Protein 3CG1 (pdb70)

Radius of gyration: 26.46 Å; Cα contacts (8 Å, |Δi|>4): 1297; chains: 2; bounding box: 52×84×52 Å

Solvent-accessible surface area: 22322 Å² total; per-residue (Å²): 177,24,67,0,23,0,0,1,0,1,1,0,39,51,0,1,104,35,0,13,142,46,0,26,77,81,0,97,192,93,61,64,67,112,5,43,45,70,60,40,38,7,1,0,0,64,0,0,62,24,6,38,90,126,65,85,167,2,0,1,0,0,0,0,3,21,16,0,0,46,44,33,0,51,102,126,83,0,70,17,4,4,13,6,0,13,15,36,0,0,0,0,1,25,123,141,5,109,84,10,129,61,0,107,80,62,51,83,76,0,11,81,1,0,30,72,161,60,0,59,0,0,0,1,29,0,1,35,0,0,0,0,0,4,0,0,3,0,0,26,0,0,26,78,92,48,66,90,122,5,1,100,87,1,0,55,118,17,20,55,2,100,22,83,58,64,84,0,54,3,34,145,130,35,86,44,64,98,42,17,1,20,31,91,69,44,0,30,47,0,13,45,43,0,80,69,16,48,0,0,0,0,1,0,0,62,0,1,0,71,32,64,140,13,42,56,13,74,10,34,34,45,0,11,0,25,41,34,58,53,53,182,54,0,17,81,1,20,0,26,2,31,20,35,56,87,71,2,97,1,46,11,0,12,0,0,0,0,0,11,114,131,10,75,48,22,68,25,0,15,55,0,7,70,20,0,23,28,96,51,0,42,106,0,0,84,130,16,92,4,88,26,22,124,24,60,0,28,0,0,1,0,1,1,0,40,47,0,1,132,28,0,13,128,27,0,26,114,75,0,113,211,79,52,70,56,124,5,36,47,74,60,43,40,12,2,0,0,38,0,0,54,26,8,39,90,103,67,86,159,3,0,0,0,0,0,0,3,17,17,0,0,46,41,37,0,52,108,129,78,1,72,18,4,2,11,6,0,11,14,30,0,0,0,0,2,27,119,151,6,120,83,11,118,69,0,82,82,68,51,80,77,0,12,82,6,0,32,80,160,51,0,76,0,0,0,1,29,0,6,46,0,0,1,0,1,4,0,0,3,0,0,23,0,0,25,77,98,48,66,95,124,6,1,97,90,0,0,56,112,18,18,59,2,108,22,93,62,66,47,0,61,4,38,144,138,34,87,45,65,99,42,16,2,15,32,93,73,47,0,30,44,0,13,42,44,0,82,83,30,54,3,7,0,0,1,0,0,47,1,1,0,92,32,61,143,13,61,63,12,73,10,33,45,48,0,9,0,24,45,28,44,67,35,115,46,0,16,80,0,21,0,26,0,16,40,32,56,94,64,2,102,1,40,10,0,12,0,0,0,0,0,10,104,131,11,72,46,28,102,15,0,22,47,0,8,69,19,0,27,30,119,42,0,40,109,0,0,87,128,19,89,4,92,22,25

Organism: Pyrococcus furiosus (strain ATCC 43587 / DSM 3638 / JCM 8422 / Vc1) (NCBI:txid186497)

B-factor: mean 19.96, std 7.3, range [3.89, 68.0]

Secondary structure (DSSP, 8-state):
-EEEEEEEEGGGHHHHHHHHHHHHHHHHHHHS--EEEEEEEE-HHHHHHHHHTS----SEEEESSTTHIIIIITTTT-S--EEEEE--EEEEE-TTSTTHHHHHH-GGGHHHHHTSTT--EEEE-TTT-HHHHHHHHHHHHHIIIIIS-HHIIIIITTBS-EEETTEEEE-SS--B-TTTEEEESSGGGGHHHHHHTSSSEEEEEHHHHHHTT-EEEE--TTTSS--GGGHHHHTT-EEEETTT--EEE----EEEEEE-TT-TTHHHHHHHHHHHHSHHHHHHHHHTT--B-/-EEEEEEEEGGGHHHHHHHHHHHHHHIIIIISS-EEEEEEEE-HHHHHHHHHTS----SEEEESSTTHIIIIITTTT-S--EEEEE--EEEEE-TTSTTHHHHHH-GGGHHHHHTSTT--EEEE-TTT-HHHHHHHHHHHHHHHHHTS-HHIIIIITTBS-EEETTEEEE-SS--B-TTTEEEESSGGGGHHHHHTTSSSEEEEEHHHHHHTT-EEE---TTTSS--GGGHHHHTT-EEEETTT--EEE----EEEEEE-TT-TTHHHHHHHHHHHHSHHHHHHHHHTT--B-

Sequence (586 aa):
EVTLIVFHAGSLSVPFQEVEKEFSEYAERNLGIKVSFQDEASGSVMAVRKVTDLGRKADVIGVADYTLIPQLLIPNYTDFYVLFATNEIVIAFTDKSRYVEEMKSNPDKWYEILAREDVRFGFSDPNQDPCGYRSLMVIKLADLYYGKEIFKELIEENTNIYSNGTQIYAPKEITVNPGKIVIRPKETDLLGLVESGSIDYIFIYKSVAKQHNLSYITLPSEINLGDFSKEKFYGQISITLGSTGKTIKAKPIVYGVTVLKDAPNREVAIEFLRYLLSENGKRIFEKNHQDFLEVTLIVFHAGSLSVPFQEVEKEFSEYAERNLGIKVSFQDEASGSVMAVRKVTDLGRKADVIGVADYTLIPQLLIPNYTDFYVLFATNEIVIAFTDKSRYVEEMKSNPDKWYEILAREDVRFGFSDPNQDPCGYRSLMVIKLADLYYGKEIFKELIEENTNIYSNGTQIYAPKEITVNPGKIVIRPKETDLLGLVESGSIDYIFIYKSVAKQHNLSYITLPSEINLGDFSKEKFYGQISITLGSTGKTIKAKPIVYGVTVLKDAPNREVAIEFLRYLLSENGKRIFEKNHQDFL

InterPro domains:
  IPR022498 Tungstate ABC transporter, substrate-binding protein WtpA [TIGR03730] (34-307)
  IPR050682 Molybdate-binding protein ModA/tungstate-binding [PTHR30632] (8-341)

Nearest PDB structures (foldseek):
  3cg1-assembly2_B  TM=1.002E+00  e=7.196E-70  Pyrococcus furiosus
  3cg3-assembly1_A  TM=9.955E-01  e=7.680E-59  Pyrococcus horikoshii
  3cfz-assembly1_A  TM=9.582E-01  e=1.473E-46  Methanocaldococcus jannaschii
  3cij-assembly2_B  TM=9.512E-01  e=6.338E-45  Archaeoglobus fulgidus
  3k6w-assembly1_A  TM=9.421E-01  e=3.635E-44  Methanosarcina acetivorans

CATH classification: 3.40.190.10 (+1 more: 3.40.190.10)

Foldseek 3Di:
DEEAEEEEEQLCVQLVVVLQVVVQVVCCVPVVDGYHYPYHYFALLVSLCCCVPVVDAGFKRKHFAQCCCCVRPPPPWHPDKDWKFFWWKWKWAAPLAPCPVVCVVCVVCVLVVLLDQQAAEEFEQVQIHPLRVLVLLLQLLVCVVVVHPSSCRQPVVFKVWDADQQETERAQDIDGHLSHYDYYRHQVVCVVCRVVSVHGIYIGTPLVCVLSVTDTDGDDPCRTLADQVNFVSQQSHKYAHNNVRDIDGGHRTIMMMDTTPVRVPHVSSVVSVVSCRDPNVQVSSVVSPIHID/DEEAEEEEEQLCVQLVVVLQVVVQVVCVVPVVDGYHYPYHYFALLVSLCCVVPVVDAGFKYKHFAAVCCCVRPPPPWHPDKDWKFFWWKWKWADPLFPCVVVCVVCVVCVLVVLLDQQAAEEFEQVQIHPLRVLVLLLQLLVCVVVVHDSSCRNPVVFKVWQADQQETEHAQDIDGNVSHYDYHRHQVVCVVCRVVPVHRIYIDIPLVCVLNVTDTDHDDPCRTLADQVNFVSQQSHWYQHNNVRDIDGRGRTIMMMDTTPVHPCNVSSVVSVVSCNDPNVQVSCVVSPIHID

Structure (mmCIF, N/CA/C/O backbone):
data_3CG1
#
_entry.id   3CG1
#
_cell.length_a   46.460
_cell.length_b   109.790
_cell.length_c   55.430
_cell.angle_alpha   90.00
_cell.angle_beta   96.22
_cell.angle_gamma   90.00
#
_symmetry.space_group_name_H-M   'P 1 21 1'
#
loop_
_entity.id
_entity.type
_entity.pdbx_description
1 polymer 'UPF0100 protein PF0080'
2 non-polymer TUNGSTATE(VI)ION
3 water water
#
loop_
_atom_site.group_PDB
_atom_site.id
_atom_site.type_symbol
_atom_site.label_atom_id
_atom_site.label_alt_id
_atom_site.label_comp_id
_atom_site.label_asym_id
_atom_site.label_entity_id
_atom_site.label_seq_id
_atom_site.pdbx_PDB_ins_code
_atom_site.Cartn_x
_atom_site.Cartn_y
_atom_site.Cartn_z
_atom_site.occupancy
_atom_site.B_iso_or_equiv
_atom_site.auth_seq_id
_atom_site.auth_comp_id
_atom_site.auth_asym_id
_atom_site.auth_atom_id
_atom_site.pdbx_PDB_model_num
ATOM 1 N N . GLU A 1 4 ? 24.273 6.110 38.429 1.00 38.55 32 GLU A N 1
ATOM 2 C CA . GLU A 1 4 ? 23.693 7.435 38.619 1.00 36.30 32 GLU A CA 1
ATOM 3 C C . GLU A 1 4 ? 24.039 8.306 37.415 1.00 33.90 32 GLU A C 1
ATOM 4 O O . GLU A 1 4 ? 25.201 8.424 37.039 1.00 34.81 32 GLU A O 1
ATOM 10 N N . VAL A 1 5 ? 23.024 8.911 36.809 1.00 30.37 33 VAL A N 1
ATOM 11 C CA . VAL A 1 5 ? 23.232 9.753 35.640 1.00 27.00 33 VAL A CA 1
ATOM 12 C C . VAL A 1 5 ? 22.521 11.090 35.778 1.00 25.08 33 VAL A C 1
ATOM 13 O O . VAL A 1 5 ? 21.407 11.162 36.292 1.00 24.79 33 VAL A O 1
ATOM 17 N N . THR A 1 6 ? 23.174 12.151 35.321 1.00 22.86 34 THR A N 1
ATOM 18 C CA . THR A 1 6 ? 22.564 13.471 35.355 1.00 22.54 34 THR A CA 1
ATOM 19 C C . THR A 1 6 ? 22.484 13.964 33.915 1.00 20.43 34 THR A C 1
ATOM 20 O O . THR A 1 6 ? 23.506 14.217 33.282 1.00 21.28 34 THR A O 1
ATOM 24 N N . LEU A 1 7 ? 21.265 14.069 33.397 1.00 18.86 35 LEU A N 1
ATOM 25 C CA . LEU A 1 7 ? 21.062 14.535 32.030 1.00 16.93 35 LEU A CA 1
ATOM 26 C C . LEU A 1 7 ? 21.093 16.054 32.003 1.00 15.99 35 LEU A C 1
ATOM 27 O O . LEU A 1 7 ? 20.479 16.704 32.855 1.00 15.57 35 LEU A O 1
ATOM 32 N N . ILE A 1 8 ? 21.808 16.608 31.025 1.00 14.60 36 ILE A N 1
ATOM 33 C CA . ILE A 1 8 ? 21.897 18.055 30.858 1.00 14.92 36 ILE A CA 1
ATOM 34 C C . ILE A 1 8 ? 20.852 18.447 29.818 1.00 15.92 36 ILE A C 1
ATOM 35 O O . ILE A 1 8 ? 20.938 18.032 28.663 1.00 15.57 36 ILE A O 1
ATOM 40 N N . VAL A 1 9 ? 19.881 19.263 30.227 1.00 14.28 37 VAL A N 1
ATOM 41 C CA . VAL A 1 9 ? 18.799 19.675 29.334 1.00 14.13 37 VAL A CA 1
ATOM 42 C C . VAL A 1 9 ? 18.681 21.201 29.234 1.00 15.01 37 VAL A C 1
ATOM 43 O O . VAL A 1 9 ? 18.487 21.878 30.245 1.00 15.98 37 VAL A O 1
ATOM 47 N N . PHE A 1 10 ? 18.827 21.743 28.027 1.00 15.12 38 PHE A N 1
ATOM 48 C CA . PHE A 1 10 ? 18.671 23.185 27.805 1.00 14.30 38 PHE A CA 1
ATOM 49 C C . PHE A 1 10 ? 17.339 23.295 27.074 1.00 14.61 38 PHE A C 1
ATOM 50 O O . PHE A 1 10 ? 17.132 22.617 26.075 1.00 15.43 38 PHE A O 1
ATOM 58 N N . HIS A 1 11 ? 16.438 24.140 27.553 1.00 13.66 39 HIS A N 1
ATOM 59 C CA . HIS A 1 11 ? 15.134 24.242 26.899 1.00 13.33 39 HIS A CA 1
ATOM 60 C C . HIS A 1 11 ? 14.490 25.612 26.975 1.00 14.02 39 HIS A C 1
ATOM 61 O O . HIS A 1 11 ? 14.818 26.433 27.834 1.00 14.84 39 HIS A O 1
ATOM 68 N N . ALA A 1 12 ? 13.547 25.814 26.061 1.00 13.65 40 ALA A N 1
ATOM 69 C CA . ALA A 1 12 ? 12.759 27.029 25.956 1.00 13.51 40 ALA A CA 1
ATOM 70 C C . ALA A 1 12 ? 12.070 27.333 27.285 1.00 13.34 40 ALA A C 1
ATOM 71 O O . ALA A 1 12 ? 11.632 26.429 28.005 1.00 13.52 40 ALA A O 1
ATOM 73 N N . GLY A 1 13 ? 11.960 28.616 27.602 1.00 13.99 41 GLY A N 1
ATOM 74 C CA . GLY A 1 13 ? 11.288 29.002 28.831 1.00 14.94 41 GLY A CA 1
ATOM 75 C C . GLY A 1 13 ? 9.857 28.497 28.897 1.00 13.89 41 GLY A C 1
ATOM 76 O O . GLY A 1 13 ? 9.377 28.099 29.963 1.00 15.99 41 GLY A O 1
ATOM 77 N N . SER A 1 14 ? 9.162 28.482 27.761 1.00 13.41 42 SER A N 1
ATOM 78 C CA . SER A 1 14 ? 7.780 28.027 27.762 1.00 14.04 42 SER A CA 1
ATOM 79 C C . SER A 1 14 ? 7.636 26.527 28.053 1.00 13.60 42 SER A C 1
ATOM 80 O O . SER A 1 14 ? 6.545 26.049 28.366 1.00 15.41 42 SER A O 1
ATOM 83 N N . LEU A 1 15 ? 8.739 25.789 27.954 1.00 14.53 43 LEU A N 1
ATOM 84 C CA . LEU A 1 15 ? 8.705 24.359 28.248 1.00 13.76 43 LEU A CA 1
ATOM 85 C C . LEU A 1 15 ? 8.962 24.058 29.730 1.00 14.86 43 LEU A C 1
ATOM 86 O O . LEU A 1 15 ? 8.875 22.911 30.157 1.00 15.85 43 LEU A O 1
ATOM 91 N N . SER A 1 16 ? 9.240 25.086 30.530 1.00 14.73 44 SER A N 1
ATOM 92 C CA . SER A 1 16 ? 9.540 24.850 31.940 1.00 16.02 44 SER A CA 1
ATOM 93 C C . SER A 1 16 ? 8.540 24.027 32.737 1.00 16.09 44 SER A C 1
ATOM 94 O O . SER A 1 16 ? 8.917 23.034 33.366 1.00 17.49 44 SER A O 1
ATOM 97 N N . VAL A 1 17 ? 7.269 24.419 32.727 1.00 15.90 45 VAL A N 1
ATOM 98 C CA . VAL A 1 17 ? 6.294 23.679 33.517 1.00 16.42 45 VAL A CA 1
ATOM 99 C C . VAL A 1 17 ? 6.126 22.223 33.086 1.00 17.47 45 VAL A C 1
ATOM 100 O O . VAL A 1 17 ? 6.254 21.312 33.910 1.00 17.64 45 VAL A O 1
ATOM 104 N N . PRO A 1 18 ? 5.849 21.974 31.797 1.00 17.73 46 PRO A N 1
ATOM 105 C CA . PRO A 1 18 ? 5.696 20.571 31.403 1.00 17.92 46 PRO A CA 1
ATOM 106 C C . PRO A 1 18 ? 6.997 19.762 31.507 1.00 18.08 46 PRO A C 1
ATOM 107 O O . PRO A 1 18 ? 6.966 18.609 31.930 1.00 17.87 46 PRO A O 1
ATOM 111 N N . PHE A 1 19 ? 8.138 20.352 31.151 1.00 16.63 47 PHE A N 1
ATOM 112 C CA . PHE A 1 19 ? 9.388 19.603 31.247 1.00 16.41 47 PHE A CA 1
ATOM 113 C C . PHE A 1 19 ? 9.722 19.218 32.682 1.00 17.57 47 PHE A C 1
ATOM 114 O O . PHE A 1 19 ? 10.287 18.153 32.920 1.00 17.13 47 PHE A O 1
ATOM 122 N N . GLN A 1 20 ? 9.376 20.074 33.642 1.00 17.27 48 GLN A N 1
ATOM 123 C CA . GLN A 1 20 ? 9.670 19.753 35.034 1.00 18.66 48 GLN A CA 1
ATOM 124 C C . GLN A 1 20 ? 8.927 18.487 35.417 1.00 18.43 48 GLN A C 1
ATOM 125 O O . GLN A 1 20 ? 9.482 17.612 36.083 1.00 17.74 48 GLN A O 1
ATOM 131 N N . GLU A 1 21 ? 7.669 18.388 34.988 1.00 18.06 49 GLU A N 1
ATOM 132 C CA . GLU A 1 21 ? 6.860 17.229 35.326 1.00 18.28 49 GLU A CA 1
ATOM 133 C C . GLU A 1 21 ? 7.319 15.996 34.557 1.00 17.63 49 GLU A C 1
ATOM 134 O O . GLU A 1 21 ? 7.324 14.888 35.102 1.00 16.29 49 GLU A O 1
ATOM 140 N N . VAL A 1 22 ? 7.699 16.177 33.292 1.00 15.63 50 VAL A N 1
ATOM 141 C CA . VAL A 1 22 ? 8.171 15.037 32.508 1.00 15.63 50 VAL A CA 1
ATOM 142 C C . VAL A 1 22 ? 9.456 14.490 33.135 1.00 16.54 50 VAL A C 1
ATOM 143 O O . VAL A 1 22 ? 9.633 13.275 33.248 1.00 17.35 50 VAL A O 1
ATOM 147 N N . GLU A 1 23 ? 10.349 15.382 33.550 1.00 17.26 51 GLU A N 1
ATOM 148 C CA . GLU A 1 23 ? 11.602 14.957 34.175 1.00 17.45 51 GLU A CA 1
ATOM 149 C C . GLU A 1 23 ? 11.342 14.208 35.480 1.00 17.95 51 GLU A C 1
ATOM 150 O O . GLU A 1 23 ? 11.930 13.159 35.732 1.00 17.54 51 GLU A O 1
ATOM 156 N N . LYS A 1 24 ? 10.440 14.739 36.296 1.00 18.16 52 LYS A N 1
ATOM 157 C CA . LYS A 1 24 ? 10.097 14.114 37.561 1.00 19.17 52 LYS A CA 1
ATOM 158 C C . LYS A 1 24 ? 9.575 12.696 37.327 1.00 18.49 52 LYS A C 1
ATOM 159 O O . LYS A 1 24 ? 10.003 11.757 37.997 1.00 19.44 52 LYS A O 1
ATOM 165 N N . GLU A 1 25 ? 8.659 12.536 36.370 1.00 17.62 53 GLU A N 1
ATOM 166 C CA . GLU A 1 25 ? 8.112 11.213 36.078 1.00 17.50 53 GLU A CA 1
ATOM 167 C C . GLU A 1 25 ? 9.150 10.285 35.468 1.00 17.52 53 GLU A C 1
ATOM 168 O O . GLU A 1 25 ? 9.153 9.081 35.735 1.00 19.02 53 GLU A O 1
ATOM 174 N N . PHE A 1 26 ? 10.037 10.831 34.646 1.00 15.59 54 PHE A N 1
ATOM 175 C CA . PHE A 1 26 ? 11.047 9.990 34.027 1.00 15.45 54 PHE A CA 1
ATOM 176 C C . PHE A 1 26 ? 12.007 9.397 35.056 1.00 16.50 54 PHE A C 1
ATOM 177 O O . PHE A 1 26 ? 12.425 8.243 34.923 1.00 18.00 54 PHE A O 1
ATOM 185 N N . SER A 1 27 ? 12.362 10.176 36.076 1.00 17.64 55 SER A N 1
ATOM 186 C CA . SER A 1 27 ? 13.269 9.690 37.114 1.00 19.20 55 SER A CA 1
ATOM 187 C C . SER A 1 27 ? 12.668 8.455 37.779 1.00 20.68 55 SER A C 1
ATOM 188 O O . SER A 1 27 ? 13.374 7.493 38.069 1.00 20.31 55 SER A O 1
ATOM 191 N N . GLU A 1 28 ? 11.362 8.484 38.023 1.00 19.83 56 GLU A N 1
ATOM 192 C CA . GLU A 1 28 ? 10.688 7.341 38.628 1.00 20.42 56 GLU A CA 1
ATOM 193 C C . GLU A 1 28 ? 10.697 6.174 37.637 1.00 21.29 56 GLU A C 1
ATOM 194 O O . GLU A 1 28 ? 10.978 5.034 38.004 1.00 22.40 56 GLU A O 1
ATOM 200 N N . TYR A 1 29 ? 10.375 6.471 36.382 1.00 21.72 57 TYR A N 1
ATOM 201 C CA . TYR A 1 29 ? 10.347 5.460 35.328 1.00 23.42 57 TYR A CA 1
ATOM 202 C C . TYR A 1 29 ? 11.700 4.775 35.179 1.00 23.34 57 TYR A C 1
ATOM 203 O O . TYR A 1 29 ? 11.783 3.544 35.086 1.00 23.26 57 TYR A O 1
ATOM 212 N N . ALA A 1 30 ? 12.758 5.579 35.156 1.00 22.93 58 ALA A N 1
ATOM 213 C CA . ALA A 1 30 ? 14.110 5.065 34.993 1.00 24.34 58 ALA A CA 1
ATOM 214 C C . ALA A 1 30 ? 14.530 4.152 36.133 1.00 25.34 58 ALA A C 1
ATOM 215 O O . ALA A 1 30 ? 15.235 3.169 35.917 1.00 25.69 58 ALA A O 1
ATOM 217 N N . GLU A 1 31 ? 14.106 4.470 37.349 1.00 26.70 59 GLU A N 1
ATOM 218 C CA . GLU A 1 31 ? 14.470 3.635 38.486 1.00 28.52 59 GLU A CA 1
ATOM 219 C C . GLU A 1 31 ? 13.765 2.289 38.423 1.00 29.72 59 GLU A C 1
ATOM 220 O O . GLU A 1 31 ? 14.379 1.247 38.648 1.00 30.87 59 GLU A O 1
ATOM 226 N N . ARG A 1 32 ? 12.476 2.314 38.100 1.00 30.55 60 ARG A N 1
ATOM 227 C CA . ARG A 1 32 ? 11.681 1.097 38.029 1.00 31.98 60 ARG A CA 1
ATOM 228 C C . ARG A 1 32 ? 11.941 0.212 36.814 1.00 32.93 60 ARG A C 1
ATOM 229 O O . ARG A 1 32 ? 11.905 -1.014 36.921 1.00 33.44 60 ARG A O 1
ATOM 237 N N . ASN A 1 33 ? 12.209 0.823 35.665 1.00 31.99 61 ASN A N 1
ATOM 238 C CA . ASN A 1 33 ? 12.411 0.052 34.440 1.00 32.83 61 ASN A CA 1
ATOM 239 C C . ASN A 1 33 ? 13.823 0.002 33.872 1.00 32.47 61 ASN A C 1
ATOM 240 O O . ASN A 1 33 ? 14.111 -0.840 33.018 1.00 33.81 61 ASN A O 1
ATOM 245 N N . LEU A 1 34 ? 14.700 0.886 34.336 1.00 31.68 62 LEU A N 1
ATOM 246 C CA . LEU A 1 34 ? 16.072 0.925 33.837 1.00 30.94 62 LEU A CA 1
ATOM 247 C C . LEU A 1 34 ? 17.119 0.615 34.903 1.00 31.07 62 LEU A C 1
ATOM 248 O O . LEU A 1 34 ? 18.295 0.439 34.585 1.00 30.81 62 LEU A O 1
ATOM 253 N N . GLY A 1 35 ? 16.696 0.563 36.162 1.00 30.36 63 GLY A N 1
ATOM 254 C CA . GLY A 1 35 ? 17.628 0.273 37.243 1.00 30.10 63 GLY A CA 1
ATOM 255 C C . GLY A 1 35 ? 18.705 1.333 37.407 1.00 30.09 63 GLY A C 1
ATOM 256 O O . GLY A 1 35 ? 19.805 1.049 37.895 1.00 29.63 63 GLY A O 1
ATOM 257 N N . ILE A 1 36 ? 18.383 2.561 37.009 1.00 28.42 64 ILE A N 1
ATOM 258 C CA . ILE A 1 36 ? 19.321 3.673 37.088 1.00 28.20 64 ILE A CA 1
ATOM 259 C C . ILE A 1 36 ? 18.691 4.899 37.743 1.00 26.13 64 ILE A C 1
ATOM 260 O O . ILE A 1 36 ? 17.497 5.148 37.590 1.00 26.16 64 ILE A O 1
ATOM 265 N N . LYS A 1 37 ? 19.500 5.656 38.477 1.00 25.45 65 LYS A N 1
ATOM 266 C CA . LYS A 1 37 ? 19.020 6.870 39.122 1.00 24.46 65 LYS A CA 1
ATOM 267 C C . LYS A 1 37 ? 19.344 8.046 38.210 1.00 23.69 65 LYS A C 1
ATOM 268 O O . LYS A 1 37 ? 20.512 8.353 37.979 1.00 26.61 65 LYS A O 1
ATOM 274 N N . VAL A 1 38 ? 18.307 8.695 37.689 1.00 21.45 66 VAL A N 1
ATOM 275 C CA . VAL A 1 38 ? 18.491 9.826 36.787 1.00 19.83 66 VAL A CA 1
ATOM 276 C C . VAL A 1 38 ? 18.142 11.163 37.420 1.00 20.13 66 VAL A C 1
ATOM 277 O O . VAL A 1 38 ? 17.034 11.355 37.920 1.00 22.51 66 VAL A O 1
ATOM 281 N N . SER A 1 39 ? 19.099 12.080 37.381 1.00 19.59 67 SER A N 1
ATOM 282 C CA . SER A 1 39 ? 18.921 13.427 37.901 1.00 20.51 67 SER A CA 1
ATOM 283 C C . SER A 1 39 ? 19.039 14.360 36.701 1.00 20.19 67 SER A C 1
ATOM 284 O O . SER A 1 39 ? 19.449 13.936 35.615 1.00 19.79 67 SER A O 1
ATOM 287 N N . PHE A 1 40 ? 18.694 15.623 36.896 1.00 18.70 68 PHE A N 1
ATOM 288 C CA . PHE A 1 40 ? 18.744 16.577 35.805 1.00 19.56 68 PHE A CA 1
ATOM 289 C C . PHE A 1 40 ? 19.424 17.886 36.118 1.00 19.70 68 PHE A C 1
ATOM 290 O O . PHE A 1 40 ? 19.309 18.420 37.220 1.00 21.62 68 PHE A O 1
ATOM 298 N N . GLN A 1 41 ? 20.149 18.392 35.131 1.00 17.62 69 GLN A N 1
ATOM 299 C CA . GLN A 1 41 ? 20.761 19.704 35.211 1.00 17.59 69 GLN A CA 1
ATOM 300 C C . GLN A 1 41 ? 19.929 20.398 34.135 1.00 18.02 69 GLN A C 1
ATOM 301 O O . GLN A 1 41 ? 20.298 20.421 32.955 1.00 18.92 69 GLN A O 1
ATOM 307 N N . ASP A 1 42 ? 18.785 20.917 34.561 1.00 16.35 70 ASP A N 1
ATOM 308 C CA . ASP A 1 42 ? 17.828 21.574 33.687 1.00 16.84 70 ASP A CA 1
ATOM 309 C C . ASP A 1 42 ? 18.014 23.089 33.670 1.00 16.78 70 ASP A C 1
ATOM 310 O O . ASP A 1 42 ? 18.014 23.733 34.724 1.00 17.81 70 ASP A O 1
ATOM 315 N N . GLU A 1 43 ? 18.167 23.657 32.476 1.00 15.09 71 GLU A N 1
ATOM 316 C CA . GLU A 1 43 ? 18.380 25.098 32.338 1.00 15.57 71 GLU A CA 1
ATOM 317 C C . GLU A 1 43 ? 17.394 25.714 31.351 1.00 17.41 71 GLU A C 1
ATOM 318 O O . GLU A 1 43 ? 17.354 25.334 30.178 1.00 16.15 71 GLU A O 1
ATOM 324 N N . ALA A 1 44 ? 16.595 26.662 31.833 1.00 16.63 72 ALA A N 1
ATOM 325 C CA . ALA A 1 44 ? 15.613 27.340 30.991 1.00 16.70 72 ALA A CA 1
ATOM 326 C C . ALA A 1 44 ? 16.162 28.664 30.466 1.00 16.55 72 ALA A C 1
ATOM 327 O O . ALA A 1 44 ? 16.825 29.405 31.193 1.00 18.15 72 ALA A O 1
ATOM 329 N N . SER A 1 45 ? 15.887 28.952 29.199 1.00 13.85 73 SER A N 1
ATOM 330 C CA . SER A 1 45 ? 16.317 30.200 28.577 1.00 13.01 73 SER A CA 1
ATOM 331 C C . SER A 1 45 ? 15.539 30.344 27.280 1.00 13.74 73 SER A C 1
ATOM 332 O O . SER A 1 45 ? 14.832 29.426 26.880 1.00 15.00 73 SER A O 1
ATOM 335 N N . GLY A 1 46 ? 15.651 31.505 26.641 1.00 14.75 74 GLY A N 1
ATOM 336 C CA . GLY A 1 46 ? 14.988 31.684 25.361 1.00 13.98 74 GLY A CA 1
ATOM 337 C C . GLY A 1 46 ? 15.604 30.612 24.473 1.00 15.35 74 GLY A C 1
ATOM 338 O O . GLY A 1 46 ? 16.781 30.299 24.625 1.00 15.13 74 GLY A O 1
ATOM 339 N N . SER A 1 47 ? 14.836 30.052 23.544 1.00 13.45 75 SER A N 1
ATOM 340 C CA . SER A 1 47 ? 15.364 28.973 22.694 1.00 13.24 75 SER A CA 1
ATOM 341 C C . SER A 1 47 ? 16.605 29.319 21.884 1.00 12.65 75 SER A C 1
ATOM 342 O O . SER A 1 47 ? 17.436 28.447 21.640 1.00 14.80 75 SER A O 1
ATOM 345 N N . VAL A 1 48 ? 16.741 30.564 21.438 1.00 12.82 76 VAL A N 1
ATOM 346 C CA . VAL A 1 48 ? 17.916 30.904 20.651 1.00 14.08 76 VAL A CA 1
ATOM 347 C C . VAL A 1 48 ? 19.130 30.839 21.566 1.00 13.87 76 VAL A C 1
ATOM 348 O O . VAL A 1 48 ? 20.182 30.333 21.185 1.00 14.72 76 VAL A O 1
ATOM 352 N N . MET A 1 49 ? 18.966 31.344 22.786 1.00 15.62 77 MET A N 1
ATOM 353 C CA . MET A 1 49 ? 20.045 31.323 23.764 1.00 16.96 77 MET A CA 1
ATOM 354 C C . MET A 1 49 ? 20.415 29.893 24.142 1.00 17.65 77 MET A C 1
ATOM 355 O O . MET A 1 49 ? 21.592 29.582 24.353 1.00 18.08 77 MET A O 1
ATOM 360 N N . ALA A 1 50 ? 19.410 29.028 24.233 1.00 16.56 78 ALA A N 1
ATOM 361 C CA . ALA A 1 50 ? 19.637 27.634 24.587 1.00 16.99 78 ALA A CA 1
ATOM 362 C C . ALA A 1 50 ? 20.547 26.985 23.548 1.00 17.34 78 ALA A C 1
ATOM 363 O O . ALA A 1 50 ? 21.477 26.251 23.890 1.00 18.18 78 ALA A O 1
ATOM 365 N N . VAL A 1 51 ? 20.272 27.256 22.278 1.00 16.53 79 VAL A N 1
ATOM 366 C CA . VAL A 1 51 ? 21.084 26.706 21.202 1.00 16.88 79 VAL A CA 1
ATOM 367 C C . VAL A 1 51 ? 22.494 27.292 21.206 1.00 17.59 79 VAL A C 1
ATOM 368 O O . VAL A 1 51 ? 23.474 26.565 21.037 1.00 17.07 79 VAL A O 1
ATOM 372 N N . ARG A 1 52 ? 22.602 28.600 21.411 1.00 17.85 80 ARG A N 1
ATOM 373 C CA . ARG A 1 52 ? 23.914 29.240 21.409 1.00 19.00 80 ARG A CA 1
ATOM 374 C C . ARG A 1 52 ? 24.796 28.827 22.582 1.00 18.53 80 ARG A C 1
ATOM 375 O O . ARG A 1 52 ? 26.003 29.049 22.559 1.00 19.28 80 ARG A O 1
ATOM 383 N N . LYS A 1 53 ? 24.211 28.223 23.610 1.00 18.22 81 LYS A N 1
ATOM 384 C CA . LYS A 1 53 ? 25.026 27.767 24.726 1.00 17.58 81 LYS A CA 1
ATOM 385 C C . LYS A 1 53 ? 25.971 26.705 24.178 1.00 18.22 81 LYS A C 1
ATOM 386 O O . LYS A 1 53 ? 27.124 26.586 24.603 1.00 18.23 81 LYS A O 1
ATOM 392 N N . VAL A 1 54 ? 25.470 25.950 23.208 1.00 18.42 82 VAL A N 1
ATOM 393 C CA . VAL A 1 54 ? 26.238 24.880 22.592 1.00 19.83 82 VAL A CA 1
ATOM 394 C C . VAL A 1 54 ? 27.101 25.373 21.435 1.00 20.16 82 VAL A C 1
ATOM 395 O O . VAL A 1 54 ? 28.295 25.064 21.359 1.00 20.47 82 VAL A O 1
ATOM 399 N N . THR A 1 55 ? 26.501 26.152 20.544 1.00 20.33 83 THR A N 1
ATOM 400 C CA . THR A 1 55 ? 27.214 26.639 19.368 1.00 21.80 83 THR A CA 1
ATOM 401 C C . THR A 1 55 ? 28.197 27.784 19.594 1.00 24.39 83 THR A C 1
ATOM 402 O O . THR A 1 55 ? 29.177 27.908 18.856 1.00 25.22 83 THR A O 1
ATOM 406 N N . ASP A 1 56 ? 27.948 28.618 20.596 1.00 24.82 84 ASP A N 1
ATOM 407 C CA . ASP A 1 56 ? 28.835 29.747 20.854 1.00 27.02 84 ASP A CA 1
ATOM 408 C C . ASP A 1 56 ? 29.608 29.674 22.169 1.00 27.60 84 ASP A C 1
ATOM 409 O O . ASP A 1 56 ? 30.756 30.116 22.235 1.00 28.53 84 ASP A O 1
ATOM 414 N N . LEU A 1 57 ? 28.999 29.116 23.212 1.00 27.41 85 LEU A N 1
ATOM 415 C CA . LEU A 1 57 ? 29.670 29.038 24.504 1.00 27.90 85 LEU A CA 1
ATOM 416 C C . LEU A 1 57 ? 30.417 27.728 24.723 1.00 28.13 85 LEU A C 1
ATOM 417 O O . LEU A 1 57 ? 31.049 27.531 25.758 1.00 30.19 85 LEU A O 1
ATOM 422 N N . GLY A 1 58 ? 30.340 26.837 23.740 1.00 28.09 86 GLY A N 1
ATOM 423 C CA . GLY A 1 58 ? 31.032 25.563 23.826 1.00 27.70 86 GLY A CA 1
ATOM 424 C C . GLY A 1 58 ? 30.625 24.652 24.968 1.00 26.85 86 GLY A C 1
ATOM 425 O O . GLY A 1 58 ? 31.416 23.813 25.404 1.00 27.99 86 GLY A O 1
ATOM 426 N N . ARG A 1 59 ? 29.398 24.793 25.454 1.00 24.57 87 ARG A N 1
ATOM 427 C CA . ARG A 1 59 ? 28.951 23.953 26.552 1.00 23.07 87 ARG A CA 1
ATOM 428 C C . ARG A 1 59 ? 28.442 22.595 26.102 1.00 21.97 87 ARG A C 1
ATOM 429 O O . ARG A 1 59 ? 27.994 22.426 24.969 1.00 23.15 87 ARG A O 1
ATOM 437 N N . LYS A 1 60 ? 28.530 21.624 27.002 1.00 21.36 88 LYS A N 1
ATOM 438 C CA . LYS A 1 60 ? 28.073 20.273 26.714 1.00 20.59 88 LYS A CA 1
ATOM 439 C C . LYS A 1 60 ? 26.626 20.131 27.152 1.00 20.18 88 LYS A C 1
ATOM 440 O O . LYS A 1 60 ? 26.199 20.741 28.134 1.00 21.42 88 LYS A O 1
ATOM 446 N N . ALA A 1 61 ? 25.873 19.323 26.420 1.00 18.86 89 ALA A N 1
ATOM 447 C CA . ALA A 1 61 ? 24.469 19.101 26.745 1.00 17.91 89 ALA A CA 1
ATOM 448 C C . ALA A 1 61 ? 24.005 17.776 26.168 1.00 17.29 89 ALA A C 1
ATOM 449 O O . ALA A 1 61 ? 24.630 17.226 25.254 1.00 16.86 89 ALA A O 1
ATOM 451 N N . ASP A 1 62 ? 22.911 17.257 26.708 1.00 15.28 90 ASP A N 1
ATOM 452 C CA . ASP A 1 62 ? 22.357 16.009 26.209 1.00 16.06 90 ASP A CA 1
ATOM 453 C C . ASP A 1 62 ? 21.151 16.286 25.328 1.00 15.76 90 ASP A C 1
ATOM 454 O O . ASP A 1 62 ? 21.079 15.845 24.186 1.00 15.96 90 ASP A O 1
ATOM 459 N N . VAL A 1 63 ? 20.214 17.048 25.875 1.00 14.53 91 VAL A N 1
ATOM 460 C CA . VAL A 1 63 ? 18.960 17.353 25.204 1.00 13.40 91 VAL A CA 1
ATOM 461 C C . VAL A 1 63 ? 18.724 18.843 24.995 1.00 13.48 91 VAL A C 1
ATOM 462 O O . VAL A 1 63 ? 18.968 19.636 25.895 1.00 13.36 91 VAL A O 1
ATOM 466 N N . ILE A 1 64 ? 18.251 19.216 23.805 1.00 12.49 92 ILE A N 1
ATOM 467 C CA . ILE A 1 64 ? 17.925 20.612 23.501 1.00 12.97 92 ILE A CA 1
ATOM 468 C C . ILE A 1 64 ? 16.457 20.636 23.052 1.00 12.66 92 ILE A C 1
ATOM 469 O O . ILE A 1 64 ? 16.083 19.929 22.112 1.00 12.58 92 ILE A O 1
ATOM 474 N N . GLY A 1 65 ? 15.635 21.434 23.739 1.00 12.96 93 GLY A N 1
ATOM 475 C CA . GLY A 1 65 ? 14.219 21.553 23.406 1.00 12.85 93 GLY A CA 1
ATOM 476 C C . GLY A 1 65 ? 13.941 23.005 23.055 1.00 12.42 93 GLY A C 1
ATOM 477 O O . GLY A 1 65 ? 14.194 23.895 23.874 1.00 14.28 93 GLY A O 1
ATOM 478 N N . VAL A 1 66 ? 13.409 23.255 21.861 1.00 11.55 94 VAL A N 1
ATOM 479 C CA . VAL A 1 66 ? 13.151 24.631 21.425 1.00 12.35 94 VAL A CA 1
ATOM 480 C C . VAL A 1 66 ? 11.693 24.897 21.059 1.00 12.86 94 VAL A C 1
ATOM 481 O O . VAL A 1 66 ? 10.965 23.986 20.661 1.00 14.01 94 VAL A O 1
ATOM 485 N N . ALA A 1 67 ? 11.272 26.158 21.195 1.00 12.19 95 ALA A N 1
ATOM 486 C CA . ALA A 1 67 ? 9.892 26.554 20.885 1.00 12.60 95 ALA A CA 1
ATOM 487 C C . ALA A 1 67 ? 9.657 26.744 19.391 1.00 13.44 95 ALA A C 1
ATOM 488 O O . ALA A 1 67 ? 8.510 26.799 18.945 1.00 14.71 95 ALA A O 1
ATOM 490 N N . ASP A 1 68 ? 10.741 26.857 18.627 1.00 14.08 96 ASP A N 1
ATOM 491 C CA . ASP A 1 68 ? 10.657 26.981 17.169 1.00 15.09 96 ASP A CA 1
ATOM 492 C C . ASP A 1 68 ? 11.678 25.986 16.618 1.00 15.05 96 ASP A C 1
ATOM 493 O O . ASP A 1 68 ? 12.885 26.237 16.673 1.00 14.69 96 ASP A O 1
ATOM 498 N N . TYR A 1 69 ? 11.189 24.854 16.109 1.00 15.47 97 TYR A N 1
ATOM 499 C CA . TYR A 1 69 ? 12.058 23.797 15.591 1.00 16.16 97 TYR A CA 1
ATOM 500 C C . TYR A 1 69 ? 13.088 24.300 14.591 1.00 16.30 97 TYR A C 1
ATOM 501 O O . TYR A 1 69 ? 14.178 23.728 14.469 1.00 14.89 97 TYR A O 1
ATOM 510 N N . THR A 1 70 ? 12.717 25.355 13.868 1.00 16.60 98 THR A N 1
ATOM 511 C CA . THR A 1 70 ? 13.564 25.979 12.863 1.00 18.27 98 THR A CA 1
ATOM 512 C C . THR A 1 70 ? 15.015 26.089 13.324 1.00 18.02 98 THR A C 1
ATOM 513 O O . THR A 1 70 ? 15.942 25.809 12.572 1.00 18.05 98 THR A O 1
ATOM 517 N N . LEU A 1 71 ? 15.202 26.496 14.573 1.00 16.36 99 LEU A N 1
ATOM 518 C CA . LEU A 1 71 ? 16.531 26.673 15.142 1.00 16.95 99 LEU A CA 1
ATOM 519 C C . LEU A 1 71 ? 17.456 25.456 15.095 1.00 17.57 99 LEU A C 1
ATOM 520 O O . LEU A 1 71 ? 18.674 25.613 15.035 1.00 16.56 99 LEU A O 1
ATOM 525 N N . ILE A 1 72 ? 16.898 24.248 15.143 1.00 16.98 100 ILE A N 1
ATOM 526 C CA . ILE A 1 72 ? 17.746 23.057 15.123 1.00 16.89 100 ILE A CA 1
ATOM 527 C C . ILE A 1 72 ? 18.413 22.817 13.766 1.00 17.34 100 ILE A C 1
ATOM 528 O O . ILE A 1 72 ? 19.633 22.697 13.690 1.00 16.41 100 ILE A O 1
ATOM 533 N N . PRO A 1 73 ? 17.632 22.733 12.678 1.00 16.17 101 PRO A N 1
ATOM 534 C CA . PRO A 1 73 ? 18.340 22.518 11.415 1.00 17.56 101 PRO A CA 1
ATOM 535 C C . PRO A 1 73 ? 19.144 23.759 11.022 1.00 18.49 101 PRO A C 1
ATOM 536 O O . PRO A 1 73 ? 20.195 23.648 10.395 1.00 21.21 101 PRO A O 1
ATOM 540 N N . GLN A 1 74 ? 18.657 24.935 11.411 1.00 18.37 102 GLN A N 1
ATOM 541 C CA . GLN A 1 74 ? 19.337 26.190 11.078 1.00 20.68 102 GLN A CA 1
ATOM 542 C C . GLN A 1 74 ? 20.683 26.371 11.767 1.00 21.16 102 GLN A C 1
ATOM 543 O O . GLN A 1 74 ? 21.650 26.804 11.139 1.00 22.32 102 GLN A O 1
ATOM 549 N N . LEU A 1 75 ? 20.752 26.026 13.052 1.00 20.30 103 LEU A N 1
ATOM 550 C CA . LEU A 1 75 ? 21.974 26.234 13.821 1.00 19.83 103 LEU A CA 1
ATOM 551 C C . LEU A 1 75 ? 22.751 25.024 14.344 1.00 19.84 103 LEU A C 1
ATOM 552 O O . LEU A 1 75 ? 23.949 25.143 14.615 1.00 20.89 103 LEU A O 1
ATOM 557 N N . LEU A 1 76 ? 22.095 23.871 14.488 1.00 18.26 104 LEU A N 1
ATOM 558 C CA . LEU A 1 76 ? 22.752 22.679 15.034 1.00 17.13 104 LEU A CA 1
ATOM 559 C C . LEU A 1 76 ? 23.057 21.521 14.087 1.00 17.01 104 LEU A C 1
ATOM 560 O O . LEU A 1 76 ? 23.850 20.644 14.430 1.00 18.17 104 LEU A O 1
ATOM 565 N N . ILE A 1 77 ? 22.407 21.487 12.928 1.00 17.49 105 ILE A N 1
ATOM 566 C CA . ILE A 1 77 ? 22.615 20.395 11.973 1.00 18.00 105 ILE A CA 1
ATOM 567 C C . ILE A 1 77 ? 23.501 20.892 10.831 1.00 19.10 105 ILE A C 1
ATOM 568 O O . ILE A 1 77 ? 23.305 21.999 10.323 1.00 19.80 105 ILE A O 1
ATOM 573 N N . PRO A 1 78 ? 24.482 20.076 10.399 1.00 19.71 106 PRO A N 1
ATOM 574 C CA . PRO A 1 78 ? 24.837 18.734 10.872 1.00 18.56 106 PRO A CA 1
ATOM 575 C C . PRO A 1 78 ? 25.967 18.680 11.904 1.00 18.12 106 PRO A C 1
ATOM 576 O O . PRO A 1 78 ? 26.286 17.607 12.408 1.00 19.95 106 PRO A O 1
ATOM 580 N N . ASN A 1 79 ? 26.550 19.827 12.229 1.00 19.86 107 ASN A N 1
ATOM 581 C CA . ASN A 1 79 ? 27.683 19.872 13.151 1.00 20.89 107 ASN A CA 1
ATOM 582 C C . ASN A 1 79 ? 27.485 19.353 14.572 1.00 20.44 107 ASN A C 1
ATOM 583 O O . ASN A 1 79 ? 28.403 18.764 15.140 1.00 21.89 107 ASN A O 1
ATOM 588 N N . TYR A 1 80 ? 26.312 19.572 15.161 1.00 19.29 108 TYR A N 1
ATOM 589 C CA . TYR A 1 80 ? 26.088 19.106 16.527 1.00 18.72 108 TYR A CA 1
ATOM 590 C C . TYR A 1 80 ? 25.081 17.973 16.680 1.00 17.73 108 TYR A C 1
ATOM 591 O O . TYR A 1 80 ? 25.089 17.277 17.694 1.00 17.96 108 TYR A O 1
ATOM 600 N N . THR A 1 81 ? 24.210 17.794 15.692 1.00 17.91 109 THR A N 1
ATOM 601 C CA . THR A 1 81 ? 23.237 16.706 15.727 1.00 17.79 109 THR A CA 1
ATOM 602 C C . THR A 1 81 ? 22.777 16.459 14.302 1.00 17.03 109 THR A C 1
ATOM 603 O O . THR A 1 81 ? 23.079 17.257 13.410 1.00 17.66 109 THR A O 1
ATOM 607 N N . ASP A 1 82 ? 22.061 15.361 14.091 1.00 16.77 110 ASP A N 1
ATOM 608 C CA . ASP A 1 82 ? 21.590 15.009 12.762 1.00 16.79 110 ASP A CA 1
ATOM 609 C C . ASP A 1 82 ? 20.105 14.684 12.668 1.00 16.59 110 ASP A C 1
ATOM 610 O O . ASP A 1 82 ? 19.660 14.038 11.712 1.00 16.65 110 ASP A O 1
ATOM 615 N N . PHE A 1 83 ? 19.331 15.139 13.650 1.00 15.32 111 PHE A N 1
ATOM 616 C CA . PHE A 1 83 ? 17.893 14.905 13.626 1.00 13.17 111 PHE A CA 1
ATOM 617 C C . PHE A 1 83 ? 17.186 15.827 14.597 1.00 12.48 111 PHE A C 1
ATOM 618 O O . PHE A 1 83 ? 17.815 16.465 15.434 1.00 12.53 111 PHE A O 1
ATOM 626 N N . TYR A 1 84 ? 15.869 15.892 14.452 1.00 13.14 112 TYR A N 1
ATOM 627 C CA . TYR A 1 84 ? 15.019 16.623 15.372 1.00 13.33 112 TYR A CA 1
ATOM 628 C C . TYR A 1 84 ? 13.658 15.954 15.320 1.00 13.28 112 TYR A C 1
ATOM 629 O O . TYR A 1 84 ? 13.321 15.257 14.345 1.00 13.20 112 TYR A O 1
ATOM 638 N N . VAL A 1 85 ? 12.893 16.127 16.390 1.00 13.11 113 VAL A N 1
ATOM 639 C CA . VAL A 1 85 ? 11.549 15.581 16.457 1.00 12.92 113 VAL A CA 1
ATOM 640 C C . VAL A 1 85 ? 10.583 16.734 16.692 1.00 12.93 113 VAL A C 1
ATOM 641 O O . VAL A 1 85 ? 10.759 17.497 17.643 1.00 14.10 113 VAL A O 1
ATOM 645 N N . LEU A 1 86 ? 9.596 16.885 15.806 1.00 13.52 114 LEU A N 1
ATOM 646 C CA . LEU A 1 86 ? 8.569 17.930 15.956 1.00 14.53 114 LEU A CA 1
ATOM 647 C C . LEU A 1 86 ? 7.543 17.334 16.916 1.00 16.43 114 LEU A C 1
ATOM 648 O O . LEU A 1 86 ? 7.039 16.226 16.687 1.00 16.21 114 LEU A O 1
ATOM 653 N N . PHE A 1 87 ? 7.203 18.050 17.985 1.00 14.54 115 PHE A N 1
ATOM 654 C CA . PHE A 1 87 ? 6.306 17.436 18.956 1.00 14.03 115 PHE A CA 1
ATOM 655 C C . PHE A 1 87 ? 5.194 18.243 19.606 1.00 14.27 115 PHE A C 1
ATOM 656 O O . PHE A 1 87 ? 4.313 17.656 20.222 1.00 15.68 115 PHE A O 1
ATOM 664 N N . ALA A 1 88 ? 5.213 19.564 19.487 1.00 14.90 116 ALA A N 1
ATOM 665 C CA . ALA A 1 88 ? 4.164 20.350 20.142 1.00 14.74 116 ALA A CA 1
ATOM 666 C C . ALA A 1 88 ? 3.888 21.656 19.429 1.00 15.08 116 ALA A C 1
ATOM 667 O O . ALA A 1 88 ? 4.643 22.066 18.561 1.00 14.43 116 ALA A O 1
ATOM 669 N N . THR A 1 89 ? 2.791 22.304 19.813 1.00 15.56 117 THR A N 1
ATOM 670 C CA . THR A 1 89 ? 2.406 23.559 19.196 1.00 14.67 117 THR A CA 1
ATOM 671 C C . THR A 1 89 ? 1.919 24.566 20.250 1.00 14.91 117 THR A C 1
ATOM 672 O O . THR A 1 89 ? 1.986 24.298 21.448 1.00 15.19 117 THR A O 1
ATOM 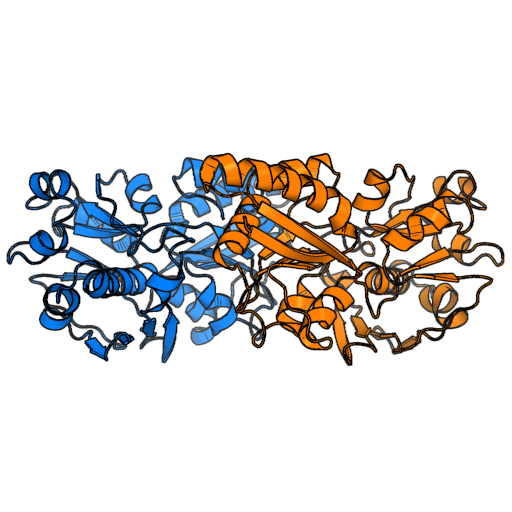676 N N . ASN A 1 90 ? 1.461 25.730 19.798 1.00 13.77 118 ASN A N 1
ATOM 677 C CA . ASN A 1 90 ? 0.986 26.778 20.708 1.00 12.87 118 ASN A CA 1
ATOM 678 C C . ASN A 1 90 ? 0.428 27.918 19.854 1.00 13.32 118 ASN A C 1
ATOM 679 O O . ASN A 1 90 ? 0.330 27.805 18.629 1.00 13.97 118 ASN A O 1
ATOM 684 N N . GLU A 1 91 ? 0.027 29.006 20.511 1.00 13.28 119 GLU A N 1
ATOM 685 C CA . GLU A 1 91 ? -0.474 30.188 19.813 1.00 13.84 119 GLU A CA 1
ATOM 686 C C . GLU A 1 91 ? -0.176 31.393 20.691 1.00 12.98 119 GLU A C 1
ATOM 687 O O . GLU A 1 91 ? -0.019 31.265 21.909 1.00 13.72 119 GLU A O 1
ATOM 693 N N . ILE A 1 92 ? -0.041 32.554 20.066 1.00 11.45 120 ILE A N 1
ATOM 694 C CA . ILE A 1 92 ? 0.234 33.783 20.811 1.00 12.21 120 ILE A CA 1
ATOM 695 C C . ILE A 1 92 ? -1.062 34.461 21.243 1.00 12.58 120 ILE A C 1
ATOM 696 O O . ILE A 1 92 ? -1.984 34.615 20.435 1.00 11.55 120 ILE A O 1
ATOM 701 N N . VAL A 1 93 ? -1.125 34.871 22.511 1.00 12.30 121 VAL A N 1
ATOM 702 C CA . VAL A 1 93 ? -2.290 35.589 23.036 1.00 12.07 121 VAL A CA 1
ATOM 703 C C . VAL A 1 93 ? -1.781 36.837 23.749 1.00 13.06 121 VAL A C 1
ATOM 704 O O . VAL A 1 93 ? -0.571 37.024 23.897 1.00 12.04 121 VAL A O 1
ATOM 708 N N . ILE A 1 94 ? -2.700 37.706 24.163 1.00 12.70 122 ILE A N 1
ATOM 709 C CA . ILE A 1 94 ? -2.314 38.887 24.935 1.00 13.48 122 ILE A CA 1
ATOM 710 C C . ILE A 1 94 ? -2.858 38.618 26.336 1.00 12.53 122 ILE A C 1
ATOM 711 O O . ILE A 1 94 ? -4.072 38.452 26.521 1.00 12.35 122 ILE A O 1
ATOM 716 N N . ALA A 1 95 ? -1.960 38.550 27.317 1.00 12.06 123 ALA A N 1
ATOM 717 C CA . ALA A 1 95 ? -2.358 38.249 28.694 1.00 13.77 123 ALA A CA 1
ATOM 718 C C . ALA A 1 95 ? -2.330 39.475 29.600 1.00 12.56 123 ALA A C 1
ATOM 719 O O . ALA A 1 95 ? -1.633 40.454 29.317 1.00 13.47 123 ALA A O 1
ATOM 721 N N . PHE A 1 96 ? -3.085 39.412 30.693 1.00 11.02 124 PHE A N 1
ATOM 722 C CA . PHE A 1 96 ? -3.210 40.543 31.617 1.00 11.19 124 PHE A CA 1
ATOM 723 C C . PHE A 1 96 ? -3.838 40.073 32.924 1.00 12.10 124 PHE A C 1
ATOM 724 O O . PHE A 1 96 ? -4.055 38.880 33.108 1.00 12.55 124 PHE A O 1
ATOM 732 N N . THR A 1 97 ? -4.118 41.008 33.833 1.00 12.40 125 THR A N 1
ATOM 733 C CA . THR A 1 97 ? -4.771 40.638 35.100 1.00 13.32 125 THR A CA 1
ATOM 734 C C . THR A 1 97 ? -5.721 41.765 35.499 1.00 13.39 125 THR A C 1
ATOM 735 O O . THR A 1 97 ? -5.855 42.751 34.778 1.00 13.29 125 THR A O 1
ATOM 739 N N . ASP A 1 98 ? -6.372 41.618 36.647 1.00 13.62 126 ASP A N 1
ATOM 740 C CA . ASP A 1 98 ? -7.282 42.650 37.133 1.00 13.73 126 ASP A CA 1
ATOM 741 C C . ASP A 1 98 ? -6.587 43.983 37.377 1.00 13.79 126 ASP A C 1
ATOM 742 O O . ASP A 1 98 ? -7.254 45.016 37.474 1.00 14.25 126 ASP A O 1
ATOM 747 N N . LYS A 1 99 ? -5.258 43.961 37.516 1.00 13.07 127 LYS A N 1
ATOM 748 C CA . LYS A 1 99 ? -4.491 45.184 37.749 1.00 13.31 127 LYS A CA 1
ATOM 749 C C . LYS A 1 99 ? -4.076 45.897 36.458 1.00 13.21 127 LYS A C 1
ATOM 750 O O . LYS A 1 99 ? -3.395 46.914 36.506 1.00 12.77 127 LYS A O 1
ATOM 756 N N . SER A 1 100 ? -4.526 45.387 35.315 1.00 11.56 128 SER A N 1
ATOM 757 C CA . SER A 1 100 ? -4.183 45.979 34.028 1.00 12.84 128 SER A CA 1
ATOM 758 C C . SER A 1 100 ? -5.112 47.119 33.617 1.00 13.13 128 SER A C 1
ATOM 759 O O . SER A 1 100 ? -6.339 47.001 33.706 1.00 13.27 128 SER A O 1
ATOM 762 N N . ARG A 1 101 ? -4.527 48.212 33.140 1.00 12.97 129 ARG A N 1
ATOM 763 C CA . ARG A 1 101 ? -5.307 49.363 32.692 1.00 14.42 129 ARG A CA 1
ATOM 764 C C . ARG A 1 101 ? -6.239 48.971 31.544 1.00 13.55 129 ARG A C 1
ATOM 765 O O . ARG A 1 101 ? -5.805 48.335 30.583 1.00 14.81 129 ARG A O 1
ATOM 773 N N . TYR A 1 102 ? -7.513 49.344 31.651 1.00 14.53 130 TYR A N 1
ATOM 774 C CA . TYR A 1 102 ? -8.516 49.059 30.617 1.00 14.19 130 TYR A CA 1
ATOM 775 C C . TYR A 1 102 ? -8.828 47.578 30.434 1.00 13.89 130 TYR A C 1
ATOM 776 O O . TYR A 1 102 ? -9.309 47.165 29.380 1.00 14.00 130 TYR A O 1
ATOM 785 N N . VAL A 1 103 ? -8.584 46.781 31.471 1.00 12.61 131 VAL A N 1
ATOM 786 C CA . VAL A 1 103 ? -8.838 45.348 31.388 1.00 14.08 131 VAL A CA 1
ATOM 787 C C . VAL A 1 103 ? -10.282 45.036 30.969 1.00 14.30 131 VAL A C 1
ATOM 788 O O . VAL A 1 103 ? -10.511 44.141 30.171 1.00 13.48 131 VAL A O 1
ATOM 792 N N . GLU A 1 104 ? -11.254 45.773 31.496 1.00 14.34 132 GLU A N 1
ATOM 793 C CA . GLU A 1 104 ? -12.639 45.511 31.133 1.00 15.76 132 GLU A CA 1
ATOM 794 C C . GLU A 1 104 ? -12.892 45.736 29.648 1.00 15.58 132 GLU A C 1
ATOM 795 O O . GLU A 1 104 ? -13.605 44.960 29.011 1.00 17.50 132 GLU A O 1
ATOM 801 N N . GLU A 1 105 ? -12.309 46.803 29.108 1.00 16.44 133 GLU A N 1
ATOM 802 C CA . GLU A 1 105 ? -12.479 47.145 27.697 1.00 15.31 133 GLU A CA 1
ATOM 803 C C . GLU A 1 105 ? -11.777 46.127 26.795 1.00 15.34 133 GLU A C 1
ATOM 804 O O . GLU A 1 105 ? -12.285 45.790 25.728 1.00 16.27 133 GLU A O 1
ATOM 810 N N . MET A 1 106 ? -10.604 45.650 27.212 1.00 15.53 134 MET A N 1
ATOM 811 C CA . MET A 1 106 ? -9.880 44.653 26.417 1.00 13.98 134 MET A CA 1
ATOM 812 C C . MET A 1 106 ? -10.710 43.378 26.328 1.00 16.11 134 MET A C 1
ATOM 813 O O . MET A 1 106 ? -10.811 42.756 25.264 1.00 15.65 134 MET A O 1
ATOM 818 N N . LYS A 1 107 ? -11.317 42.982 27.442 1.00 15.41 135 LYS A N 1
ATOM 819 C CA . LYS A 1 107 ? -12.128 41.773 27.447 1.00 16.51 135 LYS A CA 1
ATOM 820 C C . LYS A 1 107 ? -13.396 41.909 26.600 1.00 17.30 135 LYS A C 1
ATOM 821 O O . LYS A 1 107 ? -13.789 40.972 25.916 1.00 19.39 135 LYS A O 1
ATOM 827 N N . SER A 1 108 ? -14.023 43.079 26.649 1.00 17.72 136 SER A N 1
ATOM 828 C CA . SER A 1 108 ? -15.269 43.310 25.916 1.00 18.59 136 SER A CA 1
ATOM 829 C C . SER A 1 108 ? -15.095 43.677 24.441 1.00 19.00 136 SER A C 1
ATOM 830 O O . SER A 1 108 ? -16.019 43.496 23.639 1.00 19.78 136 SER A O 1
ATOM 833 N N . ASN A 1 109 ? -13.920 44.181 24.081 1.00 17.98 137 ASN A N 1
ATOM 834 C CA . ASN A 1 109 ? -13.636 44.581 22.702 1.00 19.02 137 ASN A CA 1
ATOM 835 C C . ASN A 1 109 ? -12.250 44.088 22.296 1.00 17.02 137 ASN A C 1
ATOM 836 O O . ASN A 1 109 ? -11.376 44.886 21.952 1.00 17.08 137 ASN A O 1
ATOM 841 N N . PRO A 1 110 ? -12.040 42.763 22.306 1.00 17.00 138 PRO A N 1
ATOM 842 C CA . PRO A 1 110 ? -10.737 42.194 21.939 1.00 16.96 138 PRO A CA 1
ATOM 843 C C . PRO A 1 110 ? -10.249 42.529 20.531 1.00 17.07 138 PRO A C 1
ATOM 844 O O . PRO A 1 110 ? -9.045 42.503 20.269 1.00 17.19 138 PRO A O 1
ATOM 848 N N . ASP A 1 111 ? -11.177 42.841 19.633 1.00 17.16 139 ASP A N 1
ATOM 849 C CA . ASP A 1 111 ? -10.815 43.176 18.263 1.00 18.73 139 ASP A CA 1
ATOM 850 C C . ASP A 1 111 ? -10.186 44.560 18.175 1.00 17.95 139 ASP A C 1
ATOM 851 O O . ASP A 1 111 ? -9.722 44.970 17.108 1.00 19.34 139 ASP A O 1
ATOM 856 N N . LYS A 1 112 ? -10.166 45.279 19.295 1.00 17.32 140 LYS A N 1
ATOM 857 C CA . LYS A 1 112 ? -9.572 46.609 19.337 1.00 16.29 140 LYS A CA 1
ATOM 858 C C . LYS A 1 112 ? -8.331 46.646 20.241 1.00 14.65 140 LYS A C 1
ATOM 859 O O . LYS A 1 112 ? -7.929 47.706 20.737 1.00 15.21 140 LYS A O 1
ATOM 865 N N . TRP A 1 113 ? -7.719 45.484 20.437 1.00 12.93 141 TRP A N 1
ATOM 866 C CA . TRP A 1 113 ? -6.540 45.375 21.292 1.00 13.36 141 TRP A CA 1
ATOM 867 C C . TRP A 1 113 ? -5.425 46.364 20.956 1.00 14.32 141 TRP A C 1
ATOM 868 O O . TRP A 1 113 ? -4.798 46.923 21.858 1.00 12.60 141 TRP A O 1
ATOM 879 N N . TYR A 1 114 ? -5.190 46.587 19.663 1.00 14.28 142 TYR A N 1
ATOM 880 C CA . TYR A 1 114 ? -4.115 47.474 19.222 1.00 13.66 142 TYR A CA 1
ATOM 881 C C . TYR A 1 114 ? -4.388 48.936 19.534 1.00 13.87 142 TYR A C 1
ATOM 882 O O . TYR A 1 114 ? -3.453 49.724 19.678 1.00 15.78 142 TYR A O 1
ATOM 891 N N . GLU A 1 115 ? -5.659 49.296 19.660 1.00 13.53 143 GLU A N 1
ATOM 892 C CA . GLU A 1 115 ? -6.000 50.675 20.002 1.00 14.38 143 GLU A CA 1
ATOM 893 C C . GLU A 1 115 ? -5.704 50.863 21.487 1.00 14.61 143 GLU A C 1
ATOM 894 O O . GLU A 1 115 ? -5.159 51.892 21.894 1.00 15.37 143 GLU A O 1
ATOM 900 N N . ILE A 1 116 ? -6.038 49.854 22.293 1.00 13.43 144 ILE A N 1
ATOM 901 C CA . ILE A 1 116 ? -5.785 49.943 23.729 1.00 13.27 144 ILE A CA 1
ATOM 902 C C . ILE A 1 116 ? -4.290 49.993 24.030 1.00 14.35 144 ILE A C 1
ATOM 903 O O . ILE A 1 116 ? -3.846 50.807 24.840 1.00 14.50 144 ILE A O 1
ATOM 908 N N . LEU A 1 117 ? -3.500 49.140 23.377 1.00 12.77 145 LEU A N 1
ATOM 909 C CA . LEU A 1 117 ? -2.060 49.146 23.616 1.00 13.37 145 LEU A CA 1
ATOM 910 C C . LEU A 1 117 ? -1.400 50.459 23.177 1.00 13.89 145 LEU A C 1
ATOM 911 O O . LEU A 1 117 ? -0.302 50.780 23.631 1.00 15.63 145 LEU A O 1
ATOM 916 N N . ALA A 1 118 ? -2.066 51.209 22.303 1.00 15.28 146 ALA A N 1
ATOM 917 C CA . ALA A 1 118 ? -1.524 52.474 21.811 1.00 16.37 146 ALA A CA 1
ATOM 918 C C . ALA A 1 118 ? -1.830 53.666 22.717 1.00 17.59 146 ALA A C 1
ATOM 919 O O . ALA A 1 118 ? -1.327 54.765 22.479 1.00 17.98 146 ALA A O 1
ATOM 921 N N . ARG A 1 119 ? -2.656 53.463 23.740 1.00 16.29 147 ARG A N 1
ATOM 922 C CA . ARG A 1 119 ? -2.972 54.557 24.654 1.00 16.75 147 ARG A CA 1
ATOM 923 C C . ARG A 1 119 ? -1.735 54.914 25.480 1.00 17.67 147 ARG A C 1
ATOM 924 O O . ARG A 1 119 ? -1.005 54.041 25.942 1.00 16.96 147 ARG A O 1
ATOM 932 N N . GLU A 1 120 ? -1.515 56.217 25.655 1.00 19.00 148 GLU A N 1
ATOM 933 C CA . GLU A 1 120 ? -0.341 56.738 26.353 1.00 20.41 148 GLU A CA 1
ATOM 934 C C . GLU A 1 120 ? -0.013 56.167 27.723 1.00 22.41 148 GLU A C 1
ATOM 935 O O . GLU A 1 120 ? 1.155 56.072 28.084 1.00 24.10 148 GLU A O 1
ATOM 941 N N . ASP A 1 121 ? -1.033 55.794 28.483 1.00 21.27 149 ASP A N 1
ATOM 942 C CA . ASP A 1 121 ? -0.809 55.275 29.826 1.00 23.35 149 ASP A CA 1
ATOM 943 C C . ASP A 1 121 ? -0.614 53.761 29.944 1.00 22.10 149 ASP A C 1
ATOM 944 O O . ASP A 1 121 ? -0.227 53.256 31.000 1.00 23.52 149 ASP A O 1
ATOM 949 N N . VAL A 1 122 ? -0.825 53.052 28.844 1.00 17.61 150 VAL A N 1
ATOM 950 C CA . VAL A 1 122 ? -0.719 51.596 28.829 1.00 15.28 150 VAL A CA 1
ATOM 951 C C . VAL A 1 122 ? 0.685 51.098 28.504 1.00 14.76 150 VAL A C 1
ATOM 952 O O . VAL A 1 122 ? 1.319 51.580 27.562 1.00 15.50 150 VAL A O 1
ATOM 956 N N . ARG A 1 123 ? 1.171 50.145 29.293 1.00 13.17 151 ARG A N 1
ATOM 957 C CA . ARG A 1 123 ? 2.487 49.569 29.051 1.00 13.95 151 ARG A CA 1
ATOM 958 C C . ARG A 1 123 ? 2.352 48.097 28.711 1.00 12.94 151 ARG A C 1
ATOM 959 O O . ARG A 1 123 ? 1.514 47.395 29.284 1.00 12.60 151 ARG A O 1
ATOM 967 N N . PHE A 1 124 ? 3.170 47.630 27.772 1.00 12.03 152 PHE A N 1
ATOM 968 C CA . PHE A 1 124 ? 3.134 46.221 27.401 1.00 13.01 152 PHE A CA 1
ATOM 969 C C . PHE A 1 124 ? 4.537 45.648 27.316 1.00 13.74 152 PHE A C 1
ATOM 970 O O . PHE A 1 124 ? 5.532 46.388 27.323 1.00 14.85 152 PHE A O 1
ATOM 978 N N . GLY A 1 125 ? 4.626 44.323 27.276 1.00 14.35 153 GLY A N 1
ATOM 979 C CA . GLY A 1 125 ? 5.932 43.703 27.214 1.00 13.42 153 GLY A CA 1
ATOM 980 C C . GLY A 1 125 ? 5.998 42.490 26.312 1.00 13.79 153 GLY A C 1
ATOM 981 O O . GLY A 1 125 ? 4.990 41.844 26.009 1.00 13.93 153 GLY A O 1
ATOM 982 N N . PHE A 1 126 ? 7.212 42.212 25.861 1.00 12.87 154 PHE A N 1
ATOM 983 C CA . PHE A 1 126 ? 7.501 41.048 25.029 1.00 13.62 154 PHE A CA 1
ATOM 984 C C . PHE A 1 126 ? 8.965 40.720 25.288 1.00 14.45 154 PHE A C 1
ATOM 985 O O . PHE A 1 126 ? 9.693 41.546 25.841 1.00 14.52 154 PHE A O 1
ATOM 993 N N . SER A 1 127 ? 9.396 39.515 24.930 1.00 13.96 155 SER A N 1
ATOM 994 C CA . SER A 1 127 ? 10.781 39.134 25.178 1.00 16.05 155 SER A CA 1
ATOM 995 C C . SER A 1 127 ? 11.737 39.510 24.052 1.00 15.49 155 SER A C 1
ATOM 996 O O . SER A 1 127 ? 11.320 39.880 22.958 1.00 15.74 155 SER A O 1
ATOM 999 N N . ASP A 1 128 ? 13.033 39.426 24.342 1.00 16.40 156 ASP A N 1
ATOM 1000 C CA . ASP A 1 128 ? 14.078 39.793 23.389 1.00 15.84 156 ASP A CA 1
ATOM 1001 C C . ASP A 1 128 ? 14.078 38.842 22.202 1.00 16.42 156 ASP A C 1
ATOM 1002 O O . ASP A 1 128 ? 14.346 37.653 22.355 1.00 16.09 156 ASP A O 1
ATOM 1007 N N . PRO A 1 129 ? 13.763 39.352 21.007 1.00 16.53 157 PRO A N 1
ATOM 1008 C CA . PRO A 1 129 ? 13.728 38.526 19.796 1.00 18.17 157 PRO A CA 1
ATOM 1009 C C . PRO A 1 129 ? 15.064 37.863 19.477 1.00 20.21 157 PRO A C 1
ATOM 1010 O O . PRO A 1 129 ? 15.104 36.837 18.793 1.00 21.14 157 PRO A O 1
ATOM 1014 N N . ASN A 1 130 ? 16.150 38.449 19.973 1.00 19.43 158 ASN A N 1
ATOM 1015 C CA . ASN A 1 130 ? 17.485 37.900 19.736 1.00 20.28 158 ASN A CA 1
ATOM 1016 C C . ASN A 1 130 ? 17.726 36.628 20.534 1.00 19.15 158 ASN A C 1
ATOM 1017 O O . ASN A 1 130 ? 18.567 35.805 20.169 1.00 20.74 158 ASN A O 1
ATOM 1022 N N . GLN A 1 131 ? 16.979 36.456 21.614 1.00 17.48 159 GLN A N 1
ATOM 1023 C CA . GLN A 1 131 ? 17.170 35.295 22.468 1.00 17.90 159 GLN A CA 1
ATOM 1024 C C . GLN A 1 131 ? 16.005 34.326 22.532 1.00 16.17 159 GLN A C 1
ATOM 1025 O O . GLN A 1 131 ? 16.189 33.157 22.873 1.00 16.98 159 GLN A O 1
ATOM 1031 N N . ASP A 1 132 ? 14.814 34.795 22.169 1.00 15.67 160 ASP A N 1
ATOM 1032 C CA . ASP A 1 132 ? 13.627 33.981 22.378 1.00 14.03 160 ASP A CA 1
ATOM 1033 C C . ASP A 1 132 ? 12.562 34.042 21.294 1.00 14.56 160 ASP A C 1
ATOM 1034 O O . ASP A 1 132 ? 12.124 35.118 20.905 1.00 14.15 160 ASP A O 1
ATOM 1039 N N . PRO A 1 133 ? 12.145 32.871 20.784 1.00 14.64 161 PRO A N 1
ATOM 1040 C CA . PRO A 1 133 ? 11.112 32.834 19.745 1.00 14.17 161 PRO A CA 1
ATOM 1041 C C . PRO A 1 133 ? 9.830 33.582 20.142 1.00 14.64 161 PRO A C 1
ATOM 1042 O O . PRO A 1 133 ? 9.216 34.239 19.293 1.00 14.49 161 PRO A O 1
ATOM 1046 N N . CYS A 1 134 ? 9.420 33.501 21.406 1.00 14.36 162 CYS A N 1
ATOM 1047 C CA . CYS A 1 134 ? 8.195 34.193 21.804 1.00 15.35 162 CYS A CA 1
ATOM 1048 C C . CYS A 1 134 ? 8.353 35.674 21.486 1.00 16.37 162 CYS A C 1
ATOM 1049 O O . CYS A 1 134 ? 7.408 36.328 21.036 1.00 17.28 162 CYS A O 1
ATOM 1052 N N . GLY A 1 135 ? 9.565 36.185 21.687 1.00 16.18 163 GLY A N 1
ATOM 1053 C CA . GLY A 1 135 ? 9.839 37.584 21.408 1.00 15.59 163 GLY A CA 1
ATOM 1054 C C . GLY A 1 135 ? 9.753 37.904 19.927 1.00 15.23 163 GLY A C 1
ATOM 1055 O O . GLY A 1 135 ? 9.052 38.835 19.533 1.00 15.63 163 GLY A O 1
ATOM 1056 N N . TYR A 1 136 ? 10.450 37.150 19.078 1.00 14.96 164 TYR A N 1
ATOM 1057 C CA . TYR A 1 136 ? 10.359 37.472 17.665 1.00 13.91 164 TYR A CA 1
ATOM 1058 C C . TYR A 1 136 ? 8.972 37.191 17.103 1.00 13.85 164 TYR A C 1
ATOM 1059 O O . TYR A 1 136 ? 8.522 37.881 16.189 1.00 14.01 164 TYR A O 1
ATOM 1068 N N . ARG A 1 137 ? 8.269 36.226 17.689 1.00 13.55 165 ARG A N 1
ATOM 1069 C CA . ARG A 1 137 ? 6.911 35.921 17.250 1.00 13.65 165 ARG A CA 1
ATOM 1070 C C . ARG A 1 137 ? 5.973 37.065 17.637 1.00 13.78 165 ARG A C 1
ATOM 1071 O O . ARG A 1 137 ? 5.026 37.376 16.910 1.00 15.17 165 ARG A O 1
ATOM 1079 N N . SER A 1 138 ? 6.230 37.690 18.778 1.00 12.31 166 SER A N 1
ATOM 1080 C CA . SER A 1 138 ? 5.388 38.806 19.215 1.00 13.10 166 SER A CA 1
ATOM 1081 C C . SER A 1 138 ? 5.468 39.933 18.183 1.00 13.23 166 SER A C 1
ATOM 1082 O O . SER A 1 138 ? 4.455 40.544 17.817 1.00 12.36 166 SER A O 1
ATOM 1085 N N . LEU A 1 139 ? 6.678 40.196 17.702 1.00 12.03 167 LEU A N 1
ATOM 1086 C CA . LEU A 1 139 ? 6.871 41.238 16.706 1.00 11.78 167 LEU A CA 1
ATOM 1087 C C . LEU A 1 139 ? 6.205 40.809 15.390 1.00 11.97 167 LEU A C 1
ATOM 1088 O O . LEU A 1 139 ? 5.620 41.635 14.692 1.00 13.86 167 LEU A O 1
ATOM 1093 N N . MET A 1 140 ? 6.305 39.524 15.051 1.00 12.73 168 MET A N 1
ATOM 1094 C CA . MET A 1 140 ? 5.679 39.011 13.833 1.00 13.01 168 MET A CA 1
ATOM 1095 C C . MET A 1 140 ? 4.159 39.198 13.914 1.00 12.63 168 MET A C 1
ATOM 1096 O O . MET A 1 140 ? 3.509 39.580 12.932 1.00 12.86 168 MET A O 1
ATOM 1101 N N . VAL A 1 141 ? 3.593 38.902 15.082 1.00 13.08 169 VAL A N 1
ATOM 1102 C CA . VAL A 1 141 ? 2.154 39.039 15.290 1.00 14.34 169 VAL A CA 1
ATOM 1103 C C . VAL A 1 141 ? 1.675 40.480 15.047 1.00 13.28 169 VAL A C 1
ATOM 1104 O O . VAL A 1 141 ? 0.665 40.703 14.363 1.00 13.22 169 VAL A O 1
ATOM 1108 N N . ILE A 1 142 ? 2.412 41.449 15.587 1.00 12.61 170 ILE A N 1
ATOM 1109 C CA . ILE A 1 142 ? 2.063 42.859 15.441 1.00 12.60 170 ILE A CA 1
ATOM 1110 C C . ILE A 1 142 ? 2.189 43.293 13.979 1.00 13.18 170 ILE A C 1
ATOM 1111 O O . ILE A 1 142 ? 1.347 44.032 13.468 1.00 12.75 170 ILE A O 1
ATOM 1116 N N . LYS A 1 143 ? 3.222 42.804 13.296 1.00 12.71 171 LYS A N 1
ATOM 1117 C CA . LYS A 1 143 ? 3.417 43.140 11.890 1.00 16.04 171 LYS A CA 1
ATOM 1118 C C . LYS A 1 143 ? 2.327 42.502 11.019 1.00 14.84 171 LYS A C 1
ATOM 1119 O O . LYS A 1 143 ? 1.863 43.102 10.036 1.00 15.71 171 LYS A O 1
ATOM 1125 N N . LEU A 1 144 ? 1.904 41.290 11.383 1.00 13.85 172 LEU A N 1
ATOM 1126 C CA . LEU A 1 144 ? 0.844 40.608 10.652 1.00 13.30 172 LEU A CA 1
ATOM 1127 C C . LEU A 1 144 ? -0.468 41.357 10.883 1.00 13.25 172 LEU A C 1
ATOM 1128 O O . LEU A 1 144 ? -1.347 41.359 10.025 1.00 13.35 172 LEU A O 1
ATOM 1133 N N . ALA A 1 145 ? -0.583 42.018 12.036 1.00 12.39 173 ALA A N 1
ATOM 1134 C CA . ALA A 1 145 ? -1.773 42.798 12.365 1.00 13.18 173 ALA A CA 1
ATOM 1135 C C . ALA A 1 145 ? -1.913 43.946 11.358 1.00 12.32 173 ALA A C 1
ATOM 1136 O O . ALA A 1 145 ? -3.018 44.276 10.937 1.00 12.22 173 ALA A O 1
ATOM 1138 N N . ASP A 1 146 ? -0.787 44.540 10.971 1.00 13.53 174 ASP A N 1
ATOM 1139 C CA . ASP A 1 146 ? -0.790 45.617 9.977 1.00 14.52 174 ASP A CA 1
ATOM 1140 C C . ASP A 1 146 ? -1.527 45.125 8.742 1.00 14.33 174 ASP A C 1
ATOM 1141 O O . ASP A 1 146 ? -2.415 45.787 8.220 1.00 15.10 174 ASP A O 1
ATOM 1146 N N . LEU A 1 147 ? -1.132 43.948 8.267 1.00 13.77 175 LEU A N 1
ATOM 1147 C CA . LEU A 1 147 ? -1.734 43.377 7.070 1.00 15.01 175 LEU A CA 1
ATOM 1148 C C . LEU A 1 147 ? -3.185 42.967 7.254 1.00 13.36 175 LEU A C 1
ATOM 1149 O O . LEU A 1 147 ? -4.027 43.223 6.394 1.00 14.58 175 LEU A O 1
ATOM 1154 N N . TYR A 1 148 ? -3.472 42.318 8.380 1.00 12.60 176 TYR A N 1
ATOM 1155 C CA . TYR A 1 148 ? -4.821 41.853 8.657 1.00 13.56 176 TYR A CA 1
ATOM 1156 C C . TYR A 1 148 ? -5.865 42.955 8.850 1.00 13.60 176 TYR A C 1
ATOM 1157 O O . TYR A 1 148 ? -6.977 42.849 8.328 1.00 14.87 176 TYR A O 1
ATOM 1166 N N . TYR A 1 149 ? -5.512 44.001 9.596 1.00 15.00 177 TYR A N 1
ATOM 1167 C CA . TYR A 1 149 ? -6.429 45.107 9.852 1.00 15.39 177 TYR A CA 1
ATOM 1168 C C . TYR A 1 149 ? -6.324 46.264 8.854 1.00 15.97 177 TYR A C 1
ATOM 1169 O O . TYR A 1 149 ? -7.266 47.045 8.717 1.00 16.90 177 TYR A O 1
ATOM 1178 N N . GLY A 1 150 ? -5.183 46.370 8.172 1.00 15.34 178 GLY A N 1
ATOM 1179 C CA . GLY A 1 150 ? -4.976 47.441 7.207 1.00 15.23 178 GLY A CA 1
ATOM 1180 C C . GLY A 1 150 ? -4.577 48.746 7.864 1.00 17.23 178 GLY A C 1
ATOM 1181 O O . GLY A 1 150 ? -4.897 49.825 7.365 1.00 17.62 178 GLY A O 1
ATOM 1182 N N . LYS A 1 151 ? -3.841 48.648 8.971 1.00 17.40 179 LYS A N 1
ATOM 1183 C CA . LYS A 1 151 ? -3.427 49.826 9.727 1.00 18.05 179 LYS A CA 1
ATOM 1184 C C . LYS A 1 151 ? -1.942 49.796 10.074 1.00 17.63 179 LYS A C 1
ATOM 1185 O O . LYS A 1 151 ? -1.307 48.744 10.019 1.00 18.38 179 LYS A O 1
ATOM 1191 N N . GLU A 1 152 ? -1.388 50.952 10.433 1.00 16.88 180 GLU A N 1
ATOM 1192 C CA . GLU A 1 152 ? 0.031 51.032 10.770 1.00 17.55 180 GLU A CA 1
ATOM 1193 C C . GLU A 1 152 ? 0.245 50.788 12.255 1.00 17.55 180 GLU A C 1
ATOM 1194 O O . GLU A 1 152 ? 0.738 51.645 12.983 1.00 17.70 180 GLU A O 1
ATOM 1200 N N . ILE A 1 153 ? -0.121 49.589 12.687 1.00 15.67 181 ILE A N 1
ATOM 1201 C CA . ILE A 1 153 ? -0.012 49.204 14.089 1.00 15.18 181 ILE A CA 1
ATOM 1202 C C . ILE A 1 153 ? 1.432 48.985 14.533 1.00 14.92 181 ILE A C 1
ATOM 1203 O O . ILE A 1 153 ? 1.835 49.407 15.624 1.00 16.31 181 ILE A O 1
ATOM 1208 N N . PHE A 1 154 ? 2.223 48.323 13.695 1.00 14.06 182 PHE A N 1
ATOM 1209 C CA . PHE A 1 154 ? 3.615 48.067 14.046 1.00 13.93 182 PHE A CA 1
ATOM 1210 C C . PHE A 1 154 ? 4.365 49.386 14.245 1.00 15.95 182 PHE A C 1
ATOM 1211 O O . PHE A 1 154 ? 5.171 49.529 15.172 1.00 15.09 182 PHE A O 1
ATOM 1219 N N . LYS A 1 155 ? 4.092 50.356 13.382 1.00 17.19 183 LYS A N 1
ATOM 1220 C CA . LYS A 1 155 ? 4.743 51.646 13.502 1.00 18.89 183 LYS A CA 1
ATOM 1221 C C . LYS A 1 155 ? 4.376 52.311 14.823 1.00 18.66 183 LYS A C 1
ATOM 1222 O O . LYS A 1 155 ? 5.249 52.754 15.565 1.00 19.91 183 LYS A O 1
ATOM 1228 N N . GLU A 1 156 ? 3.086 52.341 15.132 1.00 17.82 184 GLU A N 1
ATOM 1229 C CA . GLU A 1 156 ? 2.614 52.988 16.347 1.00 17.83 184 GLU A CA 1
ATOM 1230 C C . GLU A 1 156 ? 3.025 52.316 17.652 1.00 16.71 184 GLU A C 1
ATOM 1231 O O . GLU A 1 156 ? 3.339 52.999 18.630 1.00 19.19 184 GLU A O 1
ATOM 1237 N N . LEU A 1 157 ? 3.023 50.987 17.679 1.00 15.91 185 LEU A N 1
ATOM 1238 C CA . LEU A 1 157 ? 3.374 50.283 18.907 1.00 14.59 185 LEU A CA 1
ATOM 1239 C C . LEU A 1 157 ? 4.849 49.958 19.070 1.00 14.22 185 LEU A C 1
ATOM 1240 O O . LEU A 1 157 ? 5.381 50.019 20.175 1.00 14.73 185 LEU A O 1
ATOM 1245 N N . ILE A 1 158 ? 5.514 49.603 17.976 1.00 15.05 186 ILE A N 1
ATOM 1246 C CA . ILE A 1 158 ? 6.911 49.217 18.049 1.00 15.13 186 ILE A CA 1
ATOM 1247 C C . ILE A 1 158 ? 7.945 50.227 17.553 1.00 17.40 186 ILE A C 1
ATOM 1248 O O . ILE A 1 158 ? 8.838 50.624 18.301 1.00 17.32 186 ILE A O 1
ATOM 1253 N N . GLU A 1 159 ? 7.827 50.649 16.302 1.00 18.12 187 GLU A N 1
ATOM 1254 C CA . GLU A 1 159 ? 8.816 51.562 15.748 1.00 19.25 187 GLU A CA 1
ATOM 1255 C C . GLU A 1 159 ? 8.952 52.889 16.491 1.00 19.82 187 GLU A C 1
ATOM 1256 O O . GLU A 1 159 ? 10.066 53.384 16.669 1.00 20.48 187 GLU A O 1
ATOM 1262 N N . GLU A 1 160 ? 7.840 53.456 16.942 1.00 19.18 188 GLU A N 1
ATOM 1263 C CA . GLU A 1 160 ? 7.889 54.735 17.647 1.00 21.38 188 GLU A CA 1
ATOM 1264 C C . GLU A 1 160 ? 8.305 54.620 19.110 1.00 20.53 188 GLU A C 1
ATOM 1265 O O . GLU A 1 160 ? 8.523 55.635 19.775 1.00 21.81 188 GLU A O 1
ATOM 1271 N N . ASN A 1 161 ? 8.426 53.389 19.598 1.00 19.45 189 ASN A N 1
ATOM 1272 C CA . ASN A 1 161 ? 8.793 53.139 20.992 1.00 18.84 189 ASN A CA 1
ATOM 1273 C C . ASN A 1 161 ? 10.073 52.337 21.185 1.00 19.45 189 ASN A C 1
ATOM 1274 O O . ASN A 1 161 ? 10.463 52.053 22.320 1.00 18.65 189 ASN A O 1
ATOM 1279 N N . THR A 1 162 ? 10.727 51.963 20.087 1.00 19.49 190 THR A N 1
ATOM 1280 C CA . THR A 1 162 ? 11.951 51.165 20.177 1.00 19.02 190 THR A CA 1
ATOM 1281 C C . THR A 1 162 ? 12.863 51.467 18.998 1.00 19.80 190 THR A C 1
ATOM 1282 O O . THR A 1 162 ? 12.541 52.301 18.160 1.00 20.45 190 THR A O 1
ATOM 1286 N N . ASN A 1 163 ? 13.991 50.768 18.932 1.00 21.10 191 ASN A N 1
ATOM 1287 C CA . ASN A 1 163 ? 14.918 50.942 17.821 1.00 21.88 191 ASN A CA 1
ATOM 1288 C C . ASN A 1 163 ? 14.774 49.752 16.875 1.00 23.08 191 ASN A C 1
ATOM 1289 O O . ASN A 1 163 ? 15.625 49.511 16.012 1.00 24.06 191 ASN A O 1
ATOM 1294 N N . ILE A 1 164 ? 13.687 49.002 17.059 1.00 22.81 192 ILE A N 1
ATOM 1295 C CA . ILE A 1 164 ? 13.375 47.857 16.206 1.00 23.27 192 ILE A CA 1
ATOM 1296 C C . ILE A 1 164 ? 12.699 48.489 15.002 1.00 22.93 192 ILE A C 1
ATOM 1297 O O . ILE A 1 164 ? 11.951 49.455 15.135 1.00 23.30 192 ILE A O 1
ATOM 1302 N N . TYR A 1 165 ? 12.951 47.954 13.820 1.00 24.14 193 TYR A N 1
ATOM 1303 C CA . TYR A 1 165 ? 12.363 48.533 12.626 1.00 25.32 193 TYR A CA 1
ATOM 1304 C C . TYR A 1 165 ? 11.989 47.450 11.624 1.00 24.19 193 TYR A C 1
ATOM 1305 O O . TYR A 1 165 ? 12.276 46.274 11.830 1.00 24.40 193 TYR A O 1
ATOM 1314 N N . SER A 1 166 ? 11.335 47.848 10.544 1.00 26.73 194 SER A N 1
ATOM 1315 C CA . SER A 1 166 ? 10.944 46.892 9.514 1.00 28.00 194 SER A CA 1
ATOM 1316 C C . SER A 1 166 ? 11.065 47.471 8.108 1.00 29.79 194 SER A C 1
ATOM 1317 O O . SER A 1 166 ? 10.614 48.591 7.842 1.00 31.60 194 SER A O 1
ATOM 1320 N N . ASN A 1 167 ? 11.688 46.704 7.216 1.00 28.27 195 ASN A N 1
ATOM 1321 C CA . ASN A 1 167 ? 11.829 47.106 5.820 1.00 27.94 195 ASN A CA 1
ATOM 1322 C C . ASN A 1 167 ? 10.780 46.281 5.081 1.00 27.84 195 ASN A C 1
ATOM 1323 O O . ASN A 1 167 ? 11.011 45.109 4.770 1.00 27.81 195 ASN A O 1
ATOM 1328 N N . GLY A 1 168 ? 9.628 46.885 4.808 1.00 27.21 196 GLY A N 1
ATOM 1329 C CA . GLY A 1 168 ? 8.576 46.151 4.141 1.00 28.31 196 GLY A CA 1
ATOM 1330 C C . GLY A 1 168 ? 8.097 45.067 5.092 1.00 29.88 196 GLY A C 1
ATOM 1331 O O . GLY A 1 168 ? 7.833 45.336 6.267 1.00 31.60 196 GLY A O 1
ATOM 1332 N N . THR A 1 169 ? 8.014 43.837 4.597 1.00 29.63 197 THR A N 1
ATOM 1333 C CA . THR A 1 169 ? 7.562 42.713 5.409 1.00 28.95 197 THR A CA 1
ATOM 1334 C C . THR A 1 169 ? 8.692 42.095 6.234 1.00 28.29 197 THR A C 1
ATOM 1335 O O . THR A 1 169 ? 8.490 41.091 6.922 1.00 28.05 197 THR A O 1
ATOM 1339 N N . GLN A 1 170 ? 9.872 42.703 6.170 1.00 25.41 198 GLN A N 1
ATOM 1340 C CA . GLN A 1 170 ? 11.036 42.202 6.891 1.00 25.39 198 GLN A CA 1
ATOM 1341 C C . GLN A 1 170 ? 11.310 42.975 8.171 1.00 24.84 198 GLN A C 1
ATOM 1342 O O . GLN A 1 170 ? 11.585 44.169 8.132 1.00 26.12 198 GLN A O 1
ATOM 1348 N N . ILE A 1 171 ? 11.256 42.290 9.304 1.00 24.32 199 ILE A N 1
ATOM 1349 C CA . ILE A 1 171 ? 11.545 42.942 10.574 1.00 23.48 199 ILE A CA 1
ATOM 1350 C C . ILE A 1 171 ? 13.012 42.691 10.913 1.00 23.53 199 ILE A C 1
ATOM 1351 O O . ILE A 1 171 ? 13.561 41.631 10.600 1.00 22.95 199 ILE A O 1
ATOM 1356 N N . TYR A 1 172 ? 13.654 43.671 11.541 1.00 24.75 200 TYR A N 1
ATOM 1357 C CA . TYR A 1 172 ? 15.048 43.516 11.937 1.00 25.79 200 TYR A CA 1
ATOM 1358 C C . TYR A 1 172 ? 15.202 43.797 13.416 1.00 23.75 200 TYR A C 1
ATOM 1359 O O . TYR A 1 172 ? 14.778 44.832 13.906 1.00 23.17 200 TYR A O 1
ATOM 1368 N N . ALA A 1 173 ? 15.794 42.862 14.141 1.00 25.06 201 ALA A N 1
ATOM 1369 C CA . ALA A 1 173 ? 16.004 43.077 15.561 1.00 24.93 201 ALA A CA 1
ATOM 1370 C C . ALA A 1 173 ? 17.477 43.412 15.770 1.00 24.96 201 ALA A C 1
ATOM 1371 O O . ALA A 1 173 ? 18.343 42.556 15.598 1.00 24.07 201 ALA A O 1
ATOM 1373 N N . PRO A 1 174 ? 17.786 44.674 16.114 1.00 24.51 202 PRO A N 1
ATOM 1374 C CA . PRO A 1 174 ? 19.198 45.009 16.326 1.00 24.07 202 PRO A CA 1
ATOM 1375 C C . PRO A 1 174 ? 19.748 44.130 17.446 1.00 24.51 202 PRO A C 1
ATOM 1376 O O . PRO A 1 174 ? 18.997 43.709 18.330 1.00 24.82 202 PRO A O 1
ATOM 1380 N N . LYS A 1 175 ? 21.048 43.850 17.410 1.00 24.09 203 LYS A N 1
ATOM 1381 C CA . LYS A 1 175 ? 21.678 43.024 18.435 1.00 25.09 203 LYS A CA 1
ATOM 1382 C C . LYS A 1 175 ? 21.394 43.617 19.817 1.00 25.14 203 LYS A C 1
ATOM 1383 O O . LYS A 1 175 ? 21.153 42.887 20.780 1.00 25.97 203 LYS A O 1
ATOM 1389 N N . GLU A 1 176 ? 21.426 44.943 19.899 1.00 25.25 204 GLU A N 1
ATOM 1390 C CA . GLU A 1 176 ? 21.165 45.649 21.150 1.00 24.88 204 GLU A CA 1
ATOM 1391 C C . GLU A 1 176 ? 19.907 46.501 21.004 1.00 23.47 204 GLU A C 1
ATOM 1392 O O . GLU A 1 176 ? 19.925 47.567 20.395 1.00 22.63 204 GLU A O 1
ATOM 1398 N N . ILE A 1 177 ? 18.808 46.023 21.574 1.00 22.10 205 ILE A N 1
ATOM 1399 C CA . ILE A 1 177 ? 17.543 46.734 21.481 1.00 22.14 205 ILE A CA 1
ATOM 1400 C C . ILE A 1 177 ? 17.345 47.759 22.603 1.00 20.12 205 ILE A C 1
ATOM 1401 O O . ILE A 1 177 ? 17.710 47.515 23.757 1.00 21.63 205 ILE A O 1
ATOM 1406 N N . THR A 1 178 ? 16.791 48.911 22.240 1.00 19.84 206 THR A N 1
ATOM 1407 C CA . THR A 1 178 ? 16.493 49.982 23.191 1.00 20.44 206 THR A CA 1
ATOM 1408 C C . THR A 1 178 ? 14.992 50.236 23.103 1.00 20.43 206 THR A C 1
ATOM 1409 O O . THR A 1 178 ? 14.402 50.130 22.026 1.00 20.22 206 THR A O 1
ATOM 1413 N N . VAL A 1 179 ? 14.368 50.560 24.231 1.00 19.08 207 VAL A N 1
ATOM 1414 C CA . VAL A 1 179 ? 12.931 50.808 24.241 1.00 18.35 207 VAL A CA 1
ATOM 1415 C C . VAL A 1 179 ? 12.556 51.961 25.160 1.00 17.92 207 VAL A C 1
ATOM 1416 O O . VAL A 1 179 ? 13.286 52.289 26.096 1.00 19.15 207 VAL A O 1
ATOM 1420 N N . ASN A 1 180 ? 11.403 52.557 24.879 1.00 18.56 208 ASN A N 1
ATOM 1421 C CA . ASN A 1 180 ? 10.843 53.651 25.671 1.00 18.29 208 ASN A CA 1
ATOM 1422 C C . ASN A 1 180 ? 10.211 53.011 26.912 1.00 18.65 208 ASN A C 1
ATOM 1423 O O . ASN A 1 180 ? 9.185 52.353 26.810 1.00 18.53 208 ASN A O 1
ATOM 1428 N N . PRO A 1 181 ? 10.811 53.208 28.099 1.00 19.11 209 PRO A N 1
ATOM 1429 C CA . PRO A 1 181 ? 10.255 52.612 29.319 1.00 19.21 209 PRO A CA 1
ATOM 1430 C C . PRO A 1 181 ? 8.857 53.093 29.696 1.00 19.72 209 PRO A C 1
ATOM 1431 O O . PRO A 1 181 ? 8.195 52.496 30.541 1.00 21.08 209 PRO A O 1
ATOM 1435 N N . GLY A 1 182 ? 8.401 54.169 29.074 1.00 20.69 210 GLY A N 1
ATOM 1436 C CA . GLY A 1 182 ? 7.062 54.646 29.366 1.00 19.83 210 GLY A CA 1
ATOM 1437 C C . GLY A 1 182 ? 6.016 53.796 28.662 1.00 20.20 210 GLY A C 1
ATOM 1438 O O . GLY A 1 182 ? 4.821 53.890 28.952 1.00 20.79 210 GLY A O 1
ATOM 1439 N N . LYS A 1 183 ? 6.464 52.939 27.748 1.00 17.63 211 LYS A N 1
ATOM 1440 C CA . LYS A 1 183 ? 5.544 52.097 26.990 1.00 17.11 211 LYS A CA 1
ATOM 1441 C C . LYS A 1 183 ? 5.849 50.606 26.955 1.00 16.54 211 LYS A C 1
ATOM 1442 O O . LYS A 1 183 ? 4.927 49.785 26.906 1.00 15.20 211 LYS A O 1
ATOM 1448 N N . ILE A 1 184 ? 7.130 50.256 26.994 1.00 14.76 212 ILE A N 1
ATOM 1449 C CA . ILE A 1 184 ? 7.536 48.859 26.849 1.00 14.79 212 ILE A CA 1
ATOM 1450 C C . ILE A 1 184 ? 8.594 48.364 27.834 1.00 14.26 212 ILE A C 1
ATOM 1451 O O . ILE A 1 184 ? 9.445 49.125 28.281 1.00 16.43 212 ILE A O 1
ATOM 1456 N N . VAL A 1 185 ? 8.518 47.077 28.160 1.00 14.49 213 VAL A N 1
ATOM 1457 C CA . VAL A 1 185 ? 9.504 46.413 29.005 1.00 15.85 213 VAL A CA 1
ATOM 1458 C C . VAL A 1 185 ? 9.878 45.140 28.244 1.00 17.65 213 VAL A C 1
ATOM 1459 O O . VAL A 1 185 ? 8.997 44.425 27.756 1.00 17.26 213 VAL A O 1
ATOM 1463 N N . ILE A 1 186 ? 11.176 44.896 28.094 1.00 17.44 214 ILE A N 1
ATOM 1464 C CA . ILE A 1 186 ? 11.659 43.699 27.412 1.00 17.88 214 ILE A CA 1
ATOM 1465 C C . ILE A 1 186 ? 12.509 42.893 28.389 1.00 17.98 214 ILE A C 1
ATOM 1466 O O . ILE A 1 186 ? 13.175 43.458 29.255 1.00 18.90 214 ILE A O 1
ATOM 1471 N N . ARG A 1 187 ? 12.471 41.570 28.259 1.00 16.96 215 ARG A N 1
ATOM 1472 C CA . ARG A 1 187 ? 13.263 40.685 29.113 1.00 16.09 215 ARG A CA 1
ATOM 1473 C C . ARG A 1 187 ? 13.856 39.592 28.220 1.00 17.48 215 ARG A C 1
ATOM 1474 O O . ARG A 1 187 ? 13.399 39.399 27.093 1.00 18.10 215 ARG A O 1
ATOM 1482 N N . PRO A 1 188 ? 14.877 38.869 28.713 1.00 18.19 216 PRO A N 1
ATOM 1483 C CA . PRO A 1 188 ? 15.545 37.795 27.964 1.00 18.13 216 PRO A CA 1
ATOM 1484 C C . PRO A 1 188 ? 14.643 36.657 27.477 1.00 18.60 216 PRO A C 1
ATOM 1485 O O . PRO A 1 188 ? 14.892 36.080 26.410 1.00 19.74 216 PRO A O 1
ATOM 1489 N N . LYS A 1 189 ? 13.616 36.312 28.250 1.00 18.73 217 LYS A N 1
ATOM 1490 C CA . LYS A 1 189 ? 12.693 35.257 27.830 1.00 17.85 217 LYS A CA 1
ATOM 1491 C C . LYS A 1 189 ? 11.289 35.598 28.298 1.00 18.07 217 LYS A C 1
ATOM 1492 O O . LYS A 1 189 ? 11.108 36.322 29.283 1.00 15.87 217 LYS A O 1
ATOM 1498 N N . GLU A 1 190 ? 10.294 35.092 27.584 1.00 15.90 218 GLU A N 1
ATOM 1499 C CA . GLU A 1 190 ? 8.917 35.409 27.913 1.00 16.30 218 GLU A CA 1
ATOM 1500 C C . GLU A 1 190 ? 8.459 35.132 29.339 1.00 16.79 218 GLU A C 1
ATOM 1501 O O . GLU A 1 190 ? 7.707 35.923 29.912 1.00 16.34 218 GLU A O 1
ATOM 1507 N N . THR A 1 191 ? 8.909 34.032 29.932 1.00 16.71 219 THR A N 1
ATOM 1508 C CA . THR A 1 191 ? 8.477 33.713 31.276 1.00 17.19 219 THR A CA 1
ATOM 1509 C C . THR A 1 191 ? 8.985 34.727 32.307 1.00 16.71 219 THR A C 1
ATOM 1510 O O . THR A 1 191 ? 8.467 34.784 33.418 1.00 17.74 219 THR A O 1
ATOM 1514 N N . ASP A 1 192 ? 9.976 35.536 31.932 1.00 16.17 220 ASP A N 1
ATOM 1515 C CA . ASP A 1 192 ? 10.493 36.573 32.838 1.00 16.61 220 ASP A CA 1
ATOM 1516 C C . ASP A 1 192 ? 9.458 37.685 32.992 1.00 17.13 220 ASP A C 1
ATOM 1517 O O . ASP A 1 192 ? 9.536 38.489 33.926 1.00 18.27 220 ASP A O 1
ATOM 1522 N N . LEU A 1 193 ? 8.503 37.744 32.069 1.00 15.26 221 LEU A N 1
ATOM 1523 C CA . LEU A 1 193 ? 7.484 38.797 32.089 1.00 14.18 221 LEU A CA 1
ATOM 1524 C C . LEU A 1 193 ? 6.320 38.521 33.029 1.00 15.09 221 LEU A C 1
ATOM 1525 O O . LEU A 1 193 ? 5.587 39.443 33.388 1.00 14.79 221 LEU A O 1
ATOM 1530 N N . LEU A 1 194 ? 6.169 37.270 33.457 1.00 14.10 222 LEU A N 1
ATOM 1531 C CA . LEU A 1 194 ? 5.057 36.887 34.315 1.00 15.20 222 LEU A CA 1
ATOM 1532 C C . LEU A 1 194 ? 4.927 37.694 35.602 1.00 13.81 222 LEU A C 1
ATOM 1533 O O . LEU A 1 194 ? 3.846 38.172 35.919 1.00 14.49 222 LEU A O 1
ATOM 1538 N N . GLY A 1 195 ? 6.022 37.843 36.340 1.00 14.51 223 GLY A N 1
ATOM 1539 C CA . GLY A 1 195 ? 5.955 38.594 37.575 1.00 15.08 223 GLY A CA 1
ATOM 1540 C C . GLY A 1 195 ? 5.588 40.045 37.353 1.00 13.89 223 GLY A C 1
ATOM 1541 O O . GLY A 1 195 ? 4.888 40.641 38.175 1.00 14.71 223 GLY A O 1
ATOM 1542 N N . LEU A 1 196 ? 6.050 40.616 36.245 1.00 13.53 224 LEU A N 1
ATOM 1543 C CA . LEU A 1 196 ? 5.773 42.014 35.931 1.00 13.47 224 LEU A CA 1
ATOM 1544 C C . LEU A 1 196 ? 4.290 42.268 35.657 1.00 13.48 224 LEU A C 1
ATOM 1545 O O . LEU A 1 196 ? 3.720 43.247 36.146 1.00 13.89 224 LEU A O 1
ATOM 1550 N N . VAL A 1 197 ? 3.661 41.406 34.870 1.00 13.24 225 VAL A N 1
ATOM 1551 C CA . VAL A 1 197 ? 2.245 41.597 34.605 1.00 13.33 225 VAL A CA 1
ATOM 1552 C C . VAL A 1 197 ? 1.420 41.250 35.854 1.00 13.69 225 VAL A C 1
ATOM 1553 O O . VAL A 1 197 ? 0.401 41.893 36.131 1.00 13.74 225 VAL A O 1
ATOM 1557 N N . GLU A 1 198 ? 1.863 40.279 36.654 1.00 14.05 226 GLU A N 1
ATOM 1558 C CA . GLU A 1 198 ? 1.099 39.937 37.859 1.00 15.63 226 GLU A CA 1
ATOM 1559 C C . GLU A 1 198 ? 1.131 41.066 38.892 1.00 15.60 226 GLU A C 1
ATOM 1560 O O . GLU A 1 198 ? 0.174 41.252 39.660 1.00 16.93 226 GLU A O 1
ATOM 1566 N N . SER A 1 199 ? 2.225 41.824 38.910 1.00 15.70 227 SER A N 1
ATOM 1567 C CA . SER A 1 199 ? 2.356 42.928 39.865 1.00 16.67 227 SER A CA 1
ATOM 1568 C C . SER A 1 199 ? 1.625 44.173 39.381 1.00 18.06 227 SER A C 1
ATOM 1569 O O . SER A 1 199 ? 1.455 45.137 40.130 1.00 19.78 227 SER A O 1
ATOM 1572 N N . GLY A 1 200 ? 1.193 44.158 38.124 1.00 17.40 228 GLY A N 1
ATOM 1573 C CA . GLY A 1 200 ? 0.515 45.307 37.569 1.00 17.85 228 GLY A CA 1
ATOM 1574 C C . GLY A 1 200 ? 1.461 46.348 36.989 1.00 17.50 228 GLY A C 1
ATOM 1575 O O . GLY A 1 200 ? 1.000 47.343 36.419 1.00 16.49 228 GLY A O 1
ATOM 1576 N N . SER A 1 201 ? 2.772 46.131 37.107 1.00 16.52 229 SER A N 1
ATOM 1577 C CA . SER A 1 201 ? 3.728 47.110 36.577 1.00 17.62 229 SER A CA 1
ATOM 1578 C C . SER A 1 201 ? 3.618 47.230 35.059 1.00 16.80 229 SER A C 1
ATOM 1579 O O . SER A 1 201 ? 3.875 48.296 34.500 1.00 17.40 229 SER A O 1
ATOM 1582 N N . ILE A 1 202 ? 3.271 46.135 34.390 1.00 15.24 230 ILE A N 1
ATOM 1583 C CA . ILE A 1 202 ? 3.019 46.182 32.948 1.00 17.48 230 ILE A CA 1
ATOM 1584 C C . ILE A 1 202 ? 1.572 45.716 32.802 1.00 15.39 230 ILE A C 1
ATOM 1585 O O . ILE A 1 202 ? 1.107 44.850 33.550 1.00 16.10 230 ILE A O 1
ATOM 1590 N N . ASP A 1 203 ? 0.847 46.296 31.853 1.00 12.52 231 ASP A N 1
ATOM 1591 C CA . ASP A 1 203 ? -0.564 45.970 31.689 1.00 13.80 231 ASP A CA 1
ATOM 1592 C C . ASP A 1 203 ? -0.872 44.765 30.811 1.00 12.38 231 ASP A C 1
ATOM 1593 O O . ASP A 1 203 ? -1.764 43.970 31.117 1.00 12.70 231 ASP A O 1
ATOM 1598 N N . TYR A 1 204 ? -0.107 44.614 29.741 1.00 12.44 232 TYR A N 1
ATOM 1599 C CA . TYR A 1 204 ? -0.334 43.523 28.809 1.00 10.61 232 TYR A CA 1
ATOM 1600 C C . TYR A 1 204 ? 0.955 42.893 28.328 1.00 12.77 232 TYR A C 1
ATOM 1601 O O . TYR A 1 204 ? 1.941 43.585 28.092 1.00 13.60 232 TYR A O 1
ATOM 1610 N N . ILE A 1 205 ? 0.949 41.573 28.173 1.00 12.36 233 ILE A N 1
ATOM 1611 C CA . ILE A 1 205 ? 2.128 40.916 27.631 1.00 12.54 233 ILE A CA 1
ATOM 1612 C C . ILE A 1 205 ? 1.741 39.977 26.494 1.00 13.29 233 ILE A C 1
ATOM 1613 O O . ILE A 1 205 ? 0.647 39.407 26.478 1.00 13.48 233 ILE A O 1
ATOM 1618 N N . PHE A 1 206 ? 2.636 39.861 25.518 1.00 12.34 234 PHE A N 1
ATOM 1619 C CA . PHE A 1 206 ? 2.436 38.926 24.408 1.00 12.84 234 PHE A CA 1
ATOM 1620 C C . PHE A 1 206 ? 3.109 37.652 24.904 1.00 12.19 234 PHE A C 1
ATOM 1621 O O . PHE A 1 206 ? 4.295 37.661 25.275 1.00 13.14 234 PHE A O 1
ATOM 1629 N N . ILE A 1 207 ? 2.363 36.556 24.927 1.00 12.98 235 ILE A N 1
ATOM 1630 C CA . ILE A 1 207 ? 2.913 35.304 25.426 1.00 14.93 235 ILE A CA 1
ATOM 1631 C C . ILE A 1 207 ? 2.100 34.108 24.929 1.00 14.83 235 ILE A C 1
ATOM 1632 O O . ILE A 1 207 ? 0.993 34.272 24.401 1.00 13.74 235 ILE A O 1
ATOM 1637 N N . TYR A 1 208 ? 2.652 32.910 25.086 1.00 14.77 236 TYR A N 1
ATOM 1638 C CA . TYR A 1 208 ? 1.955 31.705 24.649 1.00 14.54 236 TYR A CA 1
ATOM 1639 C C . TYR A 1 208 ? 0.720 31.419 25.487 1.00 13.76 236 TYR A C 1
ATOM 1640 O O . TYR A 1 208 ? 0.707 31.631 26.697 1.00 14.32 236 TYR A O 1
ATOM 1649 N N . LYS A 1 209 ? -0.315 30.922 24.826 1.00 12.69 237 LYS A N 1
ATOM 1650 C CA . LYS A 1 209 ? -1.552 30.561 25.495 1.00 13.96 237 LYS A CA 1
ATOM 1651 C C . LYS A 1 209 ? -1.279 29.537 26.604 1.00 13.94 237 LYS A C 1
ATOM 1652 O O . LYS A 1 209 ? -1.825 29.631 27.699 1.00 13.62 237 LYS A O 1
ATOM 1658 N N . SER A 1 210 ? -0.424 28.555 26.327 1.00 13.71 238 SER A N 1
ATOM 1659 C CA . SER A 1 210 ? -0.142 27.536 27.334 1.00 12.81 238 SER A CA 1
ATOM 1660 C C . SER A 1 210 ? 0.432 28.140 28.614 1.00 12.96 238 SER A C 1
ATOM 1661 O O . SER A 1 210 ? 0.039 27.754 29.720 1.00 14.46 238 SER A O 1
ATOM 1664 N N . VAL A 1 211 ? 1.337 29.099 28.464 1.00 14.49 239 VAL A N 1
ATOM 1665 C CA . VAL A 1 211 ? 1.967 29.734 29.615 1.00 13.42 239 VAL A CA 1
ATOM 1666 C C . VAL A 1 211 ? 0.980 30.636 30.363 1.00 14.71 239 VAL A C 1
ATOM 1667 O O . VAL A 1 211 ? 1.012 30.696 31.591 1.00 14.67 239 VAL A O 1
ATOM 1671 N N . ALA A 1 212 ? 0.094 31.321 29.641 1.00 14.42 240 ALA A N 1
ATOM 1672 C CA . ALA A 1 212 ? -0.890 32.178 30.307 1.00 15.65 240 ALA A CA 1
ATOM 1673 C C . ALA A 1 212 ? -1.770 31.288 31.190 1.00 16.38 240 ALA A C 1
ATOM 1674 O O . ALA A 1 212 ? -2.044 31.611 32.348 1.00 16.81 240 ALA A O 1
ATOM 1676 N N . LYS A 1 213 ? -2.197 30.152 30.645 1.00 15.89 241 LYS A N 1
ATOM 1677 C CA . LYS A 1 213 ? -3.054 29.235 31.394 1.00 15.77 241 LYS A CA 1
ATOM 1678 C C . LYS A 1 213 ? -2.326 28.567 32.564 1.00 15.87 241 LYS A C 1
ATOM 1679 O O . LYS A 1 213 ? -2.915 28.359 33.627 1.00 17.13 241 LYS A O 1
ATOM 1685 N N . GLN A 1 214 ? -1.052 28.228 32.377 1.00 14.53 242 GLN A N 1
ATOM 1686 C CA . GLN A 1 214 ? -0.286 27.597 33.449 1.00 14.92 242 GLN A CA 1
ATOM 1687 C C . GLN A 1 214 ? -0.158 28.521 34.647 1.00 15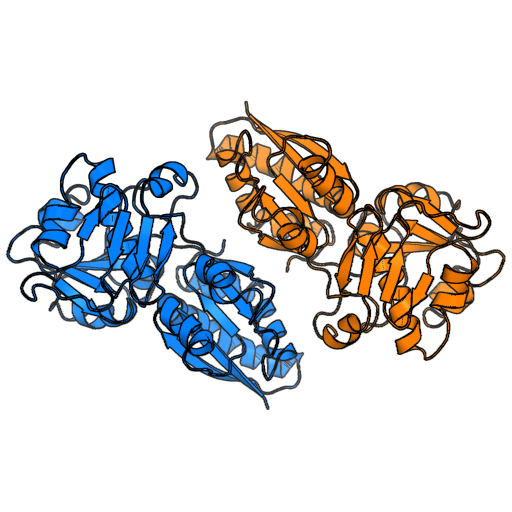.66 242 GLN A C 1
ATOM 1688 O O . GLN A 1 214 ? -0.057 28.066 35.788 1.00 17.47 242 GLN A O 1
ATOM 1694 N N . HIS A 1 215 ? -0.171 29.823 34.390 1.00 16.31 243 HIS A N 1
ATOM 1695 C CA . HIS A 1 215 ? -0.012 30.791 35.463 1.00 17.44 243 HIS A CA 1
ATOM 1696 C C . HIS A 1 215 ? -1.277 31.530 35.850 1.00 19.00 243 HIS A C 1
ATOM 1697 O O . HIS A 1 215 ? -1.221 32.550 36.535 1.00 19.39 243 HIS A O 1
ATOM 1704 N N . ASN A 1 216 ? -2.412 30.993 35.412 1.00 19.50 244 ASN A N 1
ATOM 1705 C CA . ASN A 1 216 ? -3.729 31.542 35.720 1.00 19.41 244 ASN A CA 1
ATOM 1706 C C . ASN A 1 216 ? -3.932 32.996 35.323 1.00 20.43 244 ASN A C 1
ATOM 1707 O O . ASN A 1 216 ? -4.609 33.754 36.022 1.00 20.74 244 ASN A O 1
ATOM 1712 N N . LEU A 1 217 ? -3.345 33.384 34.196 1.00 18.86 245 LEU A N 1
ATOM 1713 C CA . LEU A 1 217 ? -3.494 34.745 33.703 1.00 16.96 245 LEU A CA 1
ATOM 1714 C C . LEU A 1 217 ? -4.707 34.829 32.797 1.00 17.28 245 LEU A C 1
ATOM 1715 O O . LEU A 1 217 ? -5.011 33.884 32.084 1.00 19.43 245 LEU A O 1
ATOM 1720 N N . SER A 1 218 ? -5.393 35.967 32.821 1.00 16.07 246 SER A N 1
ATOM 1721 C CA . SER A 1 218 ? -6.527 36.173 31.930 1.00 16.50 246 SER A CA 1
ATOM 1722 C C . SER A 1 218 ? -5.895 36.524 30.586 1.00 14.66 246 SER A C 1
ATOM 1723 O O . SER A 1 218 ? -4.748 36.969 30.530 1.00 15.07 246 SER A O 1
ATOM 1726 N N . TYR A 1 219 ? -6.633 36.327 29.501 1.00 14.20 247 TYR A N 1
ATOM 1727 C CA . TYR A 1 219 ? -6.091 36.651 28.187 1.00 14.26 247 TYR A CA 1
ATOM 1728 C C . TYR A 1 219 ? -7.186 36.746 27.140 1.00 14.32 247 TYR A C 1
ATOM 1729 O O . TYR A 1 219 ? -8.324 36.330 27.364 1.00 15.72 247 TYR A O 1
ATOM 1738 N N . ILE A 1 220 ? -6.839 37.332 26.006 1.00 13.31 248 ILE A N 1
ATOM 1739 C CA . ILE A 1 220 ? -7.766 37.385 24.890 1.00 14.70 248 ILE A CA 1
ATOM 1740 C C . ILE A 1 220 ? -7.061 36.703 23.730 1.00 14.15 248 ILE A C 1
ATOM 1741 O O . ILE A 1 220 ? -5.831 36.759 23.615 1.00 14.53 248 ILE A O 1
ATOM 1746 N N . THR A 1 221 ? -7.836 36.047 22.881 1.00 14.95 249 THR A N 1
ATOM 1747 C CA . THR A 1 221 ? -7.254 35.399 21.720 1.00 16.49 249 THR A CA 1
ATOM 1748 C C . THR A 1 221 ? -7.255 36.404 20.573 1.00 15.01 249 THR A C 1
ATOM 1749 O O . THR A 1 221 ? -8.060 37.339 20.551 1.00 16.40 249 THR A O 1
ATOM 1753 N N . LEU A 1 222 ? -6.326 36.214 19.643 1.00 13.60 250 LEU A N 1
ATOM 1754 C CA . LEU A 1 222 ? -6.170 37.080 18.480 1.00 13.14 250 LEU A CA 1
ATOM 1755 C C . LEU A 1 222 ? -6.646 36.329 17.234 1.00 13.48 250 LEU A C 1
ATOM 1756 O O . LEU A 1 222 ? -6.821 35.111 17.275 1.00 13.73 250 LEU A O 1
ATOM 1761 N N . PRO A 1 223 ? -6.849 37.041 16.110 1.00 13.64 251 PRO A N 1
ATOM 1762 C CA . PRO A 1 223 ? -7.300 36.403 14.868 1.00 13.13 251 PRO A CA 1
ATOM 1763 C C . PRO A 1 223 ? -6.362 35.273 14.463 1.00 13.71 251 PRO A C 1
ATOM 1764 O O . PRO A 1 223 ? -5.145 35.369 14.666 1.00 13.19 251 PRO A O 1
ATOM 1768 N N . SER A 1 224 ? -6.928 34.213 13.890 1.00 15.25 252 SER A N 1
ATOM 1769 C CA . SER A 1 224 ? -6.120 33.079 13.459 1.00 16.30 252 SER A CA 1
ATOM 1770 C C . SER A 1 224 ? -5.135 33.524 12.388 1.00 15.19 252 SER A C 1
ATOM 1771 O O . SER A 1 224 ? -4.085 32.907 12.214 1.00 14.57 252 SER A O 1
ATOM 1774 N N . GLU A 1 225 ? -5.463 34.592 11.668 1.00 14.19 253 GLU A N 1
ATOM 1775 C CA . GLU A 1 225 ? -4.563 35.087 10.633 1.00 15.08 253 GLU A CA 1
ATOM 1776 C C . GLU A 1 225 ? -3.263 35.660 11.200 1.00 14.27 253 GLU A C 1
ATOM 1777 O O . GLU A 1 225 ? -2.274 35.794 10.473 1.00 14.89 253 GLU A O 1
ATOM 1783 N N . ILE A 1 226 ? -3.250 36.012 12.485 1.00 13.13 254 ILE A N 1
ATOM 1784 C CA . ILE A 1 226 ? -2.032 36.568 13.072 1.00 12.41 254 ILE A CA 1
ATOM 1785 C C . ILE A 1 226 ? -1.491 35.873 14.311 1.00 12.35 254 ILE A C 1
ATOM 1786 O O . ILE A 1 226 ? -0.373 36.176 14.727 1.00 14.02 254 ILE A O 1
ATOM 1791 N N . ASN A 1 227 ? -2.223 34.917 14.887 1.00 11.47 255 ASN A N 1
ATOM 1792 C CA . ASN A 1 227 ? -1.737 34.325 16.139 1.00 13.46 255 ASN A CA 1
ATOM 1793 C C . ASN A 1 227 ? -0.719 33.185 16.093 1.00 13.27 255 ASN A C 1
ATOM 1794 O O . ASN A 1 227 ? -0.251 32.719 17.148 1.00 11.87 255 ASN A O 1
ATOM 1799 N N . LEU A 1 228 ? -0.382 32.759 14.877 1.00 13.43 256 LEU A N 1
ATOM 1800 C CA . LEU A 1 228 ? 0.608 31.713 14.619 1.00 14.30 256 LEU A CA 1
ATOM 1801 C C . LEU A 1 228 ? 0.242 30.328 15.136 1.00 14.96 256 LEU A C 1
ATOM 1802 O O . LEU A 1 228 ? 1.089 29.437 15.165 1.00 14.44 256 LEU A O 1
ATOM 1807 N N . GLY A 1 229 ? -1.018 30.131 15.508 1.00 13.51 257 GLY A N 1
ATOM 1808 C CA . GLY A 1 229 ? -1.416 28.823 16.013 1.00 14.84 257 GLY A CA 1
ATOM 1809 C C . GLY A 1 229 ? -2.312 28.022 15.085 1.00 15.73 257 GLY A C 1
ATOM 1810 O O . GLY A 1 229 ? -2.697 26.897 15.408 1.00 16.66 257 GLY A O 1
ATOM 1811 N N . ASP A 1 230 ? -2.647 28.596 13.936 1.00 15.06 258 ASP A N 1
ATOM 1812 C CA . ASP A 1 230 ? -3.529 27.942 12.967 1.00 16.02 258 ASP A CA 1
ATOM 1813 C C . ASP A 1 230 ? -2.722 27.487 11.760 1.00 15.68 258 ASP A C 1
ATOM 1814 O O . ASP A 1 230 ? -2.260 28.311 10.968 1.00 15.84 258 ASP A O 1
ATOM 1819 N N . PHE A 1 231 ? -2.548 26.176 11.615 1.00 15.46 259 PHE A N 1
ATOM 1820 C CA . PHE A 1 231 ? -1.758 25.659 10.508 1.00 15.85 259 PHE A CA 1
ATOM 1821 C C . PHE A 1 231 ? -2.337 25.987 9.138 1.00 16.34 259 PHE A C 1
ATOM 1822 O O . PHE A 1 231 ? -1.601 26.068 8.157 1.00 18.60 259 PHE A O 1
ATOM 1830 N N . SER A 1 232 ? -3.645 26.201 9.070 1.00 16.43 260 SER A N 1
ATOM 1831 C CA . SER A 1 232 ? -4.261 26.506 7.788 1.00 16.90 260 SER A CA 1
ATOM 1832 C C . SER A 1 232 ? -3.943 27.925 7.330 1.00 16.38 260 SER A C 1
ATOM 1833 O O . SER A 1 232 ? -4.234 28.280 6.195 1.00 17.67 260 SER A O 1
ATOM 1836 N N . LYS A 1 233 ? -3.344 28.733 8.209 1.00 16.01 261 LYS A N 1
ATOM 1837 C CA . LYS A 1 233 ? -3.012 30.118 7.863 1.00 15.81 261 LYS A CA 1
ATOM 1838 C C . LYS A 1 233 ? -1.534 30.312 7.530 1.00 16.03 261 LYS A C 1
ATOM 1839 O O . LYS A 1 233 ? -1.028 31.435 7.532 1.00 16.05 261 LYS A O 1
ATOM 1845 N N . GLU A 1 234 ? -0.850 29.216 7.223 1.00 15.17 262 GLU A N 1
ATOM 1846 C CA . GLU A 1 234 ? 0.572 29.266 6.889 1.00 14.65 262 GLU A CA 1
ATOM 1847 C C . GLU A 1 234 ? 0.932 30.292 5.808 1.00 15.68 262 GLU A C 1
ATOM 1848 O O . GLU A 1 234 ? 1.935 30.997 5.923 1.00 15.52 262 GLU A O 1
ATOM 1854 N N . LYS A 1 235 ? 0.122 30.395 4.757 1.00 14.41 263 LYS A N 1
ATOM 1855 C CA . LYS A 1 235 ? 0.454 31.344 3.704 1.00 14.86 263 LYS A CA 1
ATOM 1856 C C . LYS A 1 235 ? 0.342 32.801 4.156 1.00 15.13 263 LYS A C 1
ATOM 1857 O O . LYS A 1 235 ? 1.158 33.635 3.764 1.00 17.43 263 LYS A O 1
ATOM 1863 N N . PHE A 1 236 ? -0.662 33.112 4.970 1.00 14.40 264 PHE A N 1
ATOM 1864 C CA . PHE A 1 236 ? -0.800 34.487 5.449 1.00 15.02 264 PHE A CA 1
ATOM 1865 C C . PHE A 1 236 ? 0.386 34.811 6.368 1.00 14.12 264 PHE A C 1
ATOM 1866 O O . PHE A 1 236 ? 0.992 35.881 6.262 1.00 14.72 264 PHE A O 1
ATOM 1874 N N . TYR A 1 237 ? 0.714 33.884 7.265 1.00 14.53 265 TYR A N 1
ATOM 1875 C CA . TYR A 1 237 ? 1.818 34.096 8.204 1.00 14.41 265 TYR A CA 1
ATOM 1876 C C . TYR A 1 237 ? 3.109 34.361 7.442 1.00 15.95 265 TYR A C 1
ATOM 1877 O O . TYR A 1 237 ? 3.881 35.257 7.788 1.00 15.57 265 TYR A O 1
ATOM 1886 N N . GLY A 1 238 ? 3.320 33.561 6.401 1.00 15.10 266 GLY A N 1
ATOM 1887 C CA . GLY A 1 238 ? 4.529 33.646 5.603 1.00 17.52 266 GLY A CA 1
ATOM 1888 C C . GLY A 1 238 ? 4.860 34.955 4.932 1.00 18.47 266 GLY A C 1
ATOM 1889 O O . GLY A 1 238 ? 5.961 35.114 4.394 1.00 19.74 266 GLY A O 1
ATOM 1890 N N . GLN A 1 239 ? 3.926 35.897 4.947 1.00 18.06 267 GLN A N 1
ATOM 1891 C CA . GLN A 1 239 ? 4.174 37.199 4.339 1.00 19.87 267 GLN A CA 1
ATOM 1892 C C . GLN A 1 239 ? 5.231 37.966 5.127 1.00 20.35 267 GLN A C 1
ATOM 1893 O O . GLN A 1 239 ? 5.857 38.885 4.598 1.00 22.92 267 GLN A O 1
ATOM 1899 N N . ILE A 1 240 ? 5.426 37.574 6.382 1.00 19.85 268 ILE A N 1
ATOM 1900 C CA . ILE A 1 240 ? 6.355 38.245 7.297 1.00 20.66 268 ILE A CA 1
ATOM 1901 C C . ILE A 1 240 ? 7.544 37.400 7.756 1.00 20.48 268 ILE A C 1
ATOM 1902 O O . ILE A 1 240 ? 7.434 36.185 7.900 1.00 20.80 268 ILE A O 1
ATOM 1907 N N . SER A 1 241 ? 8.683 38.056 7.981 1.00 22.38 269 SER A N 1
ATOM 1908 C CA . SER A 1 241 ? 9.893 37.381 8.456 1.00 23.14 269 SER A CA 1
ATOM 1909 C C . SER A 1 241 ? 10.709 38.323 9.340 1.00 22.85 269 SER A C 1
ATOM 1910 O O . SER A 1 241 ? 10.491 39.538 9.340 1.00 22.30 269 SER A O 1
ATOM 1913 N N . ILE A 1 242 ? 11.653 37.760 10.088 1.00 22.90 270 ILE A N 1
ATOM 1914 C CA . ILE A 1 242 ? 12.488 38.573 10.960 1.00 24.87 270 ILE A CA 1
ATOM 1915 C C . ILE A 1 242 ? 13.942 38.111 10.915 1.00 24.90 270 ILE A C 1
ATOM 1916 O O . ILE A 1 242 ? 14.219 36.920 10.745 1.00 23.62 270 ILE A O 1
ATOM 1921 N N . THR A 1 243 ? 14.864 39.059 11.056 1.00 25.26 271 THR A N 1
ATOM 1922 C CA . THR A 1 243 ? 16.293 38.754 11.055 1.00 25.12 271 THR A CA 1
ATOM 1923 C C . THR A 1 243 ? 16.875 39.152 12.412 1.00 24.84 271 THR A C 1
ATOM 1924 O O . THR A 1 243 ? 16.755 40.301 12.835 1.00 25.71 271 THR A O 1
ATOM 1928 N N . LEU A 1 244 ? 17.491 38.195 13.098 1.00 24.35 272 LEU A N 1
ATOM 1929 C CA . LEU A 1 244 ? 18.040 38.450 14.427 1.00 23.90 272 LEU A CA 1
ATOM 1930 C C . LEU A 1 244 ? 19.479 38.958 14.468 1.00 25.31 272 LEU A C 1
ATOM 1931 O O . LEU A 1 244 ? 20.336 38.494 13.719 1.00 25.69 272 LEU A O 1
ATOM 1936 N N . GLY A 1 245 ? 19.736 39.911 15.359 1.00 25.04 273 GLY A N 1
ATOM 1937 C CA . GLY A 1 245 ? 21.079 40.447 15.494 1.00 25.55 273 GLY A CA 1
ATOM 1938 C C . GLY A 1 245 ? 21.982 39.450 16.195 1.00 26.74 273 GLY A C 1
ATOM 1939 O O . GLY A 1 245 ? 23.197 39.452 15.999 1.00 26.72 273 GLY A O 1
ATOM 1940 N N . SER A 1 246 ? 21.384 38.579 17.003 1.00 25.10 274 SER A N 1
ATOM 1941 C CA . SER A 1 246 ? 22.150 37.579 17.737 1.00 26.09 274 SER A CA 1
ATOM 1942 C C . SER A 1 246 ? 22.775 36.526 16.823 1.00 26.47 274 SER A C 1
ATOM 1943 O O . SER A 1 246 ? 23.941 36.163 16.991 1.00 28.00 274 SER A O 1
ATOM 1946 N N . THR A 1 247 ? 22.003 36.040 15.856 1.00 27.26 275 THR A N 1
ATOM 1947 C CA . THR A 1 247 ? 22.484 35.007 14.943 1.00 28.27 275 THR A CA 1
ATOM 1948 C C . THR A 1 247 ? 22.774 35.530 13.542 1.00 28.36 275 THR A C 1
ATOM 1949 O O . THR A 1 247 ? 23.507 34.895 12.777 1.00 27.91 275 THR A O 1
ATOM 1953 N N . GLY A 1 248 ? 22.187 36.675 13.204 1.00 27.30 276 GLY A N 1
ATOM 1954 C CA . GLY A 1 248 ? 22.381 37.248 11.885 1.00 27.56 276 GLY A CA 1
ATOM 1955 C C . GLY A 1 248 ? 21.561 36.505 10.842 1.00 27.45 276 GLY A C 1
ATOM 1956 O O . GLY A 1 248 ? 21.642 36.796 9.646 1.00 27.88 276 GLY A O 1
ATOM 1957 N N . LYS A 1 249 ? 20.764 35.538 11.293 1.00 26.61 277 LYS A N 1
ATOM 1958 C CA . LYS A 1 249 ? 19.941 34.750 10.382 1.00 25.71 277 LYS A CA 1
ATOM 1959 C C . LYS A 1 249 ? 18.473 35.161 10.380 1.00 24.95 277 LYS A C 1
ATOM 1960 O O . LYS A 1 249 ? 17.997 35.818 11.306 1.00 24.77 277 LYS A O 1
ATOM 1966 N N . THR A 1 250 ? 17.762 34.772 9.325 1.00 23.46 278 THR A N 1
ATOM 1967 C CA . THR A 1 250 ? 16.355 35.116 9.174 1.00 22.31 278 THR A CA 1
ATOM 1968 C C . THR A 1 250 ? 15.420 33.940 9.439 1.00 21.45 278 THR A C 1
ATOM 1969 O O . THR A 1 250 ? 15.724 32.801 9.085 1.00 21.40 278 THR A O 1
ATOM 1973 N N . ILE A 1 251 ? 14.282 34.236 10.065 1.00 21.28 279 ILE A N 1
ATOM 1974 C CA . ILE A 1 251 ? 13.269 33.236 10.383 1.00 21.17 279 ILE A CA 1
ATOM 1975 C C . ILE A 1 251 ? 11.926 33.768 9.892 1.00 21.34 279 ILE A C 1
ATOM 1976 O O . ILE A 1 251 ? 11.543 34.902 10.196 1.00 20.07 279 ILE A O 1
ATOM 1981 N N . LYS A 1 252 ? 11.225 32.948 9.116 1.00 20.15 280 LYS A N 1
ATOM 1982 C CA . LYS A 1 252 ? 9.928 33.325 8.559 1.00 21.05 280 LYS A CA 1
ATOM 1983 C C . LYS A 1 252 ? 8.810 33.087 9.561 1.00 19.10 280 LYS A C 1
ATOM 1984 O O . LYS A 1 252 ? 8.890 32.146 10.358 1.00 20.44 280 LYS A O 1
ATOM 1990 N N . ALA A 1 253 ? 7.774 33.931 9.532 1.00 19.11 281 ALA A N 1
ATOM 1991 C CA . ALA A 1 253 ? 6.641 33.728 10.435 1.00 18.43 281 ALA A CA 1
ATOM 1992 C C . ALA A 1 253 ? 5.956 32.469 9.923 1.00 17.65 281 ALA A C 1
ATOM 1993 O O . ALA A 1 253 ? 5.685 32.347 8.726 1.00 17.51 281 ALA A O 1
ATOM 1995 N N . LYS A 1 254 ? 5.670 31.542 10.830 1.00 16.57 282 LYS A N 1
ATOM 1996 C CA . LYS A 1 254 ? 5.060 30.274 10.460 1.00 16.48 282 LYS A CA 1
ATOM 1997 C C . LYS A 1 254 ? 4.332 29.698 11.667 1.00 15.61 282 LYS A C 1
ATOM 1998 O O . LYS A 1 254 ? 4.501 30.188 12.788 1.00 15.09 282 LYS A O 1
ATOM 2004 N N . PRO A 1 255 ? 3.504 28.661 11.460 1.00 13.77 283 PRO A N 1
ATOM 2005 C CA . PRO A 1 255 ? 2.781 28.056 12.581 1.00 14.94 283 PRO A CA 1
ATOM 2006 C C . PRO A 1 255 ? 3.785 27.599 13.641 1.00 15.08 283 PRO A C 1
ATOM 2007 O O . PRO A 1 255 ? 4.873 27.121 13.313 1.00 16.55 283 PRO A O 1
ATOM 2011 N N . ILE A 1 256 ? 3.421 27.752 14.906 1.00 13.91 284 ILE A N 1
ATOM 2012 C CA . ILE A 1 256 ? 4.295 27.374 16.013 1.00 14.25 284 ILE A CA 1
ATOM 2013 C C . ILE A 1 256 ? 4.473 25.864 16.165 1.00 14.80 284 ILE A C 1
ATOM 2014 O O . ILE A 1 256 ? 3.517 25.136 16.431 1.00 15.62 284 ILE A O 1
ATOM 2019 N N . VAL A 1 257 ? 5.710 25.399 16.001 1.00 15.13 285 VAL A N 1
ATOM 2020 C CA . VAL A 1 257 ? 6.017 23.971 16.156 1.00 12.50 285 VAL A CA 1
ATOM 2021 C C . VAL A 1 257 ? 7.313 23.834 16.954 1.00 11.23 285 VAL A C 1
ATOM 2022 O O . VAL A 1 257 ? 8.361 24.341 16.544 1.00 14.04 285 VAL A O 1
ATOM 2026 N N . TYR A 1 258 ? 7.208 23.151 18.090 1.00 12.32 286 TYR A N 1
ATOM 2027 C CA . TYR A 1 258 ? 8.328 22.911 18.998 1.00 12.53 286 TYR A CA 1
ATOM 2028 C C . TYR A 1 258 ? 9.133 21.715 18.498 1.00 14.01 286 TYR A C 1
ATOM 2029 O O . TYR A 1 258 ? 8.563 20.773 17.938 1.00 15.06 286 TYR A O 1
ATOM 2038 N N . GLY A 1 259 ? 10.446 21.751 18.717 1.00 13.46 287 GLY A N 1
ATOM 2039 C CA . GLY A 1 259 ? 11.294 20.649 18.289 1.00 12.33 287 GLY A CA 1
ATOM 2040 C C . GLY A 1 259 ? 12.238 20.231 19.398 1.00 11.97 287 GLY A C 1
ATOM 2041 O O . GLY A 1 259 ? 12.548 21.022 20.277 1.00 13.18 287 GLY A O 1
ATOM 2042 N N . VAL A 1 260 ? 12.685 18.981 19.377 1.00 11.64 288 VAL A N 1
ATOM 2043 C CA . VAL A 1 260 ? 13.605 18.513 20.401 1.00 10.50 288 VAL A CA 1
ATOM 2044 C C . VAL A 1 260 ? 14.636 17.609 19.741 1.00 11.59 288 VAL A C 1
ATOM 2045 O O . VAL A 1 260 ? 14.355 16.980 18.718 1.00 12.82 288 VAL A O 1
ATOM 2049 N N . THR A 1 261 ? 15.840 17.576 20.299 1.00 10.87 289 THR A N 1
ATOM 2050 C CA . THR A 1 261 ? 16.888 16.726 19.739 1.00 10.61 289 THR A CA 1
ATOM 2051 C C . THR A 1 261 ? 17.853 16.305 20.838 1.00 12.48 289 THR A C 1
ATOM 2052 O O . THR A 1 261 ? 17.805 16.829 21.951 1.00 13.31 289 THR A O 1
ATOM 2056 N N . VAL A 1 262 ? 18.697 15.329 20.522 1.00 13.33 290 VAL A N 1
ATOM 2057 C CA . VAL A 1 262 ? 19.722 14.855 21.448 1.00 12.75 290 VAL A CA 1
ATOM 2058 C C . VAL A 1 262 ? 21.015 15.056 20.666 1.00 12.97 290 VAL A C 1
ATOM 2059 O O . VAL A 1 262 ? 21.110 14.662 19.500 1.00 14.02 290 VAL A O 1
ATOM 2063 N N . LEU A 1 263 ? 21.997 15.689 21.295 1.00 13.38 291 LEU A N 1
ATOM 2064 C CA . LEU A 1 263 ? 23.260 15.962 20.616 1.00 14.15 291 LEU A CA 1
ATOM 2065 C C . LEU A 1 263 ? 24.018 14.687 20.275 1.00 15.45 291 LEU A C 1
ATOM 2066 O O . LEU A 1 263 ? 23.970 13.698 21.015 1.00 16.02 291 LEU A O 1
ATOM 2071 N N . LYS A 1 264 ? 24.701 14.705 19.137 1.00 16.61 292 LYS A N 1
ATOM 2072 C CA . LYS A 1 264 ? 25.439 13.531 18.702 1.00 18.08 292 LYS A CA 1
ATOM 2073 C C . LYS A 1 264 ? 26.457 13.100 19.755 1.00 19.10 292 LYS A C 1
ATOM 2074 O O . LYS A 1 264 ? 26.611 11.903 20.028 1.00 19.45 292 LYS A O 1
ATOM 2080 N N . ASP A 1 265 ? 27.132 14.074 20.357 1.00 20.48 293 ASP A N 1
ATOM 2081 C CA . ASP A 1 265 ? 28.140 13.781 21.369 1.00 22.74 293 ASP A CA 1
ATOM 2082 C C . ASP A 1 265 ? 27.635 13.921 22.801 1.00 21.96 293 ASP A C 1
ATOM 2083 O O . ASP A 1 265 ? 28.414 14.159 23.728 1.00 22.48 293 ASP A O 1
ATOM 2088 N N . ALA A 1 266 ? 26.329 13.768 22.984 1.00 19.90 294 ALA A N 1
ATOM 2089 C CA . ALA A 1 266 ? 25.736 13.859 24.312 1.00 20.36 294 ALA A CA 1
ATOM 2090 C C . ALA A 1 266 ? 26.521 12.976 25.282 1.00 19.53 294 ALA A C 1
ATOM 2091 O O . ALA A 1 266 ? 26.817 11.826 24.974 1.00 18.64 294 ALA A O 1
ATOM 2093 N N . PRO A 1 267 ? 26.874 13.505 26.464 1.00 20.35 295 PRO A N 1
ATOM 2094 C CA . PRO A 1 267 ? 27.624 12.695 27.435 1.00 21.01 295 PRO A CA 1
ATOM 2095 C C . PRO A 1 267 ? 26.899 11.415 27.870 1.00 20.82 295 PRO A C 1
ATOM 2096 O O . PRO A 1 267 ? 27.539 10.406 28.170 1.00 21.11 295 PRO A O 1
ATOM 2100 N N . ASN A 1 268 ? 25.569 11.454 27.911 1.00 20.62 296 ASN A N 1
ATOM 2101 C CA . ASN A 1 268 ? 24.777 10.280 28.271 1.00 21.01 296 ASN A CA 1
ATOM 2102 C C . ASN A 1 268 ? 23.706 10.043 27.206 1.00 20.03 296 ASN A C 1
ATOM 2103 O O . ASN A 1 268 ? 22.503 10.119 27.458 1.00 19.68 296 ASN A O 1
ATOM 2108 N N . ARG A 1 269 ? 24.191 9.723 26.010 1.00 19.14 297 ARG A N 1
ATOM 2109 C CA . ARG A 1 269 ? 23.373 9.493 24.823 1.00 18.55 297 ARG A CA 1
ATOM 2110 C C . ARG A 1 269 ? 22.208 8.519 24.976 1.00 18.43 297 ARG A C 1
ATOM 2111 O O . ARG A 1 269 ? 21.069 8.861 24.645 1.00 17.52 297 ARG A O 1
ATOM 2119 N N . GLU A 1 270 ? 22.476 7.306 25.452 1.00 18.58 298 GLU A N 1
ATOM 2120 C CA . GLU A 1 270 ? 21.407 6.326 25.580 1.00 19.27 298 GLU A CA 1
ATOM 2121 C C . GLU A 1 270 ? 20.300 6.746 26.535 1.00 17.59 298 GLU A C 1
ATOM 2122 O O . GLU A 1 270 ? 19.127 6.586 26.215 1.00 17.32 298 GLU A O 1
ATOM 2128 N N . VAL A 1 271 ? 20.665 7.275 27.700 1.00 17.51 299 VAL A N 1
ATOM 2129 C CA . VAL A 1 271 ? 19.657 7.710 28.661 1.00 16.82 299 VAL A CA 1
ATOM 2130 C C . VAL A 1 271 ? 18.896 8.913 28.112 1.00 17.43 299 VAL A C 1
ATOM 2131 O O . VAL A 1 271 ? 17.687 9.041 28.326 1.00 15.09 299 VAL A O 1
ATOM 2135 N N . ALA A 1 272 ? 19.596 9.772 27.375 1.00 15.95 300 ALA A N 1
ATOM 2136 C CA . ALA A 1 272 ? 18.971 10.949 26.770 1.00 15.88 300 ALA A CA 1
ATOM 2137 C C . ALA A 1 272 ? 17.921 10.518 25.748 1.00 14.99 300 ALA A C 1
ATOM 2138 O O . ALA A 1 272 ? 16.847 11.109 25.663 1.00 15.05 300 ALA A O 1
ATOM 2140 N N . ILE A 1 273 ? 18.230 9.483 24.966 1.00 13.68 301 ILE A N 1
ATOM 2141 C CA . ILE A 1 273 ? 17.279 8.987 23.978 1.00 14.56 301 ILE A CA 1
ATOM 2142 C C . ILE A 1 273 ? 16.063 8.363 24.689 1.00 14.59 301 ILE A C 1
ATOM 2143 O O . ILE A 1 273 ? 14.931 8.499 24.226 1.00 15.71 301 ILE A O 1
ATOM 2148 N N . GLU A 1 274 ? 16.298 7.692 25.816 1.00 16.09 302 GLU A N 1
ATOM 2149 C CA . GLU A 1 274 ? 15.202 7.102 26.589 1.00 16.15 302 GLU A CA 1
ATOM 2150 C C . GLU A 1 274 ? 14.301 8.221 27.095 1.00 16.02 302 GLU A C 1
ATOM 2151 O O . GLU A 1 274 ? 13.070 8.086 27.090 1.00 15.19 302 GLU A O 1
ATOM 2157 N N . PHE A 1 275 ? 14.916 9.322 27.530 1.00 15.10 303 PHE A N 1
ATOM 2158 C CA . PHE A 1 275 ? 14.160 10.469 28.033 1.00 16.33 303 PHE A CA 1
ATOM 2159 C C . PHE A 1 275 ? 13.291 11.009 26.902 1.00 15.23 303 PHE A C 1
ATOM 2160 O O . PHE A 1 275 ? 12.104 11.290 27.084 1.00 14.35 303 PHE A O 1
ATOM 2168 N N . LEU A 1 276 ? 13.888 11.148 25.724 1.00 16.11 304 LEU A N 1
ATOM 2169 C CA . LEU A 1 276 ? 13.153 11.640 24.572 1.00 17.17 304 LEU A CA 1
ATOM 2170 C C . LEU A 1 276 ? 11.935 10.762 24.272 1.00 16.53 304 LEU A C 1
ATOM 2171 O O . LEU A 1 276 ? 10.828 11.269 24.064 1.00 15.98 304 LEU A O 1
ATOM 2176 N N . ARG A 1 277 ? 12.116 9.444 24.242 1.00 16.00 305 ARG A N 1
ATOM 2177 C CA . ARG A 1 277 ? 10.970 8.589 23.958 1.00 16.97 305 ARG A CA 1
ATOM 2178 C C . ARG A 1 277 ? 9.890 8.692 25.034 1.00 15.72 305 ARG A C 1
ATOM 2179 O O . ARG A 1 277 ? 8.702 8.566 24.731 1.00 15.98 305 ARG A O 1
ATOM 2187 N N . TYR A 1 278 ? 10.294 8.930 26.283 1.00 15.20 306 TYR A N 1
ATOM 2188 C CA . TYR A 1 278 ? 9.316 9.067 27.365 1.00 15.38 306 TYR A CA 1
ATOM 2189 C C . TYR A 1 278 ? 8.520 10.345 27.119 1.00 16.04 306 TYR A C 1
ATOM 2190 O O . TYR A 1 278 ? 7.298 10.381 27.285 1.00 16.28 306 TYR A O 1
ATOM 2199 N N . LEU A 1 279 ? 9.224 11.401 26.729 1.00 15.48 307 LEU A N 1
ATOM 2200 C CA . LEU A 1 279 ? 8.585 12.675 26.425 1.00 14.30 307 LEU A CA 1
ATOM 2201 C C . LEU A 1 279 ? 7.549 12.528 25.309 1.00 15.40 307 LEU A C 1
ATOM 2202 O O . LEU A 1 279 ? 6.474 13.115 25.374 1.00 15.45 307 LEU A O 1
ATOM 2207 N N . LEU A 1 280 ? 7.882 11.745 24.285 1.00 14.30 308 LEU A N 1
ATOM 2208 C CA . LEU A 1 280 ? 6.979 11.547 23.150 1.00 15.50 308 LEU A CA 1
ATOM 2209 C C . LEU A 1 280 ? 5.844 10.545 23.397 1.00 15.22 308 LEU A C 1
ATOM 2210 O O . LEU A 1 280 ? 4.847 10.522 22.667 1.00 16.15 308 LEU A O 1
ATOM 2215 N N . SER A 1 281 ? 5.997 9.727 24.430 1.00 16.30 309 SER A N 1
ATOM 2216 C CA . SER A 1 281 ? 5.008 8.716 24.780 1.00 16.36 309 SER A CA 1
ATOM 2217 C C . SER A 1 281 ? 3.697 9.309 25.283 1.00 17.30 309 SER A C 1
ATOM 2218 O O . SER A 1 281 ? 3.569 10.520 25.458 1.00 16.47 309 SER A O 1
ATOM 2221 N N . GLU A 1 282 ? 2.731 8.434 25.544 1.00 17.49 310 GLU A N 1
ATOM 2222 C CA . GLU A 1 282 ? 1.435 8.864 26.052 1.00 18.84 310 GLU A CA 1
ATOM 2223 C C . GLU A 1 282 ? 1.615 9.595 27.384 1.00 18.03 310 GLU A C 1
ATOM 2224 O O . GLU A 1 282 ? 0.797 10.438 27.751 1.00 18.62 310 GLU A O 1
ATOM 2230 N N . ASN A 1 283 ? 2.678 9.261 28.112 1.00 18.37 311 ASN A N 1
ATOM 2231 C CA . ASN A 1 283 ? 2.948 9.901 29.394 1.00 18.57 311 ASN A CA 1
ATOM 2232 C C . ASN A 1 283 ? 3.272 11.377 29.172 1.00 18.98 311 ASN A C 1
ATOM 2233 O O . ASN A 1 283 ? 2.731 12.258 29.856 1.00 17.90 311 ASN A O 1
ATOM 2238 N N . GLY A 1 284 ? 4.148 11.639 28.209 1.00 17.19 312 GLY A N 1
ATOM 2239 C CA . GLY A 1 284 ? 4.509 13.010 27.897 1.00 18.55 312 GLY A CA 1
ATOM 2240 C C . GLY A 1 284 ? 3.295 13.775 27.413 1.00 17.30 312 GLY A C 1
ATOM 2241 O O . GLY A 1 284 ? 3.048 14.908 27.841 1.00 16.97 312 GLY A O 1
ATOM 2242 N N . LYS A 1 285 ? 2.527 13.161 26.517 1.00 17.72 313 LYS A N 1
ATOM 2243 C CA . LYS A 1 285 ? 1.332 13.793 25.975 1.00 18.62 313 LYS A CA 1
ATOM 2244 C C . LYS A 1 285 ? 0.368 14.140 27.107 0.50 16.76 313 LYS A C 1
ATOM 2245 O O . LYS A 1 285 ? -0.167 15.240 27.154 1.00 18.59 313 LYS A O 1
ATOM 2251 N N . ARG A 1 286 ? 0.163 13.198 28.021 1.00 17.64 314 ARG A N 1
ATOM 2252 C CA . ARG A 1 286 ? -0.718 13.400 29.169 1.00 18.16 314 ARG A CA 1
ATOM 2253 C C . ARG A 1 286 ? -0.271 14.599 29.999 1.00 17.63 314 ARG A C 1
ATOM 2254 O O . ARG A 1 286 ? -1.093 15.410 30.425 1.00 18.69 314 ARG A O 1
ATOM 2262 N N . ILE A 1 287 ? 1.035 14.692 30.233 1.00 17.84 315 ILE A N 1
ATOM 2263 C CA . ILE A 1 287 ? 1.610 15.776 31.020 1.00 16.88 315 ILE A CA 1
ATOM 2264 C C . ILE A 1 287 ? 1.461 17.126 30.336 1.00 17.83 315 ILE A C 1
ATOM 2265 O O . ILE A 1 287 ? 1.123 18.118 30.980 1.00 17.33 315 ILE A O 1
ATOM 2270 N N . PHE A 1 288 ? 1.711 17.181 29.034 1.00 17.71 316 PHE A N 1
ATOM 2271 C CA . PHE A 1 288 ? 1.572 18.452 28.338 1.00 17.95 316 PHE A CA 1
ATOM 2272 C C . PHE A 1 288 ? 0.120 18.918 28.311 1.00 18.89 316 PHE A C 1
ATOM 2273 O O . PHE A 1 288 ? -0.162 20.100 28.511 1.00 18.44 316 PHE A O 1
ATOM 2281 N N . GLU A 1 289 ? -0.809 17.996 28.086 1.00 20.46 317 GLU A N 1
ATOM 2282 C CA . GLU A 1 289 ? -2.220 18.371 28.041 1.00 21.21 317 GLU A CA 1
ATOM 2283 C C . GLU A 1 289 ? -2.696 18.842 29.411 1.00 21.30 317 GLU A C 1
ATOM 2284 O O . GLU A 1 289 ? -3.456 19.809 29.516 1.00 19.74 317 GLU A O 1
ATOM 2290 N N . LYS A 1 290 ? -2.231 18.172 30.460 1.00 21.14 318 LYS A N 1
ATOM 2291 C CA . LYS A 1 290 ? -2.589 18.543 31.826 1.00 21.72 318 LYS A CA 1
ATOM 2292 C C . LYS A 1 290 ? -2.110 19.971 32.064 1.00 21.37 318 LYS A C 1
ATOM 2293 O O . LYS A 1 290 ? -2.731 20.735 32.806 1.00 21.02 318 LYS A O 1
ATOM 2299 N N . ASN A 1 291 ? -1.011 20.333 31.410 1.00 19.63 319 ASN A N 1
ATOM 2300 C CA . ASN A 1 291 ? -0.447 21.664 31.561 1.00 19.41 319 ASN A CA 1
ATOM 2301 C C . ASN A 1 291 ? -0.770 22.635 30.432 1.00 18.76 319 ASN A C 1
ATOM 2302 O O . ASN A 1 291 ? 0.003 23.546 30.132 1.00 17.74 319 ASN A O 1
ATOM 2307 N N . HIS A 1 292 ? -1.918 22.418 29.797 1.00 18.33 320 HIS A N 1
ATOM 2308 C CA . HIS A 1 292 ? -2.426 23.310 28.766 1.00 18.79 320 HIS A CA 1
ATOM 2309 C C . HIS A 1 292 ? -1.638 23.523 27.478 1.00 19.02 320 HIS A C 1
ATOM 2310 O O . HIS A 1 292 ? -1.702 24.600 26.893 1.00 18.42 320 HIS A O 1
ATOM 2317 N N . GLN A 1 293 ? -0.901 22.512 27.028 1.00 18.16 321 GLN A N 1
ATOM 2318 C CA . GLN A 1 293 ? -0.174 22.633 25.767 1.00 17.25 321 GLN A CA 1
ATOM 2319 C C . GLN A 1 293 ? -0.452 21.393 24.930 1.00 16.91 321 GLN A C 1
ATOM 2320 O O . GLN A 1 293 ? -0.346 20.271 25.418 1.00 18.49 321 GLN A O 1
ATOM 2326 N N . ASP A 1 294 ? -0.816 21.591 23.672 1.00 17.44 322 ASP A N 1
ATOM 2327 C CA . ASP A 1 294 ? -1.105 20.458 22.804 1.00 19.29 322 ASP A CA 1
ATOM 2328 C C . ASP A 1 294 ? 0.113 19.919 22.085 1.00 19.07 322 ASP A C 1
ATOM 2329 O O . ASP A 1 294 ? 1.023 20.674 21.722 1.00 18.82 322 ASP A O 1
ATOM 2334 N N . PHE A 1 295 ? 0.127 18.603 21.887 1.00 18.70 323 PHE A N 1
ATOM 2335 C CA . PHE A 1 295 ? 1.199 17.967 21.136 1.00 20.12 323 PHE A CA 1
ATOM 2336 C C . PHE A 1 295 ? 0.873 18.199 19.668 1.00 22.58 323 PHE A C 1
ATOM 2337 O O . PHE A 1 295 ? -0.263 18.535 19.325 1.00 23.26 323 PHE A O 1
ATOM 2345 N N . LEU A 1 296 ? 1.865 18.021 18.803 1.00 23.13 324 LEU A N 1
ATOM 2346 C CA . LEU A 1 296 ? 1.655 18.214 17.373 1.00 24.67 324 LEU A CA 1
ATOM 2347 C C . LEU A 1 296 ? 0.777 17.092 16.829 1.00 25.68 324 LEU A C 1
ATOM 2348 O O . LEU A 1 296 ? 0.911 15.953 17.330 1.00 26.27 324 LEU A O 1
ATOM 2354 N N . GLU B 1 4 ? -14.105 18.765 -3.941 1.00 33.22 32 GLU B N 1
ATOM 2355 C CA . GLU B 1 4 ? -13.399 17.492 -3.898 1.00 31.68 32 GLU B CA 1
ATOM 2356 C C . GLU B 1 4 ? -11.891 17.680 -4.054 1.00 29.87 32 GLU B C 1
ATOM 2357 O O . GLU B 1 4 ? -11.437 18.371 -4.962 1.00 28.70 32 GLU B O 1
ATOM 2363 N N . VAL B 1 5 ? -11.121 17.070 -3.157 1.00 27.17 33 VAL B N 1
ATOM 2364 C CA . VAL B 1 5 ? -9.661 17.159 -3.202 1.00 26.08 33 VAL B CA 1
ATOM 2365 C C . VAL B 1 5 ? -9.068 15.757 -3.190 1.00 24.36 33 VAL B C 1
ATOM 2366 O O . VAL B 1 5 ? -9.507 14.909 -2.417 1.00 25.68 33 VAL B O 1
ATOM 2370 N N . THR B 1 6 ? -8.085 15.513 -4.050 1.00 22.24 34 THR B N 1
ATOM 2371 C CA . THR B 1 6 ? -7.421 14.214 -4.095 1.00 20.37 34 THR B CA 1
ATOM 2372 C C . THR B 1 6 ? -5.953 14.371 -3.700 1.00 20.11 34 THR B C 1
ATOM 2373 O O . THR B 1 6 ? -5.159 14.961 -4.433 1.00 20.57 34 THR B O 1
ATOM 2377 N N . LEU B 1 7 ? -5.596 13.843 -2.534 1.00 18.30 35 LEU B N 1
ATOM 2378 C CA . LEU B 1 7 ? -4.222 13.931 -2.052 1.00 17.71 35 LEU B CA 1
ATOM 2379 C C . LEU B 1 7 ? -3.370 12.838 -2.684 1.00 15.71 35 LEU B C 1
ATOM 2380 O O . LEU B 1 7 ? -3.777 11.680 -2.722 1.00 17.37 35 LEU B O 1
ATOM 2385 N N . ILE B 1 8 ? -2.190 13.214 -3.164 1.00 15.29 36 ILE B N 1
ATOM 2386 C CA . ILE B 1 8 ? -1.256 12.271 -3.781 1.00 15.16 36 ILE B CA 1
ATOM 2387 C C . ILE B 1 8 ? -0.254 11.891 -2.693 1.00 14.25 36 ILE B C 1
ATOM 2388 O O . ILE B 1 8 ? 0.464 12.737 -2.183 1.00 16.33 36 ILE B O 1
ATOM 2393 N N . VAL B 1 9 ? -0.216 10.607 -2.349 1.00 14.24 37 VAL B N 1
ATOM 2394 C CA . VAL B 1 9 ? 0.646 10.118 -1.276 1.00 14.30 37 VAL B CA 1
ATOM 2395 C C . VAL B 1 9 ? 1.533 8.973 -1.756 1.00 14.08 37 VAL B C 1
ATOM 2396 O O . VAL B 1 9 ? 1.013 7.951 -2.216 1.00 15.13 37 VAL B O 1
ATOM 2400 N N . PHE B 1 10 ? 2.853 9.154 -1.665 1.00 13.25 38 PHE B N 1
ATOM 2401 C CA . PHE B 1 10 ? 3.815 8.104 -2.038 1.00 12.57 38 PHE B CA 1
ATOM 2402 C C . PHE B 1 10 ? 4.362 7.591 -0.713 1.00 13.41 38 PHE B C 1
ATOM 2403 O O . PHE B 1 10 ? 4.821 8.377 0.112 1.00 14.19 38 PHE B O 1
ATOM 2411 N N . HIS B 1 11 ? 4.328 6.281 -0.499 1.00 12.43 39 HIS B N 1
ATOM 2412 C CA . HIS B 1 11 ? 4.790 5.754 0.775 1.00 12.62 39 HIS B CA 1
ATOM 2413 C C . HIS B 1 11 ? 5.411 4.372 0.734 1.00 13.28 39 HIS B C 1
ATOM 2414 O O . HIS B 1 11 ? 5.136 3.562 -0.161 1.00 13.18 39 HIS B O 1
ATOM 2421 N N . ALA B 1 12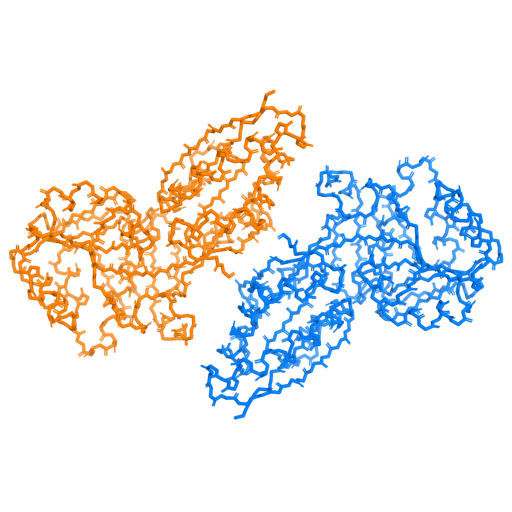 ? 6.232 4.126 1.752 1.00 11.65 40 ALA B N 1
ATOM 2422 C CA . ALA B 1 12 ? 6.901 2.848 1.974 1.00 13.78 40 ALA B CA 1
ATOM 2423 C C . ALA B 1 12 ? 5.884 1.709 1.933 1.00 13.37 40 ALA B C 1
ATOM 2424 O O . ALA B 1 12 ? 4.757 1.859 2.384 1.00 13.43 40 ALA B O 1
ATOM 2426 N N . GLY B 1 13 ? 6.292 0.559 1.407 1.00 11.71 41 GLY B N 1
ATOM 2427 C CA . GLY B 1 13 ? 5.392 -0.574 1.354 1.00 13.61 41 GLY B CA 1
ATOM 2428 C C . GLY B 1 13 ? 4.910 -1.018 2.722 1.00 12.19 41 GLY B C 1
ATOM 2429 O O . GLY B 1 13 ? 3.759 -1.436 2.876 1.00 11.85 41 GLY B O 1
ATOM 2430 N N . SER B 1 14 ? 5.776 -0.928 3.725 1.00 11.83 42 SER B N 1
ATOM 2431 C CA . SER B 1 14 ? 5.373 -1.357 5.061 1.00 12.05 42 SER B CA 1
ATOM 2432 C C . SER B 1 14 ? 4.284 -0.467 5.651 1.00 13.62 42 SER B C 1
ATOM 2433 O O . SER B 1 14 ? 3.626 -0.852 6.613 1.00 13.55 42 SER B O 1
ATOM 2436 N N . LEU B 1 15 ? 4.093 0.721 5.093 1.00 12.27 43 LEU B N 1
ATOM 2437 C CA . LEU B 1 15 ? 3.047 1.615 5.602 1.00 11.56 43 LEU B CA 1
ATOM 2438 C C . LEU B 1 15 ? 1.674 1.335 4.981 1.00 12.53 43 LEU B C 1
ATOM 2439 O O . LEU B 1 15 ? 0.672 1.927 5.373 1.00 13.00 43 LEU B O 1
ATOM 2444 N N . SER B 1 16 ? 1.612 0.406 4.036 1.00 12.70 44 SER B N 1
ATOM 2445 C CA . SER B 1 16 ? 0.346 0.132 3.365 1.00 12.30 44 SER B CA 1
ATOM 2446 C C . SER B 1 16 ? -0.864 -0.146 4.246 1.00 12.74 44 SER B C 1
ATOM 2447 O O . SER B 1 16 ? -1.900 0.496 4.089 1.00 14.85 44 SER B O 1
ATOM 2450 N N . VAL B 1 17 ? -0.757 -1.105 5.160 1.00 11.87 45 VAL B N 1
ATOM 2451 C CA . VAL B 1 17 ? -1.904 -1.423 5.997 1.00 13.72 45 VAL B CA 1
ATOM 2452 C C . VAL B 1 17 ? -2.350 -0.258 6.893 1.00 14.67 45 VAL B C 1
ATOM 2453 O O . VAL B 1 17 ? -3.523 0.121 6.872 1.00 15.21 45 VAL B O 1
ATOM 2457 N N . PRO B 1 18 ? -1.434 0.329 7.683 1.00 14.32 46 PRO B N 1
ATOM 2458 C CA . PRO B 1 18 ? -1.922 1.436 8.514 1.00 15.04 46 PRO B CA 1
ATOM 2459 C C . PRO B 1 18 ? -2.342 2.686 7.733 1.00 15.49 46 PRO B C 1
ATOM 2460 O O . PRO B 1 18 ? -3.328 3.338 8.096 1.00 15.95 46 PRO B O 1
ATOM 2464 N N . PHE B 1 19 ? -1.631 3.015 6.659 1.00 16.39 47 PHE B N 1
ATOM 2465 C CA . PHE B 1 19 ? -2.004 4.189 5.875 1.00 15.34 47 PHE B CA 1
ATOM 2466 C C . PHE B 1 19 ? -3.385 4.038 5.235 1.00 15.72 47 PHE B C 1
ATOM 2467 O O . PHE B 1 19 ? -4.114 5.016 5.112 1.00 16.55 47 PHE B O 1
ATOM 2475 N N . GLN B 1 20 ? -3.745 2.822 4.823 1.00 15.96 48 GLN B N 1
ATOM 2476 C CA . GLN B 1 20 ? -5.062 2.598 4.233 1.00 18.20 48 GLN B CA 1
ATOM 2477 C C . GLN B 1 20 ? -6.151 2.999 5.238 1.00 18.64 48 GLN B C 1
ATOM 2478 O O . GLN B 1 20 ? -7.127 3.662 4.876 1.00 18.33 48 GLN B O 1
ATOM 2484 N N . GLU B 1 21 ? -5.976 2.609 6.502 1.00 17.36 49 GLU B N 1
ATOM 2485 C CA . GLU B 1 21 ? -6.969 2.936 7.518 1.00 16.90 49 GLU B CA 1
ATOM 2486 C C . GLU B 1 21 ? -6.941 4.417 7.915 1.00 17.42 49 GLU B C 1
ATOM 2487 O O . GLU B 1 21 ? -7.990 5.027 8.153 1.00 16.22 49 GLU B O 1
ATOM 2493 N N . VAL B 1 22 ? -5.751 5.005 7.985 1.00 14.64 50 VAL B N 1
ATOM 2494 C CA . VAL B 1 22 ? -5.646 6.424 8.336 1.00 15.22 50 VAL B CA 1
ATOM 2495 C C . VAL B 1 22 ? -6.296 7.277 7.245 1.00 16.55 50 VAL B C 1
ATOM 2496 O O . VAL B 1 22 ? -6.969 8.266 7.538 1.00 17.37 50 VAL B O 1
ATOM 2500 N N . GLU B 1 23 ? -6.102 6.892 5.987 1.00 15.70 51 GLU B N 1
ATOM 2501 C CA . GLU B 1 23 ? -6.691 7.629 4.876 1.00 16.45 51 GLU B CA 1
ATOM 2502 C C . GLU B 1 23 ? -8.213 7.535 4.921 1.00 17.56 51 GLU B C 1
ATOM 2503 O O . GLU B 1 23 ? -8.906 8.541 4.751 1.00 17.18 51 GLU B O 1
ATOM 2509 N N . LYS B 1 24 ? -8.730 6.339 5.188 1.00 17.00 52 LYS B N 1
ATOM 2510 C CA . LYS B 1 24 ? -10.174 6.146 5.272 1.00 17.62 52 LYS B CA 1
ATOM 2511 C C . LYS B 1 24 ? -10.770 7.043 6.365 1.00 17.79 52 LYS B C 1
ATOM 2512 O O . LYS B 1 24 ? -11.777 7.721 6.150 1.00 19.14 52 LYS B O 1
ATOM 2518 N N . GLU B 1 25 ? -10.155 7.037 7.544 1.00 16.42 53 GLU B N 1
ATOM 2519 C CA . GLU B 1 25 ? -10.662 7.853 8.639 1.00 17.36 53 GLU B CA 1
ATOM 2520 C C . GLU B 1 25 ? -10.476 9.344 8.403 1.00 18.31 53 GLU B C 1
ATOM 2521 O O . GLU B 1 25 ? -11.298 10.149 8.850 1.00 18.30 53 GLU B O 1
ATOM 2527 N N . PHE B 1 26 ? -9.403 9.730 7.715 1.00 17.02 54 PHE B N 1
ATOM 2528 C CA . PHE B 1 26 ? -9.189 11.152 7.465 1.00 17.98 54 PHE B CA 1
ATOM 2529 C C . PHE B 1 26 ? -10.276 11.681 6.538 1.00 18.77 54 PHE B C 1
ATOM 2530 O O . PHE B 1 26 ? -10.729 12.818 6.676 1.00 19.19 54 PHE B O 1
ATOM 2538 N N . SER B 1 27 ? -10.697 10.853 5.593 1.00 18.77 55 SER B N 1
ATOM 2539 C CA . SER B 1 27 ? -11.744 11.253 4.664 1.00 20.52 55 SER B CA 1
ATOM 2540 C C . SER B 1 27 ? -13.013 11.586 5.441 1.00 20.71 55 SER B C 1
ATOM 2541 O O . SER B 1 27 ? -13.713 12.543 5.110 1.00 21.10 55 SER B O 1
ATOM 2544 N N . GLU B 1 28 ? -13.296 10.801 6.481 1.00 20.73 56 GLU B N 1
ATOM 2545 C CA . GLU B 1 28 ? -14.473 11.038 7.316 1.00 21.08 56 GLU B CA 1
ATOM 2546 C C . GLU B 1 28 ? -14.253 12.321 8.110 1.00 20.73 56 GLU B C 1
ATOM 2547 O O . GLU B 1 28 ? -15.148 13.160 8.215 1.00 20.38 56 GLU B O 1
ATOM 2553 N N . TYR B 1 29 ? -13.057 12.460 8.674 1.00 20.34 57 TYR B N 1
ATOM 2554 C CA . TYR B 1 29 ? -12.697 13.647 9.442 1.00 21.29 57 TYR B CA 1
ATOM 2555 C C . TYR B 1 29 ? -12.839 14.907 8.588 1.00 21.78 57 TYR B C 1
ATOM 2556 O O . TYR B 1 29 ? -13.360 15.927 9.046 1.00 21.00 57 TYR B O 1
ATOM 2565 N N . ALA B 1 30 ? -12.367 14.835 7.348 1.00 20.56 58 ALA B N 1
ATOM 2566 C CA . ALA B 1 30 ? -12.425 15.978 6.442 1.00 21.42 58 ALA B CA 1
ATOM 2567 C C . ALA B 1 30 ? -13.856 16.448 6.189 1.00 22.01 58 ALA B C 1
ATOM 2568 O O . ALA B 1 30 ? -14.126 17.649 6.155 1.00 22.24 58 ALA B O 1
ATOM 2570 N N . GLU B 1 31 ? -14.777 15.509 6.012 1.00 22.56 59 GLU B N 1
ATOM 2571 C CA . GLU B 1 31 ? -16.160 15.890 5.760 1.00 23.92 59 GLU B CA 1
ATOM 2572 C C . GLU B 1 31 ? -16.805 16.511 6.991 1.00 23.96 59 GLU B C 1
ATOM 2573 O O . GLU B 1 31 ? -17.619 17.423 6.877 1.00 25.36 59 GLU B O 1
ATOM 2579 N N . ARG B 1 32 ? -16.427 16.036 8.170 1.00 22.28 60 ARG B N 1
ATOM 2580 C CA . ARG B 1 32 ? -16.991 16.571 9.406 1.00 22.60 60 ARG B CA 1
ATOM 2581 C C . ARG B 1 32 ? -16.431 17.931 9.797 1.00 23.08 60 ARG B C 1
ATOM 2582 O O . ARG B 1 32 ? -17.182 18.830 10.176 1.00 21.04 60 ARG B O 1
ATOM 2590 N N . ASN B 1 33 ? -15.113 18.082 9.700 1.00 23.59 61 ASN B N 1
ATOM 2591 C CA . ASN B 1 33 ? -14.446 19.317 10.106 1.00 24.69 61 ASN B CA 1
ATOM 2592 C C . ASN B 1 33 ? -13.929 20.277 9.037 1.00 25.15 61 ASN B C 1
ATOM 2593 O O . ASN B 1 33 ? -13.733 21.458 9.323 1.00 26.28 61 ASN B O 1
ATOM 2598 N N . LEU B 1 34 ? -13.702 19.794 7.820 1.00 25.79 62 LEU B N 1
ATOM 2599 C CA . LEU B 1 34 ? -13.162 20.658 6.772 1.00 26.35 62 LEU B CA 1
ATOM 2600 C C . LEU B 1 34 ? -14.125 21.043 5.652 1.00 27.18 62 LEU B C 1
ATOM 2601 O O . LEU B 1 34 ? -13.764 21.812 4.759 1.00 28.43 62 LEU B O 1
ATOM 2606 N N . GLY B 1 35 ? -15.339 20.507 5.693 1.00 26.94 63 GLY B N 1
ATOM 2607 C CA . GLY B 1 35 ? -16.329 20.831 4.679 1.00 28.27 63 GLY B CA 1
ATOM 2608 C C . GLY B 1 35 ? -15.960 20.441 3.262 1.00 28.98 63 GLY B C 1
ATOM 2609 O O . GLY B 1 35 ? -16.411 21.068 2.300 1.00 31.02 63 GLY B O 1
ATOM 2610 N N . ILE B 1 36 ? -15.137 19.409 3.120 1.00 28.64 64 ILE B N 1
ATOM 2611 C CA . ILE B 1 36 ? -14.739 18.956 1.794 1.00 27.53 64 ILE B CA 1
ATOM 2612 C C . ILE B 1 36 ? -14.597 17.446 1.734 1.00 26.55 64 ILE B C 1
ATOM 2613 O O . ILE B 1 36 ? -14.454 16.776 2.759 1.00 26.34 64 ILE B O 1
ATOM 2618 N N . LYS B 1 37 ? -14.657 16.914 0.521 1.00 25.07 65 LYS B N 1
ATOM 2619 C CA . LYS B 1 37 ? -14.507 15.485 0.304 1.00 23.18 65 LYS B CA 1
ATOM 2620 C C . LYS B 1 37 ? -13.044 15.249 -0.053 1.00 23.09 65 LYS B C 1
ATOM 2621 O O . LYS B 1 37 ? -12.504 15.926 -0.923 1.00 24.87 65 LYS B O 1
ATOM 2627 N N . VAL B 1 38 ? -12.397 14.312 0.632 1.00 21.00 66 VAL B N 1
ATOM 2628 C CA . VAL B 1 38 ? -11.006 14.013 0.324 1.00 19.60 66 VAL B CA 1
ATOM 2629 C C . VAL B 1 38 ? -10.846 12.576 -0.147 1.00 19.58 66 VAL B C 1
ATOM 2630 O O . VAL B 1 38 ? -11.279 11.637 0.522 1.00 20.18 66 VAL B O 1
ATOM 2634 N N . SER B 1 39 ? -10.234 12.417 -1.314 1.00 18.91 67 SER B N 1
ATOM 2635 C CA . SER B 1 39 ? -9.960 11.100 -1.866 1.00 20.48 67 SER B CA 1
ATOM 2636 C C . SER B 1 39 ? -8.439 11.003 -1.952 1.00 20.38 67 SER B C 1
ATOM 2637 O O . SER B 1 39 ? -7.740 11.991 -1.722 1.00 18.93 67 SER B O 1
ATOM 2640 N N . PHE B 1 40 ? -7.931 9.818 -2.277 1.00 19.82 68 PHE B N 1
ATOM 2641 C CA . PHE B 1 40 ? -6.492 9.618 -2.342 1.00 19.91 68 PHE B CA 1
ATOM 2642 C C . PHE B 1 40 ? -5.967 8.916 -3.582 1.00 19.60 68 PHE B C 1
ATOM 2643 O O . PHE B 1 40 ? -6.616 8.034 -4.148 1.00 22.20 68 PHE B O 1
ATOM 2651 N N . GLN B 1 41 ? -4.777 9.330 -3.994 1.00 19.11 69 GLN B N 1
ATOM 2652 C CA . GLN B 1 41 ? -4.063 8.688 -5.083 1.00 18.46 69 GLN B CA 1
ATOM 2653 C C . GLN B 1 41 ? -2.881 8.169 -4.267 1.00 17.62 69 GLN B C 1
ATOM 2654 O O . GLN B 1 41 ? -1.873 8.855 -4.091 1.00 18.01 69 GLN B O 1
ATOM 2660 N N . ASP B 1 42 ? -3.041 6.960 -3.738 1.00 17.34 70 ASP B N 1
ATOM 2661 C CA . ASP B 1 42 ? -2.039 6.339 -2.882 1.00 15.84 70 ASP B CA 1
ATOM 2662 C C . ASP B 1 42 ? -1.169 5.337 -3.639 1.00 15.32 70 ASP B C 1
ATOM 2663 O O . ASP B 1 42 ? -1.686 4.420 -4.277 1.00 16.54 70 ASP B O 1
ATOM 2668 N N . GLU B 1 43 ? 0.149 5.529 -3.570 1.00 13.86 71 GLU B N 1
ATOM 2669 C CA . GLU B 1 43 ? 1.095 4.663 -4.272 1.00 14.25 71 GLU B CA 1
ATOM 2670 C C . GLU B 1 43 ? 2.161 4.108 -3.342 1.00 14.76 71 GLU B C 1
ATOM 2671 O O . GLU B 1 43 ? 2.940 4.855 -2.754 1.00 16.19 71 GLU B O 1
ATOM 2677 N N . ALA B 1 44 ? 2.189 2.786 -3.215 1.00 14.44 72 ALA B N 1
ATOM 2678 C CA . ALA B 1 44 ? 3.162 2.129 -2.362 1.00 14.32 72 ALA B CA 1
ATOM 2679 C C . ALA B 1 44 ? 4.370 1.682 -3.170 1.00 13.78 72 ALA B C 1
ATOM 2680 O O . ALA B 1 44 ? 4.235 1.185 -4.290 1.00 15.65 72 ALA B O 1
ATOM 2682 N N . SER B 1 45 ? 5.550 1.873 -2.599 1.00 13.11 73 SER B N 1
ATOM 2683 C CA . SER B 1 45 ? 6.807 1.443 -3.221 1.00 12.82 73 SER B CA 1
ATOM 2684 C C . SER B 1 45 ? 7.871 1.431 -2.131 1.00 12.92 73 SER B C 1
ATOM 2685 O O . SER B 1 45 ? 7.624 1.884 -1.009 1.00 14.43 73 SER B O 1
ATOM 2688 N N . GLY B 1 46 ? 9.043 0.892 -2.438 1.00 12.82 74 GLY B N 1
ATOM 2689 C CA . GLY B 1 46 ? 10.119 0.941 -1.462 1.00 11.64 74 GLY B CA 1
ATOM 2690 C C . GLY B 1 46 ? 10.356 2.431 -1.220 1.00 13.12 74 GLY B C 1
ATOM 2691 O O . GLY B 1 46 ? 10.171 3.252 -2.124 1.00 12.41 74 GLY B O 1
ATOM 2692 N N . SER B 1 47 ? 10.775 2.803 -0.017 1.00 12.18 75 SER B N 1
ATOM 2693 C CA . SER B 1 47 ? 10.956 4.232 0.279 1.00 11.63 75 SER B CA 1
ATOM 2694 C C . SER B 1 47 ? 11.946 5.009 -0.573 1.00 12.23 75 SER B C 1
ATOM 2695 O O . SER B 1 47 ? 11.758 6.210 -0.779 1.00 12.95 75 SER B O 1
ATOM 2698 N N . VAL B 1 48 ? 13.016 4.363 -1.037 1.00 10.92 76 VAL B N 1
ATOM 2699 C CA . VAL B 1 48 ? 13.984 5.078 -1.856 1.00 12.07 76 VAL B CA 1
ATOM 2700 C C . VAL B 1 48 ? 13.315 5.392 -3.187 1.00 12.27 76 VAL B C 1
ATOM 2701 O O . VAL B 1 48 ? 13.474 6.494 -3.725 1.00 12.98 76 VAL B O 1
ATOM 2705 N N . MET B 1 49 ? 12.558 4.430 -3.706 1.00 13.71 77 MET B N 1
ATOM 2706 C CA . MET B 1 49 ? 11.842 4.628 -4.964 1.00 15.45 77 MET B CA 1
ATOM 2707 C C . MET B 1 49 ? 10.773 5.710 -4.818 1.00 16.00 77 MET B C 1
ATOM 2708 O O . MET B 1 49 ? 10.557 6.508 -5.738 1.00 15.72 77 MET B O 1
ATOM 2713 N N . ALA B 1 50 ? 10.106 5.740 -3.668 1.00 14.55 78 ALA B N 1
ATOM 2714 C CA . ALA B 1 50 ? 9.079 6.753 -3.423 1.00 15.28 78 ALA B CA 1
ATOM 2715 C C . ALA B 1 50 ? 9.683 8.149 -3.550 1.00 15.22 78 ALA B C 1
ATOM 2716 O O . ALA B 1 50 ? 9.084 9.052 -4.131 1.00 15.21 78 ALA B O 1
ATOM 2718 N N . VAL B 1 51 ? 10.882 8.323 -3.007 1.00 13.65 79 VAL B N 1
ATOM 2719 C CA . VAL B 1 51 ? 11.563 9.611 -3.077 1.00 14.85 79 VAL B CA 1
ATOM 2720 C C . VAL B 1 51 ? 12.030 9.905 -4.499 1.00 15.33 79 VAL B C 1
ATOM 2721 O O . VAL B 1 51 ? 11.869 11.018 -4.991 1.00 14.75 79 VAL B O 1
ATOM 2725 N N . ARG B 1 52 ? 12.590 8.898 -5.162 1.00 14.47 80 ARG B N 1
ATOM 2726 C CA . ARG B 1 52 ? 13.093 9.099 -6.517 1.00 16.06 80 ARG B CA 1
ATOM 2727 C C . ARG B 1 52 ? 11.990 9.420 -7.514 1.00 16.33 80 ARG B C 1
ATOM 2728 O O . ARG B 1 52 ? 12.249 10.018 -8.551 1.00 15.47 80 ARG B O 1
ATOM 2736 N N . LYS B 1 53 ? 10.755 9.037 -7.215 1.00 15.88 81 LYS B N 1
ATOM 2737 C CA . LYS B 1 53 ? 9.662 9.370 -8.122 1.00 17.28 81 LYS B CA 1
ATOM 2738 C C . LYS B 1 53 ? 9.616 10.892 -8.255 1.00 17.89 81 LYS B C 1
ATOM 2739 O O . LYS B 1 53 ? 9.350 11.442 -9.330 1.00 18.42 81 LYS B O 1
ATOM 2745 N N . VAL B 1 54 ? 9.887 11.570 -7.147 1.00 17.04 82 VAL B N 1
ATOM 2746 C CA . VAL B 1 54 ? 9.859 13.023 -7.115 1.00 17.33 82 VAL B CA 1
ATOM 2747 C C . VAL B 1 54 ? 11.143 13.673 -7.609 1.00 19.18 82 VAL B C 1
ATOM 2748 O O . VAL B 1 54 ? 11.105 14.640 -8.385 1.00 19.18 82 VAL B O 1
ATOM 2752 N N . THR B 1 55 ? 12.282 13.152 -7.164 1.00 16.97 83 THR B N 1
ATOM 2753 C CA . THR B 1 55 ? 13.565 13.736 -7.532 1.00 18.93 83 THR B CA 1
ATOM 2754 C C . THR B 1 55 ? 14.086 13.424 -8.924 1.00 19.74 83 THR B C 1
ATOM 2755 O O . THR B 1 55 ? 14.766 14.258 -9.530 1.00 20.80 83 THR B O 1
ATOM 2759 N N . ASP B 1 56 ? 13.775 12.238 -9.432 1.00 21.05 84 ASP B N 1
ATOM 2760 C CA . ASP B 1 56 ? 14.279 11.836 -10.736 1.00 22.18 84 ASP B CA 1
ATOM 2761 C C . ASP B 1 56 ? 13.239 11.565 -11.814 1.00 21.69 84 ASP B C 1
ATOM 2762 O O . ASP B 1 56 ? 13.514 11.767 -12.995 1.00 23.47 84 ASP B O 1
ATOM 2767 N N . LEU B 1 57 ? 12.048 11.125 -11.421 1.00 21.13 85 LEU B N 1
ATOM 2768 C CA . LEU B 1 57 ? 11.018 10.794 -12.398 1.00 21.90 85 LEU B CA 1
ATOM 2769 C C . LEU B 1 57 ? 9.984 11.884 -12.680 1.00 22.40 85 LEU B C 1
ATOM 2770 O O . LEU B 1 57 ? 9.012 11.644 -13.397 1.00 25.05 85 LEU B O 1
ATOM 2775 N N . GLY B 1 58 ? 10.195 13.071 -12.116 1.00 23.16 86 GLY B N 1
ATOM 2776 C CA . GLY B 1 58 ? 9.299 14.196 -12.347 1.00 24.16 86 GLY B CA 1
ATOM 2777 C C . GLY B 1 58 ? 7.858 14.074 -11.881 1.00 23.66 86 GLY B C 1
ATOM 2778 O O . GLY B 1 58 ? 6.975 14.766 -12.396 1.00 24.91 86 GLY B O 1
ATOM 2779 N N . ARG B 1 59 ? 7.609 13.203 -10.908 1.00 21.57 87 ARG B N 1
ATOM 2780 C CA . ARG B 1 59 ? 6.258 13.019 -10.382 1.00 20.86 87 ARG B CA 1
ATOM 2781 C C . ARG B 1 59 ? 5.914 14.110 -9.371 1.00 21.18 87 ARG B C 1
ATOM 2782 O O . ARG B 1 59 ? 6.778 14.578 -8.626 1.00 21.75 87 ARG B O 1
ATOM 2790 N N . LYS B 1 60 ? 4.647 14.509 -9.349 1.00 21.83 88 LYS B N 1
ATOM 2791 C CA . LYS B 1 60 ? 4.179 15.512 -8.397 1.00 22.51 88 LYS B CA 1
ATOM 2792 C C . LYS B 1 60 ? 3.486 14.750 -7.270 1.00 21.10 88 LYS B C 1
ATOM 2793 O O . LYS B 1 60 ? 2.848 13.727 -7.519 1.00 21.25 88 LYS B O 1
ATOM 2799 N N . ALA B 1 61 ? 3.627 15.238 -6.040 1.00 20.08 89 ALA B N 1
ATOM 2800 C CA . ALA B 1 61 ? 3.004 14.591 -4.883 1.00 17.99 89 ALA B CA 1
ATOM 2801 C C . ALA B 1 61 ? 2.755 15.581 -3.756 1.00 16.53 89 ALA B C 1
ATOM 2802 O O . ALA B 1 61 ? 3.309 16.680 -3.742 1.00 15.66 89 ALA B O 1
ATOM 2804 N N . ASP B 1 62 ? 1.912 15.182 -2.808 1.00 16.03 90 ASP B N 1
ATOM 2805 C CA . ASP B 1 62 ? 1.607 16.020 -1.656 1.00 15.12 90 ASP B CA 1
ATOM 2806 C C . ASP B 1 62 ? 2.380 15.535 -0.437 1.00 15.12 90 ASP B C 1
ATOM 2807 O O . ASP B 1 62 ? 3.079 16.303 0.226 1.00 15.04 90 ASP B O 1
ATOM 2812 N N . VAL B 1 63 ? 2.240 14.240 -0.165 1.00 14.66 91 VAL B N 1
ATOM 2813 C CA . VAL B 1 63 ? 2.845 13.604 1.003 1.00 14.97 91 VAL B CA 1
ATOM 2814 C C . VAL B 1 63 ? 3.794 12.465 0.655 1.00 14.39 91 VAL B C 1
ATOM 2815 O O . VAL B 1 63 ? 3.488 11.652 -0.213 1.00 14.38 91 VAL B O 1
ATOM 2819 N N . ILE B 1 64 ? 4.940 12.418 1.334 1.00 13.82 92 ILE B N 1
ATOM 2820 C CA . ILE B 1 64 ? 5.903 11.339 1.148 1.00 13.85 92 ILE B CA 1
ATOM 2821 C C . ILE B 1 64 ? 6.127 10.728 2.536 1.00 14.00 92 ILE B C 1
ATOM 2822 O O . ILE B 1 64 ? 6.450 11.446 3.492 1.00 14.64 92 ILE B O 1
ATOM 2827 N N . GLY B 1 65 ? 5.914 9.418 2.648 1.00 12.23 93 GLY B N 1
ATOM 2828 C CA . GLY B 1 65 ? 6.115 8.707 3.911 1.00 12.01 93 GLY B CA 1
ATOM 2829 C C . GLY B 1 65 ? 7.177 7.643 3.694 1.00 12.96 93 GLY B C 1
ATOM 2830 O O . GLY B 1 65 ? 7.019 6.777 2.824 1.00 14.26 93 GLY B O 1
ATOM 2831 N N . VAL B 1 66 ? 8.248 7.682 4.489 1.00 12.22 94 VAL B N 1
ATOM 2832 C CA . VAL B 1 66 ? 9.346 6.726 4.324 1.00 11.67 94 VAL B CA 1
ATOM 2833 C C . VAL B 1 66 ? 9.621 5.886 5.566 1.00 12.45 94 VAL B C 1
ATOM 2834 O O . VAL B 1 66 ? 9.352 6.306 6.687 1.00 12.37 94 VAL B O 1
ATOM 2838 N N . ALA B 1 67 ? 10.173 4.697 5.347 1.00 10.48 95 ALA B N 1
ATOM 2839 C CA . ALA B 1 67 ? 10.480 3.773 6.432 1.00 10.54 95 ALA B CA 1
ATOM 2840 C C . ALA B 1 67 ? 11.786 4.108 7.160 1.00 11.80 95 ALA B C 1
ATOM 2841 O O . ALA B 1 67 ? 12.057 3.576 8.240 1.00 11.58 95 ALA B O 1
ATOM 2843 N N . ASP B 1 68 ? 12.602 4.978 6.554 1.00 12.33 96 ASP B N 1
ATOM 2844 C CA . ASP B 1 68 ? 13.854 5.436 7.154 1.00 11.57 96 ASP B CA 1
ATOM 2845 C C . ASP B 1 68 ? 13.886 6.950 6.908 1.00 11.98 96 ASP B C 1
ATOM 2846 O O . ASP B 1 68 ? 14.106 7.404 5.786 1.00 13.18 96 ASP B O 1
ATOM 2851 N N . TYR B 1 69 ? 13.637 7.728 7.958 1.00 11.98 97 TYR B N 1
ATOM 2852 C CA . TYR B 1 69 ? 13.593 9.181 7.847 1.00 13.02 97 TYR B CA 1
ATOM 2853 C C . TYR B 1 69 ? 14.817 9.796 7.188 1.00 13.32 97 TYR B C 1
ATOM 2854 O O . TYR B 1 69 ? 14.735 10.872 6.598 1.00 13.60 97 TYR B O 1
ATOM 2863 N N . THR B 1 70 ? 15.952 9.117 7.320 1.00 11.88 98 THR B N 1
ATOM 2864 C CA . THR B 1 70 ? 17.212 9.579 6.749 1.00 12.96 98 THR B CA 1
ATOM 2865 C C . THR B 1 70 ? 17.062 10.043 5.301 1.00 12.88 98 THR B C 1
ATOM 2866 O O . THR B 1 70 ? 17.692 11.016 4.883 1.00 13.29 98 THR B O 1
ATOM 2870 N N . LEU B 1 71 ? 16.221 9.348 4.544 1.00 12.91 99 LEU B N 1
ATOM 2871 C CA . LEU B 1 71 ? 16.016 9.659 3.135 1.00 13.55 99 LEU B CA 1
ATOM 2872 C C . LEU B 1 71 ? 15.500 11.059 2.863 1.00 13.89 99 LEU B C 1
ATOM 2873 O O . LEU B 1 71 ? 15.815 11.642 1.821 1.00 14.42 99 LEU B O 1
ATOM 2878 N N . ILE B 1 72 ? 14.719 11.619 3.785 1.00 13.95 100 ILE B N 1
ATOM 2879 C CA . ILE B 1 72 ? 14.182 12.952 3.545 1.00 14.63 100 ILE B CA 1
ATOM 2880 C C . ILE B 1 72 ? 15.258 14.041 3.579 1.00 14.73 100 ILE B C 1
ATOM 2881 O O . ILE B 1 72 ? 15.428 14.767 2.601 1.00 15.12 100 ILE B O 1
ATOM 2886 N N . PRO B 1 73 ? 15.996 14.190 4.693 1.00 14.52 101 PRO B N 1
ATOM 2887 C CA . PRO B 1 73 ? 17.011 15.248 4.632 1.00 15.31 101 PRO B CA 1
ATOM 2888 C C . PRO B 1 73 ? 18.137 14.925 3.640 1.00 14.94 101 PRO B C 1
ATOM 2889 O O . PRO B 1 73 ? 18.762 15.827 3.075 1.00 17.63 101 PRO B O 1
ATOM 2893 N N . GLN B 1 74 ? 18.378 13.643 3.390 1.00 15.97 102 GLN B N 1
ATOM 2894 C CA . GLN B 1 74 ? 19.438 13.267 2.467 1.00 15.43 102 GLN B CA 1
ATOM 2895 C C . GLN B 1 74 ? 19.111 13.564 1.009 1.00 16.21 102 GLN B C 1
ATOM 2896 O O . GLN B 1 74 ? 19.967 14.042 0.260 1.00 17.32 102 GLN B O 1
ATOM 2902 N N . LEU B 1 75 ? 17.867 13.317 0.614 1.00 15.88 103 LEU B N 1
ATOM 2903 C CA . LEU B 1 75 ? 17.485 13.482 -0.787 1.00 16.15 103 LEU B CA 1
ATOM 2904 C C . LEU B 1 75 ? 16.461 14.550 -1.156 1.00 15.89 103 LEU B C 1
ATOM 2905 O O . LEU B 1 75 ? 16.419 14.980 -2.310 1.00 17.78 103 LEU B O 1
ATOM 2910 N N . LEU B 1 76 ? 15.637 14.974 -0.199 1.00 15.44 104 LEU B N 1
ATOM 2911 C CA . LEU B 1 76 ? 14.580 15.946 -0.477 1.00 14.73 104 LEU B CA 1
ATOM 2912 C C . LEU B 1 76 ? 14.771 17.363 0.054 1.00 15.30 104 LEU B C 1
ATOM 2913 O O . LEU B 1 76 ? 14.112 18.299 -0.408 1.00 16.86 104 LEU B O 1
ATOM 2918 N N . ILE B 1 77 ? 15.661 17.528 1.021 1.00 16.41 105 ILE B N 1
ATOM 2919 C CA . ILE B 1 77 ? 15.894 18.844 1.605 1.00 17.41 105 ILE B CA 1
ATOM 2920 C C . ILE B 1 77 ? 17.198 19.404 1.057 1.00 19.90 105 ILE B C 1
ATOM 2921 O O . ILE B 1 77 ? 18.216 18.715 1.040 1.00 22.09 105 ILE B O 1
ATOM 2926 N N . PRO B 1 78 ? 17.199 20.683 0.647 1.00 21.89 106 PRO B N 1
ATOM 2927 C CA . PRO B 1 78 ? 16.079 21.626 0.672 1.00 21.63 106 PRO B CA 1
ATOM 2928 C C . PRO B 1 78 ? 15.333 21.836 -0.648 1.00 20.49 106 PRO B C 1
ATOM 2929 O O . PRO B 1 78 ? 14.411 22.644 -0.707 1.00 22.39 106 PRO B O 1
ATOM 2933 N N . ASN B 1 79 ? 15.705 21.113 -1.696 1.00 20.76 107 ASN B N 1
ATOM 2934 C CA . ASN B 1 79 ? 15.061 21.324 -2.992 1.00 20.88 107 ASN B CA 1
ATOM 2935 C C . ASN B 1 79 ? 13.579 20.997 -3.123 1.00 20.54 107 ASN B C 1
ATOM 2936 O O . ASN B 1 79 ? 12.901 21.581 -3.965 1.00 21.08 107 ASN B O 1
ATOM 2941 N N . TYR B 1 80 ? 13.061 20.082 -2.307 1.00 18.13 108 TYR B N 1
ATOM 2942 C CA . TYR B 1 80 ? 11.649 19.727 -2.421 1.00 17.55 108 TYR B CA 1
ATOM 2943 C C . TYR B 1 80 ? 10.832 19.957 -1.167 1.00 16.93 108 TYR B C 1
ATOM 2944 O O . TYR B 1 80 ? 9.614 20.047 -1.236 1.00 16.69 108 TYR B O 1
ATOM 2953 N N . THR B 1 81 ? 11.498 20.028 -0.023 1.00 16.22 109 THR B N 1
ATOM 2954 C CA . THR B 1 81 ? 10.810 20.285 1.232 1.00 16.29 109 THR B CA 1
ATOM 2955 C C . THR B 1 81 ? 11.819 20.837 2.229 1.00 15.27 109 THR B C 1
ATOM 2956 O O . THR B 1 81 ? 13.022 20.802 1.980 1.00 14.67 109 THR B O 1
ATOM 2960 N N . ASP B 1 82 ? 11.321 21.367 3.342 1.00 16.25 110 ASP B N 1
ATOM 2961 C CA . ASP B 1 82 ? 12.183 21.944 4.366 1.00 16.66 110 ASP B CA 1
ATOM 2962 C C . ASP B 1 82 ? 11.943 21.400 5.770 1.00 17.00 110 ASP B C 1
ATOM 2963 O O . ASP B 1 82 ? 12.378 22.006 6.754 1.00 18.97 110 ASP B O 1
ATOM 2968 N N . PHE B 1 83 ? 11.265 20.261 5.880 1.00 15.15 111 PHE B N 1
ATOM 2969 C CA . PHE B 1 83 ? 11.012 19.688 7.198 1.00 14.80 111 PHE B CA 1
ATOM 2970 C C . PHE B 1 83 ? 10.620 18.226 7.082 1.00 13.59 111 PHE B C 1
ATOM 2971 O O . PHE B 1 83 ? 10.350 17.720 5.988 1.00 13.98 111 PHE B O 1
ATOM 2979 N N . TYR B 1 84 ? 10.617 17.543 8.224 1.00 12.73 112 TYR B N 1
ATOM 2980 C CA . TYR B 1 84 ? 10.159 16.161 8.285 1.00 13.80 112 TYR B CA 1
ATOM 2981 C C . TYR B 1 84 ? 9.685 15.885 9.701 1.00 13.53 112 TYR B C 1
ATOM 2982 O O . TYR B 1 84 ? 10.097 16.569 10.651 1.00 13.43 112 TYR B O 1
ATOM 2991 N N . VAL B 1 85 ? 8.802 14.899 9.836 1.00 14.71 113 VAL B N 1
ATOM 2992 C CA . VAL B 1 85 ? 8.273 14.507 11.134 1.00 15.01 113 VAL B CA 1
ATOM 2993 C C . VAL B 1 85 ? 8.602 13.041 11.384 1.00 13.58 113 VAL B C 1
ATOM 2994 O O . VAL B 1 85 ? 8.284 12.182 10.566 1.00 14.20 113 VAL B O 1
ATOM 2998 N N . LEU B 1 86 ? 9.270 12.759 12.500 1.00 12.82 114 LEU B N 1
ATOM 2999 C CA . LEU B 1 86 ? 9.596 11.378 12.872 1.00 12.53 114 LEU B CA 1
ATOM 3000 C C . LEU B 1 86 ? 8.357 10.883 13.623 1.00 14.23 114 LEU B C 1
ATOM 3001 O O . LEU B 1 86 ? 7.835 11.579 14.508 1.00 16.15 114 LEU B O 1
ATOM 3006 N N . PHE B 1 87 ? 7.874 9.692 13.281 1.00 13.28 115 PHE B N 1
ATOM 3007 C CA . PHE B 1 87 ? 6.644 9.232 13.914 1.00 13.35 115 PHE B CA 1
ATOM 3008 C C . PHE B 1 87 ? 6.450 7.761 14.260 1.00 14.80 115 PHE B C 1
ATOM 3009 O O . PHE B 1 87 ? 5.569 7.446 15.047 1.00 15.12 115 PHE B O 1
ATOM 3017 N N . ALA B 1 88 ? 7.229 6.848 13.691 1.00 14.54 116 ALA B N 1
ATOM 3018 C CA . ALA B 1 88 ? 7.004 5.439 14.014 1.00 13.63 116 ALA B CA 1
ATOM 3019 C C . ALA B 1 88 ? 8.291 4.635 13.990 1.00 13.34 116 ALA B C 1
ATOM 3020 O O . ALA B 1 88 ? 9.326 5.127 13.554 1.00 12.56 116 ALA B O 1
ATOM 3022 N N . THR B 1 89 ? 8.221 3.392 14.462 1.00 13.14 117 THR B N 1
ATOM 3023 C CA . THR B 1 89 ? 9.401 2.536 14.493 1.00 13.47 117 THR B CA 1
ATOM 3024 C C . THR B 1 89 ? 9.050 1.106 14.071 1.00 12.31 117 THR B C 1
ATOM 3025 O O . THR B 1 89 ? 7.911 0.822 13.691 1.00 12.79 117 THR B O 1
ATOM 3029 N N . ASN B 1 90 ? 10.039 0.222 14.118 1.00 11.53 118 ASN B N 1
ATOM 3030 C CA . ASN B 1 90 ? 9.857 -1.177 13.717 1.00 11.61 118 ASN B CA 1
ATOM 3031 C C . ASN B 1 90 ? 11.095 -1.994 14.083 1.00 11.31 118 ASN B C 1
ATOM 3032 O O . ASN B 1 90 ? 12.017 -1.479 14.716 1.00 10.85 118 ASN B O 1
ATOM 3037 N N . GLU B 1 91 ? 11.113 -3.265 13.661 1.00 12.38 119 GLU B N 1
ATOM 3038 C CA . GLU B 1 91 ? 12.189 -4.209 13.969 1.00 11.65 119 GLU B CA 1
ATOM 3039 C C . GLU B 1 91 ? 12.265 -5.232 12.843 1.00 10.43 119 GLU B C 1
ATOM 3040 O O . GLU B 1 91 ? 11.235 -5.567 12.257 1.00 10.68 119 GLU B O 1
ATOM 3046 N N . ILE B 1 92 ? 13.470 -5.698 12.522 1.00 10.75 120 ILE B N 1
ATOM 3047 C CA . ILE B 1 92 ? 13.616 -6.717 11.484 1.00 10.27 120 ILE B CA 1
ATOM 3048 C C . ILE B 1 92 ? 13.510 -8.108 12.126 1.00 11.11 120 ILE B C 1
ATOM 3049 O O . ILE B 1 92 ? 14.117 -8.356 13.170 1.00 11.70 120 ILE B O 1
ATOM 3054 N N . VAL B 1 93 ? 12.738 -9.002 11.508 1.00 11.90 121 VAL B N 1
ATOM 3055 C CA . VAL B 1 93 ? 12.602 -10.382 11.990 1.00 11.52 121 VAL B CA 1
ATOM 3056 C C . VAL B 1 93 ? 12.755 -11.303 10.773 1.00 12.49 121 VAL B C 1
ATOM 3057 O O . VAL B 1 93 ? 12.878 -10.824 9.640 1.00 12.30 121 VAL B O 1
ATOM 3061 N N . ILE B 1 94 ? 12.787 -12.612 11.001 1.00 12.77 122 ILE B N 1
ATOM 3062 C CA . ILE B 1 94 ? 12.867 -13.578 9.899 1.00 12.92 122 ILE B CA 1
ATOM 3063 C C . ILE B 1 94 ? 11.556 -14.353 9.933 1.00 14.28 122 ILE B C 1
ATOM 3064 O O . ILE B 1 94 ? 11.276 -15.060 10.902 1.00 13.14 122 ILE B O 1
ATOM 3069 N N . ALA B 1 95 ? 10.755 -14.220 8.877 1.00 13.56 123 ALA B N 1
ATOM 3070 C CA . ALA B 1 95 ? 9.442 -14.870 8.811 1.00 14.76 123 ALA B CA 1
ATOM 3071 C C . ALA B 1 95 ? 9.422 -16.118 7.928 1.00 15.29 123 ALA B C 1
ATOM 3072 O O . ALA B 1 95 ? 10.261 -16.274 7.039 1.00 13.50 123 ALA B O 1
ATOM 3074 N N . PHE B 1 96 ? 8.434 -16.976 8.167 1.00 14.79 124 PHE B N 1
ATOM 3075 C CA . PHE B 1 96 ? 8.303 -18.260 7.467 1.00 15.85 124 PHE B CA 1
ATOM 3076 C C . PHE B 1 96 ? 6.889 -18.826 7.643 1.00 16.96 124 PHE B C 1
ATOM 3077 O O . PHE B 1 96 ? 6.029 -18.177 8.229 1.00 17.23 124 PHE B O 1
ATOM 3085 N N . THR B 1 97 ? 6.658 -20.034 7.125 1.00 18.01 125 THR B N 1
ATOM 3086 C CA . THR B 1 97 ? 5.364 -20.708 7.298 1.00 19.09 125 THR B CA 1
ATOM 3087 C C . THR B 1 97 ? 5.654 -22.172 7.599 1.00 19.75 125 THR B C 1
ATOM 3088 O O . THR B 1 97 ? 6.804 -22.603 7.553 1.00 18.49 125 THR B O 1
ATOM 3092 N N . ASP B 1 98 ? 4.610 -22.943 7.887 1.00 21.27 126 ASP B N 1
ATOM 3093 C CA . ASP B 1 98 ? 4.800 -24.355 8.186 1.00 24.65 126 ASP B CA 1
ATOM 3094 C C . ASP B 1 98 ? 5.374 -25.150 7.011 1.00 24.62 126 ASP B C 1
ATOM 3095 O O . ASP B 1 98 ? 5.806 -26.288 7.186 1.00 26.55 126 ASP B O 1
ATOM 3100 N N . LYS B 1 99 ? 5.384 -24.559 5.818 1.00 23.84 127 LYS B N 1
ATOM 3101 C CA . LYS B 1 99 ? 5.924 -25.247 4.645 1.00 24.29 127 LYS B CA 1
ATOM 3102 C C . LYS B 1 99 ? 7.402 -24.943 4.415 1.00 23.51 127 LYS B C 1
ATOM 3103 O O . LYS B 1 99 ? 8.034 -25.523 3.531 1.00 25.19 127 LYS B O 1
ATOM 3109 N N . SER B 1 100 ? 7.956 -24.036 5.213 1.00 20.79 128 SER B N 1
ATOM 3110 C CA . SER B 1 100 ? 9.362 -23.673 5.079 1.00 19.46 128 SER B CA 1
ATOM 3111 C C . SER B 1 100 ? 10.266 -24.834 5.477 1.00 19.89 128 SER B C 1
ATOM 3112 O O . SER B 1 100 ? 10.024 -25.517 6.481 1.00 18.59 128 SER B O 1
ATOM 3115 N N . ARG B 1 101 ? 11.312 -25.060 4.690 1.00 19.51 129 ARG B N 1
ATOM 3116 C CA . ARG B 1 101 ? 12.238 -26.149 4.964 1.00 20.38 129 ARG B CA 1
ATOM 3117 C C . ARG B 1 101 ? 12.961 -25.958 6.293 1.00 20.97 129 ARG B C 1
ATOM 3118 O O . ARG B 1 101 ? 13.514 -24.892 6.565 1.00 19.30 129 ARG B O 1
ATOM 3126 N N . TYR B 1 102 ? 12.921 -26.999 7.125 1.00 19.90 130 TYR B N 1
ATOM 3127 C CA . TYR B 1 102 ? 13.568 -27.000 8.434 1.00 19.79 130 TYR B CA 1
ATOM 3128 C C . TYR B 1 102 ? 12.962 -25.997 9.409 1.00 19.45 130 TYR B C 1
ATOM 3129 O O . TYR B 1 102 ? 13.610 -25.604 10.374 1.00 19.80 130 TYR B O 1
ATOM 3138 N N . VAL B 1 103 ? 11.709 -25.617 9.176 1.00 19.19 131 VAL B N 1
ATOM 3139 C CA . VAL B 1 103 ? 11.046 -24.636 10.033 1.00 21.26 131 VAL B CA 1
ATOM 3140 C C . VAL B 1 103 ? 11.043 -25.033 11.509 1.00 22.08 131 VAL B C 1
ATOM 3141 O O . VAL B 1 103 ? 11.235 -24.189 12.381 1.00 21.77 131 VAL B O 1
ATOM 3145 N N . GLU B 1 104 ? 10.842 -26.312 11.805 1.00 23.85 132 GLU B N 1
ATOM 3146 C CA . GLU B 1 104 ? 10.827 -26.722 13.203 1.00 25.48 132 GLU B CA 1
ATOM 3147 C C . GLU B 1 104 ? 12.183 -26.504 13.863 1.00 24.22 132 GLU B C 1
ATOM 3148 O O . GLU B 1 104 ? 12.255 -26.154 15.043 1.00 23.80 132 GLU B O 1
ATOM 3154 N N . GLU B 1 105 ? 13.260 -26.710 13.108 1.00 24.33 133 GLU B N 1
ATOM 3155 C CA . GLU B 1 105 ? 14.605 -26.490 13.641 1.00 25.31 133 GLU B CA 1
ATOM 3156 C C . GLU B 1 105 ? 14.840 -24.999 13.884 1.00 23.95 133 GLU B C 1
ATOM 3157 O O . GLU B 1 105 ? 15.446 -24.611 14.883 1.00 23.96 133 GLU B O 1
ATOM 3163 N N . MET B 1 106 ? 14.378 -24.169 12.953 1.00 22.11 134 MET B N 1
ATOM 3164 C CA . MET B 1 106 ? 14.522 -22.722 13.068 1.00 21.47 134 MET B CA 1
ATOM 3165 C C . MET B 1 106 ? 13.795 -22.226 14.317 1.00 22.03 134 MET B C 1
ATOM 3166 O O . MET B 1 106 ? 14.323 -21.397 15.064 1.00 22.08 134 MET B O 1
ATOM 3171 N N . LYS B 1 107 ? 12.584 -22.736 14.537 1.00 21.50 135 LYS B N 1
ATOM 3172 C CA . LYS B 1 107 ? 11.783 -22.336 15.693 1.00 22.16 135 LYS B CA 1
ATOM 3173 C C . LYS B 1 107 ? 12.411 -22.745 17.024 1.00 23.47 135 LYS B C 1
ATOM 3174 O O . LYS B 1 107 ? 12.412 -21.971 17.980 1.00 24.13 135 LYS B O 1
ATOM 3180 N N . SER B 1 108 ? 12.948 -23.958 17.080 1.00 23.72 136 SER B N 1
ATOM 3181 C CA . SER B 1 108 ? 13.555 -24.463 18.311 1.00 25.87 136 SER B CA 1
ATOM 3182 C C . SER B 1 108 ? 14.990 -23.987 18.549 1.00 25.03 136 SER B C 1
ATOM 3183 O O . SER B 1 108 ? 15.488 -24.046 19.674 1.00 25.83 136 SER B O 1
ATOM 3186 N N . ASN B 1 109 ? 15.655 -23.517 17.499 1.00 23.69 137 ASN B N 1
ATOM 3187 C CA . ASN B 1 109 ? 17.037 -23.054 17.615 1.00 23.10 137 ASN B CA 1
ATOM 3188 C C . ASN B 1 109 ? 17.214 -21.746 16.877 1.00 21.20 137 ASN B C 1
ATOM 3189 O O . ASN B 1 109 ? 18.053 -21.636 15.983 1.00 21.25 137 ASN B O 1
ATOM 3194 N N . PRO B 1 110 ? 16.441 -20.722 17.259 1.00 20.11 138 PRO B N 1
ATOM 3195 C CA . PRO B 1 110 ? 16.551 -19.428 16.583 1.00 19.66 138 PRO B CA 1
ATOM 3196 C C . PRO B 1 110 ? 17.942 -18.808 16.589 1.00 18.27 138 PRO B C 1
ATOM 3197 O O . PRO B 1 110 ? 18.263 -17.996 15.722 1.00 18.44 138 PRO B O 1
ATOM 3201 N N . ASP B 1 111 ? 18.771 -19.182 17.561 1.00 18.05 139 ASP B N 1
ATOM 3202 C CA . ASP B 1 111 ? 20.119 -18.635 17.645 1.00 18.95 139 ASP B CA 1
ATOM 3203 C C . ASP B 1 111 ? 21.029 -19.171 16.547 1.00 18.70 139 ASP B C 1
ATOM 3204 O O . ASP B 1 111 ? 22.169 -18.717 16.402 1.00 19.18 139 ASP B O 1
ATOM 3209 N N . LYS B 1 112 ? 20.533 -20.138 15.777 1.00 18.60 140 LYS B N 1
ATOM 3210 C CA . LYS B 1 112 ? 21.323 -20.720 14.696 1.00 18.38 140 LYS B CA 1
ATOM 3211 C C . LYS B 1 112 ? 20.692 -20.416 13.346 1.00 17.32 140 LYS B C 1
ATOM 3212 O O . LYS B 1 112 ? 20.905 -21.137 12.370 1.00 17.77 140 LYS B O 1
ATOM 3218 N N . TRP B 1 113 ? 19.913 -19.343 13.297 1.00 16.68 141 TRP B N 1
ATOM 3219 C CA . TRP B 1 113 ? 19.241 -18.952 12.062 1.00 16.50 141 TRP B CA 1
ATOM 3220 C C . TRP B 1 113 ? 20.196 -18.867 10.870 1.00 16.96 141 TRP B C 1
ATOM 3221 O O . TRP B 1 113 ? 19.861 -19.292 9.759 1.00 16.55 141 TRP B O 1
ATOM 3232 N N . TYR B 1 114 ? 21.388 -18.324 11.098 1.00 16.23 142 TYR B N 1
ATOM 3233 C CA . TYR B 1 114 ? 22.347 -18.154 10.012 1.00 17.38 142 TYR B CA 1
ATOM 3234 C C . TYR B 1 114 ? 22.895 -19.473 9.469 1.00 18.05 142 TYR B C 1
ATOM 3235 O O . TYR B 1 114 ? 23.320 -19.541 8.312 1.00 18.17 142 TYR B O 1
ATOM 3244 N N . GLU B 1 115 ? 22.870 -20.520 10.290 1.00 16.53 143 GLU B N 1
ATOM 3245 C CA . GLU B 1 115 ? 23.345 -21.823 9.825 1.00 18.13 143 GLU B CA 1
ATOM 3246 C C . GLU B 1 115 ? 22.264 -22.444 8.940 1.00 18.02 143 GLU B C 1
ATOM 3247 O O . GLU B 1 115 ? 22.563 -23.061 7.916 1.00 19.21 143 GLU B O 1
ATOM 3253 N N . ILE B 1 116 ? 21.001 -22.286 9.330 1.00 17.56 144 ILE B N 1
ATOM 3254 C CA . ILE B 1 116 ? 19.911 -22.835 8.535 1.00 17.60 144 ILE B CA 1
ATOM 3255 C C . ILE B 1 116 ? 19.849 -22.137 7.180 1.00 16.80 144 ILE B C 1
ATOM 3256 O O . ILE B 1 116 ? 19.676 -22.787 6.155 1.00 17.43 144 ILE B O 1
ATOM 3261 N N . LEU B 1 117 ? 20.005 -20.816 7.167 1.00 16.83 145 LEU B N 1
ATOM 3262 C CA . LEU B 1 117 ? 19.954 -20.082 5.909 1.00 16.20 145 LEU B CA 1
ATOM 3263 C C . LEU B 1 117 ? 21.100 -20.440 4.967 1.00 17.91 145 LEU B C 1
ATOM 3264 O O . LEU B 1 117 ? 20.995 -20.233 3.758 1.00 19.11 145 LEU B O 1
ATOM 3269 N N . ALA B 1 118 ? 22.187 -20.974 5.518 1.00 17.01 146 ALA B N 1
ATOM 3270 C CA . ALA B 1 118 ? 23.347 -21.338 4.710 1.00 18.05 146 ALA B CA 1
ATOM 3271 C C . ALA B 1 118 ? 23.230 -22.729 4.104 1.00 19.64 146 ALA B C 1
ATOM 3272 O O . ALA B 1 118 ? 24.094 -23.150 3.332 1.00 21.46 146 ALA B O 1
ATOM 3274 N N . ARG B 1 119 ? 22.172 -23.452 4.448 1.00 19.58 147 ARG B N 1
ATOM 3275 C CA . ARG B 1 119 ? 22.006 -24.789 3.892 1.00 20.21 147 ARG B CA 1
ATOM 3276 C C . ARG B 1 119 ? 21.698 -24.698 2.407 1.00 22.00 147 ARG B C 1
ATOM 3277 O O . ARG B 1 119 ? 20.900 -23.869 1.977 1.00 20.52 147 ARG B O 1
ATOM 3285 N N . GLU B 1 120 ? 22.351 -25.560 1.629 1.00 22.78 148 GLU B N 1
ATOM 3286 C CA . GLU B 1 120 ? 22.200 -25.580 0.179 1.00 23.86 148 GLU B CA 1
ATOM 3287 C C . GLU B 1 120 ? 20.769 -25.569 -0.354 1.00 23.25 148 GLU B C 1
ATOM 3288 O O . GLU B 1 120 ? 20.487 -24.925 -1.366 1.00 25.04 148 GLU B O 1
ATOM 3294 N N . ASP B 1 121 ? 19.866 -26.266 0.330 1.00 22.82 149 ASP B N 1
ATOM 3295 C CA . ASP B 1 121 ? 18.479 -26.358 -0.105 1.00 22.50 149 ASP B CA 1
ATOM 3296 C C . ASP B 1 121 ? 17.516 -25.362 0.540 1.00 21.76 149 ASP B C 1
ATOM 3297 O O . ASP B 1 121 ? 16.299 -25.505 0.417 1.00 24.58 149 ASP B O 1
ATOM 3302 N N . VAL B 1 122 ? 18.047 -24.359 1.229 1.00 20.59 150 VAL B N 1
ATOM 3303 C CA . VAL B 1 122 ? 17.185 -23.357 1.850 1.00 18.30 150 VAL B CA 1
ATOM 3304 C C . VAL B 1 122 ? 17.244 -22.075 1.028 1.00 17.74 150 VAL B C 1
ATOM 3305 O O . VAL B 1 122 ? 18.324 -21.620 0.637 1.00 18.36 150 VAL B O 1
ATOM 3309 N N . ARG B 1 123 ? 16.074 -21.522 0.728 1.00 17.56 151 ARG B N 1
ATOM 3310 C CA . ARG B 1 123 ? 16.004 -20.290 -0.046 1.00 17.01 151 ARG B CA 1
ATOM 3311 C C . ARG B 1 123 ? 15.471 -19.166 0.823 1.00 15.44 151 ARG B C 1
ATOM 3312 O O . ARG B 1 123 ? 14.515 -19.356 1.571 1.00 16.28 151 ARG B O 1
ATOM 3320 N N . PHE B 1 124 ? 16.087 -17.996 0.731 1.00 14.05 152 PHE B N 1
ATOM 3321 C CA . PHE B 1 124 ? 15.602 -16.873 1.514 1.00 13.29 152 PHE B CA 1
ATOM 3322 C C . PHE B 1 124 ? 15.489 -15.634 0.650 1.00 14.32 152 PHE B C 1
ATOM 3323 O O . PHE B 1 124 ? 16.003 -15.586 -0.479 1.00 14.87 152 PHE B O 1
ATOM 3331 N N . GLY B 1 125 ? 14.784 -14.638 1.170 1.00 13.78 153 GLY B N 1
ATOM 3332 C CA . GLY B 1 125 ? 14.595 -13.437 0.397 1.00 12.93 153 GLY B CA 1
ATOM 3333 C C . GLY B 1 125 ? 14.628 -12.140 1.167 1.00 13.19 153 GLY B C 1
ATOM 3334 O O . GLY B 1 125 ? 14.453 -12.097 2.388 1.00 15.73 153 GLY B O 1
ATOM 3335 N N . PHE B 1 126 ? 14.885 -11.073 0.423 1.00 11.77 154 PHE B N 1
ATOM 3336 C CA . PHE B 1 126 ? 14.927 -9.727 0.974 1.00 11.76 154 PHE B CA 1
ATOM 3337 C C . PHE B 1 126 ? 14.686 -8.782 -0.200 1.00 12.17 154 PHE B C 1
ATOM 3338 O O . PHE B 1 126 ? 14.758 -9.195 -1.361 1.00 14.32 154 PHE B O 1
ATOM 3346 N N . SER B 1 127 ? 14.358 -7.530 0.086 1.00 12.22 155 SER B N 1
ATOM 3347 C CA . SER B 1 127 ? 14.068 -6.606 -1.003 1.00 10.58 155 SER B CA 1
ATOM 3348 C C . SER B 1 127 ? 15.300 -5.889 -1.514 1.00 11.58 155 SER B C 1
ATOM 3349 O O . SER B 1 127 ? 16.366 -5.931 -0.900 1.00 12.70 155 SER B O 1
ATOM 3352 N N . ASP B 1 128 ? 15.139 -5.237 -2.657 1.00 11.08 156 ASP B N 1
ATOM 3353 C CA . ASP B 1 128 ? 16.231 -4.526 -3.322 1.00 12.86 156 ASP B CA 1
ATOM 3354 C C . ASP B 1 128 ? 16.673 -3.326 -2.485 1.00 12.30 156 ASP B C 1
ATOM 3355 O O . ASP B 1 128 ? 15.907 -2.373 -2.303 1.00 13.67 156 ASP B O 1
ATOM 3360 N N . PRO B 1 129 ? 17.913 -3.353 -1.962 1.00 13.49 157 PRO B N 1
ATOM 3361 C CA . PRO B 1 129 ? 18.397 -2.237 -1.146 1.00 13.03 157 PRO B CA 1
ATOM 3362 C C . PRO B 1 129 ? 18.423 -0.902 -1.882 1.00 14.02 157 PRO B C 1
ATOM 3363 O O . PRO B 1 129 ? 18.390 0.156 -1.252 1.00 15.22 157 PRO B O 1
ATOM 3367 N N . ASN B 1 130 ? 18.476 -0.949 -3.211 1.00 13.80 158 ASN B N 1
ATOM 3368 C CA . ASN B 1 130 ? 18.488 0.286 -4.001 1.00 15.07 158 ASN B CA 1
ATOM 3369 C C . ASN B 1 130 ? 17.128 0.988 -4.003 1.00 14.93 158 ASN B C 1
ATOM 3370 O O . ASN B 1 130 ? 17.029 2.172 -4.324 1.00 16.57 158 ASN B O 1
ATOM 3375 N N . GLN B 1 131 ? 16.072 0.271 -3.650 1.00 14.25 159 GLN B N 1
ATOM 3376 C CA . GLN B 1 131 ? 14.754 0.889 -3.663 1.00 15.87 159 GLN B CA 1
ATOM 3377 C C . GLN B 1 131 ? 14.051 0.872 -2.325 1.00 15.35 159 GLN B C 1
ATOM 3378 O O . GLN B 1 131 ? 13.141 1.671 -2.094 1.00 15.17 159 GLN B O 1
ATOM 3384 N N . ASP B 1 132 ? 14.507 0.005 -1.425 1.00 13.87 160 ASP B N 1
ATOM 3385 C CA . ASP B 1 132 ? 13.767 -0.203 -0.188 1.00 11.95 160 ASP B CA 1
ATOM 3386 C C . ASP B 1 132 ? 14.576 -0.322 1.097 1.00 10.09 160 ASP B C 1
ATOM 3387 O O . ASP B 1 132 ? 15.490 -1.136 1.184 1.00 11.43 160 ASP B O 1
ATOM 3392 N N . PRO B 1 133 ? 14.235 0.486 2.120 1.00 11.80 161 PRO B N 1
ATOM 3393 C CA . PRO B 1 133 ? 15.001 0.371 3.368 1.00 10.17 161 PRO B CA 1
ATOM 3394 C C . PRO B 1 133 ? 14.961 -1.034 3.989 1.00 12.17 161 PRO B C 1
ATOM 3395 O O . PRO B 1 133 ? 15.949 -1.462 4.578 1.00 11.39 161 PRO B O 1
ATOM 3399 N N . CYS B 1 134 ? 13.849 -1.759 3.867 1.00 11.62 162 CYS B N 1
ATOM 3400 C CA . CYS B 1 134 ? 13.798 -3.092 4.474 1.00 11.69 162 CYS B CA 1
ATOM 3401 C C . CYS B 1 134 ? 14.925 -3.930 3.868 1.00 12.29 162 CYS B C 1
ATOM 3402 O O . CYS B 1 134 ? 15.575 -4.721 4.558 1.00 13.00 162 CYS B O 1
ATOM 3405 N N . GLY B 1 135 ? 15.164 -3.706 2.578 1.00 12.92 163 GLY B N 1
ATOM 3406 C CA . GLY B 1 135 ? 16.210 -4.419 1.866 1.00 13.44 163 GLY B CA 1
ATOM 3407 C C . GLY B 1 135 ? 17.605 -4.050 2.332 1.00 13.64 163 GLY B C 1
ATOM 3408 O O . GLY B 1 135 ? 18.423 -4.936 2.625 1.00 13.68 163 GLY B O 1
ATOM 3409 N N . TYR B 1 136 ? 17.917 -2.755 2.406 1.00 11.18 164 TYR B N 1
ATOM 3410 C CA . TYR B 1 136 ? 19.257 -2.442 2.866 1.00 11.94 164 TYR B CA 1
ATOM 3411 C C . TYR B 1 136 ? 19.409 -2.754 4.352 1.00 11.96 164 TYR B C 1
ATOM 3412 O O . TYR B 1 136 ? 20.495 -3.091 4.800 1.00 11.76 164 TYR B O 1
ATOM 3421 N N . ARG B 1 137 ? 18.307 -2.724 5.102 1.00 12.18 165 ARG B N 1
ATOM 3422 C CA . ARG B 1 137 ? 18.378 -3.049 6.525 1.00 12.52 165 ARG B CA 1
ATOM 3423 C C . ARG B 1 137 ? 18.647 -4.537 6.724 1.00 12.27 165 ARG B C 1
ATOM 3424 O O . ARG B 1 137 ? 19.334 -4.923 7.676 1.00 12.76 165 ARG B O 1
ATOM 3432 N N . SER B 1 138 ? 18.133 -5.363 5.815 1.00 11.36 166 SER B N 1
ATOM 3433 C CA . SER B 1 138 ? 18.333 -6.805 5.881 1.00 12.98 166 SER B CA 1
ATOM 3434 C C . SER B 1 138 ? 19.824 -7.081 5.713 1.00 13.33 166 SER B C 1
ATOM 3435 O O . SER B 1 138 ? 20.393 -7.934 6.402 1.00 13.90 166 SER B O 1
ATOM 3438 N N . LEU B 1 139 ? 20.458 -6.351 4.800 1.00 12.99 167 LEU B N 1
ATOM 3439 C CA . LEU B 1 139 ? 21.889 -6.532 4.581 1.00 12.22 167 LEU B CA 1
ATOM 3440 C C . LEU B 1 139 ? 22.660 -6.038 5.805 1.00 13.48 167 LEU B C 1
ATOM 3441 O O . LEU B 1 139 ? 23.645 -6.653 6.210 1.00 14.65 167 LEU B O 1
ATOM 3446 N N . MET B 1 140 ? 22.219 -4.926 6.397 1.00 11.35 168 MET B N 1
ATOM 3447 C CA . MET B 1 140 ? 22.877 -4.414 7.596 1.00 11.32 168 MET B CA 1
ATOM 3448 C C . MET B 1 140 ? 22.766 -5.417 8.741 1.00 11.89 168 MET B C 1
ATOM 3449 O O . MET B 1 140 ? 23.713 -5.581 9.515 1.00 12.74 168 MET B O 1
ATOM 3454 N N . VAL B 1 141 ? 21.607 -6.059 8.861 1.00 12.61 169 VAL B N 1
ATOM 3455 C CA . VAL B 1 141 ? 21.380 -7.040 9.920 1.00 12.32 169 VAL B CA 1
ATOM 3456 C C . VAL B 1 141 ? 22.351 -8.215 9.816 1.00 14.45 169 VAL B C 1
ATOM 3457 O O . VAL B 1 141 ? 22.941 -8.635 10.816 1.00 14.33 169 VAL B O 1
ATOM 3461 N N . ILE B 1 142 ? 22.525 -8.731 8.605 1.00 14.23 170 ILE B N 1
ATOM 3462 C CA . ILE B 1 142 ? 23.427 -9.850 8.396 1.00 14.60 170 ILE B CA 1
ATOM 3463 C C . ILE B 1 142 ? 24.874 -9.426 8.652 1.00 15.15 170 ILE B C 1
ATOM 3464 O O . ILE B 1 142 ? 25.650 -10.175 9.236 1.00 14.61 170 ILE B O 1
ATOM 3469 N N . LYS B 1 143 ? 25.240 -8.218 8.230 1.00 13.42 171 LYS B N 1
ATOM 3470 C CA . LYS B 1 143 ? 26.597 -7.737 8.462 1.00 15.80 171 LYS B CA 1
ATOM 3471 C C . LYS B 1 143 ? 26.829 -7.531 9.964 1.00 15.32 171 LYS B C 1
ATOM 3472 O O . LYS B 1 143 ? 27.916 -7.828 10.481 1.00 15.18 171 LYS B O 1
ATOM 3478 N N . LEU B 1 144 ? 25.819 -7.012 10.663 1.00 14.12 172 LEU B N 1
ATOM 3479 C CA . LEU B 1 144 ? 25.928 -6.816 12.105 1.00 13.78 172 LEU B CA 1
ATOM 3480 C C . LEU B 1 144 ? 26.066 -8.187 12.788 1.00 14.70 172 LEU B C 1
ATOM 3481 O O . LEU B 1 144 ? 26.716 -8.303 13.837 1.00 13.71 172 LEU B O 1
ATOM 3486 N N . ALA B 1 145 ? 25.468 -9.217 12.189 1.00 13.44 173 ALA B N 1
ATOM 3487 C CA . ALA B 1 145 ? 25.554 -10.573 12.738 1.00 14.27 173 ALA B CA 1
ATOM 3488 C C . ALA B 1 145 ? 27.032 -11.002 12.754 1.00 14.77 173 ALA B C 1
ATOM 3489 O O . ALA B 1 145 ? 27.479 -11.692 13.677 1.00 15.01 173 ALA B O 1
ATOM 3491 N N . ASP B 1 146 ? 27.799 -10.590 11.747 1.00 15.07 174 ASP B N 1
ATOM 3492 C CA . ASP B 1 146 ? 29.231 -10.915 11.719 1.00 15.91 174 ASP B CA 1
ATOM 3493 C C . ASP B 1 146 ? 29.889 -10.474 13.022 1.00 16.93 174 ASP B C 1
ATOM 3494 O O . ASP B 1 146 ? 30.639 -11.223 13.658 1.00 17.20 174 ASP B O 1
ATOM 3499 N N . LEU B 1 147 ? 29.615 -9.231 13.400 1.00 15.91 175 LEU B N 1
ATOM 3500 C CA . LEU B 1 147 ? 30.189 -8.657 14.605 1.00 16.35 175 LEU B CA 1
ATOM 3501 C C . LEU B 1 147 ? 29.623 -9.271 15.887 1.00 16.56 175 LEU B C 1
ATOM 3502 O O . LEU B 1 147 ? 30.353 -9.450 16.866 1.00 18.14 175 LEU B O 1
ATOM 3507 N N . TYR B 1 148 ? 28.335 -9.598 15.888 1.00 14.54 176 TYR B N 1
ATOM 3508 C CA . TYR B 1 148 ? 27.704 -10.167 17.076 1.00 14.83 176 TYR B CA 1
ATOM 3509 C C . TYR B 1 148 ? 28.156 -11.595 17.369 1.00 15.74 176 TYR B C 1
ATOM 3510 O O . TYR B 1 148 ? 28.489 -11.929 18.518 1.00 16.00 176 TYR B O 1
ATOM 3519 N N . TYR B 1 149 ? 28.168 -12.432 16.337 1.00 14.89 177 TYR B N 1
ATOM 3520 C CA . TYR B 1 149 ? 28.559 -13.830 16.503 1.00 15.31 177 TYR B CA 1
ATOM 3521 C C . TYR B 1 149 ? 30.051 -14.110 16.320 1.00 16.94 177 TYR B C 1
ATOM 3522 O O . TYR B 1 149 ? 30.525 -15.180 16.706 1.00 18.51 177 TYR B O 1
ATOM 3531 N N . GLY B 1 150 ? 30.781 -13.168 15.736 1.00 16.40 178 GLY B N 1
ATOM 3532 C CA . GLY B 1 150 ? 32.202 -13.369 15.500 1.00 17.51 178 GLY B CA 1
ATOM 3533 C C . GLY B 1 150 ? 32.428 -14.422 14.428 1.00 18.36 178 GLY B C 1
ATOM 3534 O O . GLY B 1 150 ? 33.279 -15.302 14.565 1.00 20.27 178 GLY B O 1
ATOM 3535 N N . LYS B 1 151 ? 31.655 -14.332 13.348 1.00 17.42 179 LYS B N 1
ATOM 3536 C CA . LYS B 1 151 ? 31.752 -15.284 12.249 1.00 17.24 179 LYS B CA 1
ATOM 3537 C C . LYS B 1 151 ? 31.553 -14.571 10.915 1.00 17.79 179 LYS B C 1
ATOM 3538 O O . LYS B 1 151 ? 31.017 -13.463 10.870 1.00 18.70 179 LYS B O 1
ATOM 3544 N N . GLU B 1 152 ? 31.970 -15.218 9.832 1.00 17.69 180 GLU B N 1
ATOM 3545 C CA . GLU B 1 152 ? 31.842 -14.637 8.502 1.00 17.49 180 GLU B CA 1
ATOM 3546 C C . GLU B 1 152 ? 30.506 -15.003 7.854 1.00 17.47 180 GLU B C 1
ATOM 3547 O O . GLU B 1 152 ? 30.455 -15.657 6.813 1.00 18.02 180 GLU B O 1
ATOM 3553 N N . ILE B 1 153 ? 29.422 -14.553 8.480 1.00 15.26 181 ILE B N 1
ATOM 3554 C CA . ILE B 1 153 ? 28.073 -14.837 8.005 1.00 15.32 181 ILE B CA 1
ATOM 3555 C C . ILE B 1 153 ? 27.696 -14.069 6.747 1.00 15.40 181 ILE B C 1
ATOM 3556 O O . ILE B 1 153 ? 27.085 -14.629 5.835 1.00 16.19 181 ILE B O 1
ATOM 3561 N N . PHE B 1 154 ? 28.053 -12.791 6.693 1.00 15.17 182 PHE B N 1
ATOM 3562 C CA . PHE B 1 154 ? 27.721 -11.991 5.518 1.00 15.13 182 PHE B CA 1
ATOM 3563 C C . PHE B 1 154 ? 28.376 -12.585 4.265 1.00 15.83 182 PHE B C 1
ATOM 3564 O O . PHE B 1 154 ? 27.772 -12.631 3.186 1.00 15.99 182 PHE B O 1
ATOM 3572 N N . LYS B 1 155 ? 29.607 -13.057 4.413 1.00 16.97 183 LYS B N 1
ATOM 3573 C CA . LYS B 1 155 ? 30.313 -13.667 3.290 1.00 18.54 183 LYS B CA 1
ATOM 3574 C C . LYS B 1 155 ? 29.590 -14.912 2.808 1.00 18.65 183 LYS B C 1
ATOM 3575 O O . LYS B 1 155 ? 29.354 -15.083 1.613 1.00 20.14 183 LYS B O 1
ATOM 3581 N N . GLU B 1 156 ? 29.219 -15.780 3.744 1.00 18.72 184 GLU B N 1
ATOM 3582 C CA . GLU B 1 156 ? 28.548 -17.016 3.387 1.00 18.05 184 GLU B CA 1
ATOM 3583 C C . GLU B 1 156 ? 27.143 -16.860 2.810 1.00 18.21 184 GLU B C 1
ATOM 3584 O O . GLU B 1 156 ? 26.813 -17.485 1.808 1.00 19.57 184 GLU B O 1
ATOM 3590 N N . LEU B 1 157 ? 26.326 -16.015 3.428 1.00 17.03 185 LEU B N 1
ATOM 3591 C CA . LEU B 1 157 ? 24.948 -15.835 2.980 1.00 17.13 185 LEU B CA 1
ATOM 3592 C C . LEU B 1 157 ? 24.741 -14.865 1.824 1.00 15.17 185 LEU B C 1
ATOM 3593 O O . LEU B 1 157 ? 23.889 -15.091 0.965 1.00 16.00 185 LEU B O 1
ATOM 3598 N N . ILE B 1 158 ? 25.515 -13.789 1.814 1.00 15.44 186 ILE B N 1
ATOM 3599 C CA . ILE B 1 158 ? 25.354 -12.760 0.803 1.00 15.99 186 ILE B CA 1
ATOM 3600 C C . ILE B 1 158 ? 26.428 -12.666 -0.270 1.00 16.06 186 ILE B C 1
ATOM 3601 O O . ILE B 1 158 ? 26.121 -12.766 -1.455 1.00 15.82 186 ILE B O 1
ATOM 3606 N N . GLU B 1 159 ? 27.682 -12.480 0.131 1.00 16.61 187 GLU B N 1
ATOM 3607 C CA . GLU B 1 159 ? 28.747 -12.333 -0.853 1.00 17.11 187 GLU B CA 1
ATOM 3608 C C . GLU B 1 159 ? 28.921 -13.529 -1.775 1.00 18.44 187 GLU B C 1
ATOM 3609 O O . GLU B 1 159 ? 29.296 -13.360 -2.932 1.00 19.04 187 GLU B O 1
ATOM 3615 N N . GLU B 1 160 ? 28.628 -14.726 -1.280 1.00 17.39 188 GLU B N 1
ATOM 3616 C CA . GLU B 1 160 ? 28.773 -15.928 -2.097 1.00 20.03 188 GLU B CA 1
ATOM 3617 C C . GLU B 1 160 ? 27.515 -16.294 -2.888 1.00 19.50 188 GLU B C 1
ATOM 3618 O O . GLU B 1 160 ? 27.512 -17.283 -3.624 1.00 20.27 188 GLU B O 1
ATOM 3624 N N . ASN B 1 161 ? 26.457 -15.495 -2.746 1.00 18.35 189 ASN B N 1
ATOM 3625 C CA . ASN B 1 161 ? 25.199 -15.745 -3.451 1.00 17.86 189 ASN B CA 1
ATOM 3626 C C . ASN B 1 161 ? 24.656 -14.557 -4.234 1.00 17.49 189 ASN B C 1
ATOM 3627 O O . ASN B 1 161 ? 23.577 -14.650 -4.819 1.00 17.80 189 ASN B O 1
ATOM 3632 N N . THR B 1 162 ? 25.386 -13.447 -4.224 1.00 16.87 190 THR B N 1
ATO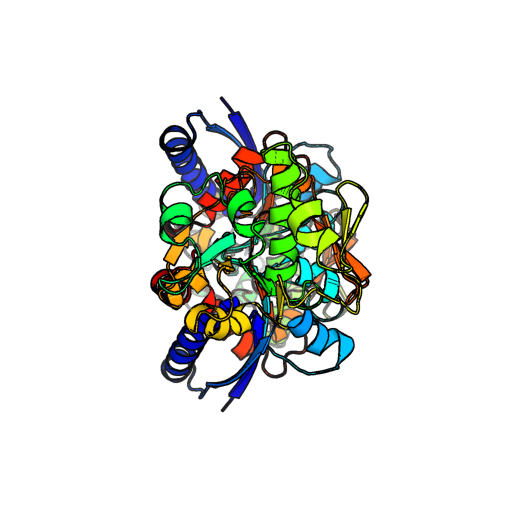M 3633 C CA . THR B 1 162 ? 24.973 -12.231 -4.926 1.00 16.89 190 THR B CA 1
ATOM 3634 C C . THR B 1 162 ? 26.223 -11.470 -5.318 1.00 16.33 190 THR B C 1
ATOM 3635 O O . THR B 1 162 ? 27.344 -11.897 -5.009 1.00 18.83 190 THR B O 1
ATOM 3639 N N . ASN B 1 163 ? 26.034 -10.337 -5.991 1.00 16.68 191 ASN B N 1
ATOM 3640 C CA . ASN B 1 163 ? 27.160 -9.489 -6.358 1.00 16.61 191 ASN B CA 1
ATOM 3641 C C . ASN B 1 163 ? 27.273 -8.301 -5.384 1.00 17.15 191 ASN B C 1
ATOM 3642 O O . ASN B 1 163 ? 27.882 -7.279 -5.697 1.00 17.01 191 ASN B O 1
ATOM 3647 N N . ILE B 1 164 ? 26.657 -8.440 -4.210 1.00 16.00 192 ILE B N 1
ATOM 3648 C CA . ILE B 1 164 ? 26.731 -7.415 -3.173 1.00 16.23 192 ILE B CA 1
ATOM 3649 C C . ILE B 1 164 ? 28.033 -7.731 -2.434 1.00 17.69 192 ILE B C 1
ATOM 3650 O O . ILE B 1 164 ? 28.344 -8.899 -2.210 1.00 18.83 192 ILE B O 1
ATOM 3655 N N . TYR B 1 165 ? 28.792 -6.711 -2.057 1.00 18.92 193 TYR B N 1
ATOM 3656 C CA . TYR B 1 165 ? 30.058 -6.951 -1.369 1.00 20.78 193 TYR B CA 1
ATOM 3657 C C . TYR B 1 165 ? 30.282 -5.974 -0.235 1.00 20.73 193 TYR B C 1
ATOM 3658 O O . TYR B 1 165 ? 29.466 -5.091 -0.001 1.00 19.83 193 TYR B O 1
ATOM 3667 N N . SER B 1 166 ? 31.391 -6.140 0.478 1.00 22.66 194 SER B N 1
ATOM 3668 C CA . SER B 1 166 ? 31.701 -5.249 1.585 1.00 25.02 194 SER B CA 1
ATOM 3669 C C . SER B 1 166 ? 33.199 -5.033 1.723 1.00 26.09 194 SER B C 1
ATOM 3670 O O . SER B 1 166 ? 34.003 -5.908 1.395 1.00 27.58 194 SER B O 1
ATOM 3673 N N . ASN B 1 167 ? 33.561 -3.842 2.182 1.00 25.92 195 ASN B N 1
ATOM 3674 C CA . ASN B 1 167 ? 34.952 -3.479 2.414 1.00 26.60 195 ASN B CA 1
ATOM 3675 C C . ASN B 1 167 ? 34.959 -3.094 3.882 1.00 25.30 195 ASN B C 1
ATOM 3676 O O . ASN B 1 167 ? 34.514 -2.007 4.260 1.00 23.95 195 ASN B O 1
ATOM 3681 N N . GLY B 1 168 ? 35.442 -4.002 4.719 1.00 24.88 196 GLY B N 1
ATOM 3682 C CA . GLY B 1 168 ? 35.430 -3.725 6.138 1.00 24.39 196 GLY B CA 1
ATOM 3683 C C . GLY B 1 168 ? 33.970 -3.708 6.562 1.00 23.15 196 GLY B C 1
ATOM 3684 O O . GLY B 1 168 ? 33.204 -4.601 6.206 1.00 25.55 196 GLY B O 1
ATOM 3685 N N . THR B 1 169 ? 33.576 -2.677 7.295 1.00 22.49 197 THR B N 1
ATOM 3686 C CA . THR B 1 169 ? 32.203 -2.558 7.780 1.00 21.17 197 THR B CA 1
ATOM 3687 C C . THR B 1 169 ? 31.255 -1.864 6.801 1.00 20.86 197 THR B C 1
ATOM 3688 O O . THR B 1 169 ? 30.075 -1.675 7.097 1.00 21.58 197 THR B O 1
ATOM 3692 N N . GLN B 1 170 ? 31.764 -1.475 5.638 1.00 18.99 198 GLN B N 1
ATOM 3693 C CA . GLN B 1 170 ? 30.931 -0.788 4.663 1.00 19.21 198 GLN B CA 1
ATOM 3694 C C . GLN B 1 170 ? 30.416 -1.727 3.584 1.00 18.98 198 GLN B C 1
ATOM 3695 O O . GLN B 1 170 ? 31.195 -2.368 2.884 1.00 19.94 198 GLN B O 1
ATOM 3701 N N . ILE B 1 171 ? 29.096 -1.808 3.457 1.00 15.60 199 ILE B N 1
ATOM 3702 C CA . ILE B 1 171 ? 28.487 -2.663 2.446 1.00 14.86 199 ILE B CA 1
ATOM 3703 C C . ILE B 1 171 ? 28.305 -1.844 1.180 1.00 16.20 199 ILE B C 1
ATOM 3704 O O . ILE B 1 171 ? 28.088 -0.637 1.248 1.00 15.25 199 ILE B O 1
ATOM 3709 N N . TYR B 1 172 ? 28.403 -2.501 0.030 1.00 15.99 200 TYR B N 1
ATOM 3710 C CA . TYR B 1 172 ? 28.218 -1.833 -1.257 1.00 18.02 200 TYR B CA 1
ATOM 3711 C C . TYR B 1 172 ? 27.186 -2.563 -2.104 1.00 17.94 200 TYR B C 1
ATOM 3712 O O . TYR B 1 172 ? 27.367 -3.733 -2.453 1.00 18.37 200 TYR B O 1
ATOM 3721 N N . ALA B 1 173 ? 26.100 -1.874 -2.431 1.00 17.93 201 ALA B N 1
ATOM 3722 C CA 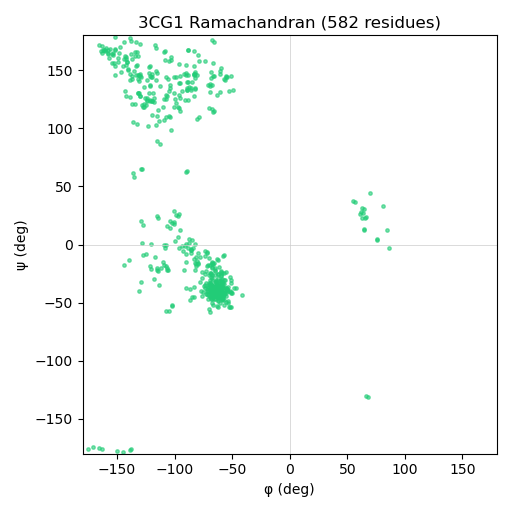. ALA B 1 173 ? 25.054 -2.462 -3.251 1.00 18.23 201 ALA B CA 1
ATOM 3723 C C . ALA B 1 173 ? 25.116 -1.898 -4.662 1.00 19.30 201 ALA B C 1
ATOM 3724 O O . ALA B 1 173 ? 24.843 -0.716 -4.876 1.00 19.84 201 ALA B O 1
ATOM 3726 N N . PRO B 1 174 ? 25.500 -2.726 -5.645 1.00 19.84 202 PRO B N 1
ATOM 3727 C CA . PRO B 1 174 ? 25.550 -2.186 -7.007 1.00 20.25 202 PRO B CA 1
ATOM 3728 C C . PRO B 1 174 ? 24.143 -1.848 -7.508 1.00 19.08 202 PRO B C 1
ATOM 3729 O O . PRO B 1 174 ? 23.151 -2.401 -7.029 1.00 18.94 202 PRO B O 1
ATOM 3733 N N . LYS B 1 175 ? 24.061 -0.933 -8.469 1.00 20.70 203 LYS B N 1
ATOM 3734 C CA . LYS B 1 175 ? 22.780 -0.519 -9.033 1.00 21.36 203 LYS B CA 1
ATOM 3735 C C . LYS B 1 175 ? 21.971 -1.701 -9.526 1.00 20.74 203 LYS B C 1
ATOM 3736 O O . LYS B 1 175 ? 20.750 -1.740 -9.365 1.00 20.77 203 LYS B O 1
ATOM 3742 N N . GLU B 1 176 ? 22.659 -2.653 -10.149 1.00 20.35 204 GLU B N 1
ATOM 3743 C CA . GLU B 1 176 ? 22.016 -3.846 -10.662 1.00 21.46 204 GLU B CA 1
ATOM 3744 C C . GLU B 1 176 ? 22.499 -5.057 -9.882 1.00 20.01 204 GLU B C 1
ATOM 3745 O O . GLU B 1 176 ? 23.628 -5.513 -10.045 1.00 21.44 204 GLU B O 1
ATOM 3751 N N . ILE B 1 177 ? 21.630 -5.565 -9.021 1.00 19.09 205 ILE B N 1
ATOM 3752 C CA . ILE B 1 177 ? 21.948 -6.724 -8.191 1.00 19.71 205 ILE B CA 1
ATOM 3753 C C . ILE B 1 177 ? 21.623 -8.032 -8.915 1.00 19.16 205 ILE B C 1
ATOM 3754 O O . ILE B 1 177 ? 20.571 -8.151 -9.540 1.00 20.19 205 ILE B O 1
ATOM 3759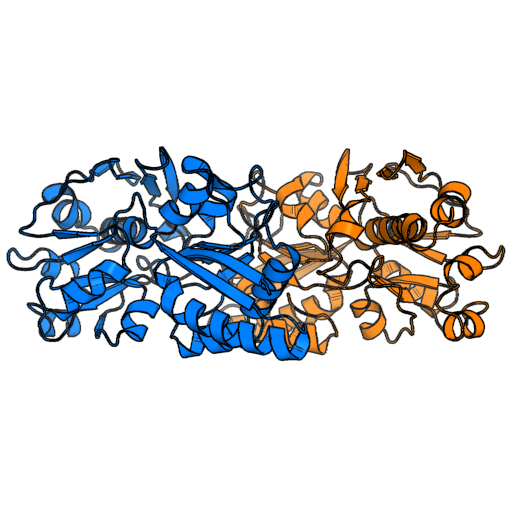 N N . THR B 1 178 ? 22.529 -8.999 -8.842 1.00 19.30 206 THR B N 1
ATOM 3760 C CA . THR B 1 178 ? 22.314 -10.308 -9.455 1.00 20.50 206 THR B CA 1
ATOM 3761 C C . THR B 1 178 ? 22.470 -11.333 -8.339 1.00 18.71 206 THR B C 1
ATOM 3762 O O . THR B 1 178 ? 23.319 -11.174 -7.460 1.00 19.88 206 THR B O 1
ATOM 3766 N N . VAL B 1 179 ? 21.644 -12.372 -8.366 1.00 19.08 207 VAL B N 1
ATOM 3767 C CA . VAL B 1 179 ? 21.677 -13.386 -7.321 1.00 19.49 207 VAL B CA 1
ATOM 3768 C C . VAL B 1 179 ? 21.628 -14.813 -7.842 1.00 20.05 207 VAL B C 1
ATOM 3769 O O . VAL B 1 179 ? 21.246 -15.059 -8.984 1.00 21.59 207 VAL B O 1
ATOM 3773 N N . ASN B 1 180 ? 22.014 -15.748 -6.981 1.00 21.24 208 ASN B N 1
ATOM 3774 C CA . ASN B 1 180 ? 21.976 -17.177 -7.292 1.00 23.19 208 ASN B CA 1
ATOM 3775 C C . ASN B 1 180 ? 20.509 -17.572 -7.070 1.00 25.40 208 ASN B C 1
ATOM 3776 O O . ASN B 1 180 ? 20.040 -17.627 -5.934 1.00 23.34 208 ASN B O 1
ATOM 3781 N N . PRO B 1 181 ? 19.760 -17.835 -8.155 1.00 27.48 209 PRO B N 1
ATOM 3782 C CA . PRO B 1 181 ? 18.341 -18.213 -8.067 1.00 28.42 209 PRO B CA 1
ATOM 3783 C C . PRO B 1 181 ? 18.027 -19.427 -7.193 1.00 27.39 209 PRO B C 1
ATOM 3784 O O . PRO B 1 181 ? 16.906 -19.583 -6.711 1.00 28.97 209 PRO B O 1
ATOM 3788 N N . GLY B 1 182 ? 19.010 -20.294 -6.994 1.00 27.86 210 GLY B N 1
ATOM 3789 C CA . GLY B 1 182 ? 18.775 -21.462 -6.166 1.00 26.06 210 GLY B CA 1
ATOM 3790 C C . GLY B 1 182 ? 18.908 -21.138 -4.690 1.00 25.80 210 GLY B C 1
ATOM 3791 O O . GLY B 1 182 ? 18.724 -22.006 -3.838 1.00 26.18 210 GLY B O 1
ATOM 3792 N N . LYS B 1 183 ? 19.202 -19.878 -4.383 1.00 23.33 211 LYS B N 1
ATOM 3793 C CA . LYS B 1 183 ? 19.390 -19.469 -2.997 1.00 20.86 211 LYS B CA 1
ATOM 3794 C C . LYS B 1 183 ? 18.636 -18.229 -2.547 1.00 19.85 211 LYS B C 1
ATOM 3795 O O . LYS B 1 183 ? 18.134 -18.184 -1.429 1.00 17.84 211 LYS B O 1
ATOM 3801 N N . ILE B 1 184 ? 18.572 -17.222 -3.410 1.00 16.57 212 ILE B N 1
ATOM 3802 C CA . ILE B 1 184 ? 17.954 -15.963 -3.032 1.00 16.97 212 ILE B CA 1
ATOM 3803 C C . ILE B 1 184 ? 16.898 -15.434 -3.998 1.00 16.77 212 ILE B C 1
ATOM 3804 O O . ILE B 1 184 ? 16.998 -15.593 -5.210 1.00 16.55 212 ILE B O 1
ATOM 3809 N N . VAL B 1 185 ? 15.869 -14.815 -3.436 1.00 15.23 213 VAL B N 1
ATOM 3810 C CA . VAL B 1 185 ? 14.824 -14.192 -4.228 1.00 17.32 213 VAL B CA 1
ATOM 3811 C C . VAL B 1 185 ? 14.768 -12.743 -3.763 1.00 16.95 213 VAL B C 1
ATOM 3812 O O . VAL B 1 185 ? 14.668 -12.474 -2.567 1.00 18.01 213 VAL B O 1
ATOM 3816 N N . ILE B 1 186 ? 14.880 -11.817 -4.708 1.00 15.73 214 ILE B N 1
ATOM 3817 C CA . ILE B 1 186 ? 14.822 -10.390 -4.405 1.00 15.58 214 ILE B CA 1
ATOM 3818 C C . ILE B 1 186 ? 13.638 -9.763 -5.149 1.00 14.96 214 ILE B C 1
ATOM 3819 O O . ILE B 1 186 ? 13.307 -10.169 -6.263 1.00 14.29 214 ILE B O 1
ATOM 3824 N N . ARG B 1 187 ? 12.982 -8.793 -4.514 1.00 13.95 215 ARG B N 1
ATOM 3825 C CA . ARG B 1 187 ? 11.853 -8.080 -5.127 1.00 13.95 215 ARG B CA 1
ATOM 3826 C C . ARG B 1 187 ? 12.027 -6.584 -4.817 1.00 14.31 215 ARG B C 1
ATOM 3827 O O . ARG B 1 187 ? 12.749 -6.223 -3.887 1.00 14.17 215 ARG B O 1
ATOM 3835 N N . PRO B 1 188 ? 11.378 -5.701 -5.593 1.00 13.05 216 PRO B N 1
ATOM 3836 C CA . PRO B 1 188 ? 11.462 -4.244 -5.411 1.00 13.39 216 PRO B CA 1
ATOM 3837 C C . PRO B 1 188 ? 11.141 -3.708 -4.021 1.00 14.69 216 PRO B C 1
ATOM 3838 O O . PRO B 1 188 ? 11.759 -2.742 -3.592 1.00 15.50 216 PRO B O 1
ATOM 3842 N N . LYS B 1 189 ? 10.177 -4.315 -3.328 1.00 13.66 217 LYS B N 1
ATOM 3843 C CA . LYS B 1 189 ? 9.855 -3.882 -1.968 1.00 14.16 217 LYS B CA 1
ATOM 3844 C C . LYS B 1 189 ? 9.522 -5.096 -1.108 1.00 13.33 217 LYS B C 1
ATOM 3845 O O . LYS B 1 189 ? 9.096 -6.130 -1.617 1.00 13.01 217 LYS B O 1
ATOM 3851 N N . GLU B 1 190 ? 9.719 -4.957 0.199 1.00 10.69 218 GLU B N 1
ATOM 3852 C CA . GLU B 1 190 ? 9.495 -6.068 1.113 1.00 11.88 218 GLU B CA 1
ATOM 3853 C C . GLU B 1 190 ? 8.112 -6.721 1.076 1.00 12.93 218 GLU B C 1
ATOM 3854 O O . GLU B 1 190 ? 8.012 -7.949 1.198 1.00 12.03 218 GLU B O 1
ATOM 3860 N N . THR B 1 191 ? 7.049 -5.941 0.891 1.00 13.44 219 THR B N 1
ATOM 3861 C CA . THR B 1 191 ? 5.715 -6.539 0.866 1.00 12.41 219 THR B CA 1
ATOM 3862 C C . THR B 1 191 ? 5.508 -7.433 -0.368 1.00 13.72 219 THR B C 1
ATOM 3863 O O . THR B 1 191 ? 4.600 -8.252 -0.381 1.00 13.98 219 THR B O 1
ATOM 3867 N N . ASP B 1 192 ? 6.369 -7.290 -1.380 1.00 13.17 220 ASP B N 1
ATOM 3868 C CA . ASP B 1 192 ? 6.300 -8.138 -2.578 1.00 13.51 220 ASP B CA 1
ATOM 3869 C C . ASP B 1 192 ? 6.697 -9.575 -2.240 1.00 14.39 220 ASP B C 1
ATOM 3870 O O . ASP B 1 192 ? 6.430 -10.493 -3.008 1.00 15.57 220 ASP B O 1
ATOM 3875 N N . LEU B 1 193 ? 7.368 -9.763 -1.109 1.00 12.54 221 LEU B N 1
ATOM 3876 C CA . LEU B 1 193 ? 7.825 -11.090 -0.706 1.00 12.22 221 LEU B CA 1
ATOM 3877 C C . LEU B 1 193 ? 6.763 -11.922 -0.006 1.00 13.73 221 LEU B C 1
ATOM 3878 O O . LEU B 1 193 ? 6.933 -13.128 0.164 1.00 14.27 221 LEU B O 1
ATOM 3883 N N . LEU B 1 194 ? 5.662 -11.291 0.380 1.00 15.17 222 LEU B N 1
ATOM 3884 C CA . LEU B 1 194 ? 4.609 -11.997 1.113 1.00 15.62 222 LEU B CA 1
ATOM 3885 C C . LEU B 1 194 ? 3.939 -13.176 0.412 1.00 16.53 222 LEU B C 1
ATOM 3886 O O . LEU B 1 194 ? 3.823 -14.260 0.990 1.00 17.67 222 LEU B O 1
ATOM 3891 N N . GLY B 1 195 ? 3.488 -12.983 -0.820 1.00 15.60 223 GLY B N 1
ATOM 3892 C CA . GLY B 1 195 ? 2.840 -14.077 -1.521 1.00 16.07 223 GLY B CA 1
ATOM 3893 C C . GLY B 1 195 ? 3.770 -15.256 -1.748 1.00 16.43 223 GLY B C 1
ATOM 3894 O O . GLY B 1 195 ? 3.357 -16.423 -1.664 1.00 17.24 223 GLY B O 1
ATOM 3895 N N . LEU B 1 196 ? 5.031 -14.944 -2.030 1.00 16.56 224 LEU B N 1
ATOM 3896 C CA . LEU B 1 196 ? 6.049 -15.953 -2.276 1.00 16.85 224 LEU B CA 1
ATOM 3897 C C . LEU B 1 196 ? 6.329 -16.811 -1.045 1.00 16.13 224 LEU B C 1
ATOM 3898 O O . LEU B 1 196 ? 6.384 -18.032 -1.144 1.00 17.96 224 LEU B O 1
ATOM 3903 N N . VAL B 1 197 ? 6.499 -16.194 0.119 1.00 16.36 225 VAL B N 1
ATOM 3904 C CA . VAL B 1 197 ? 6.768 -17.006 1.300 1.00 15.73 225 VAL B CA 1
ATOM 3905 C C . VAL B 1 197 ? 5.496 -17.725 1.754 1.00 15.57 225 VAL B C 1
ATOM 3906 O O . VAL B 1 197 ? 5.554 -18.871 2.205 1.00 16.00 225 VAL B O 1
ATOM 3910 N N . GLU B 1 198 ? 4.345 -17.079 1.606 1.00 17.82 226 GLU B N 1
ATOM 3911 C CA . GLU B 1 198 ? 3.087 -17.706 2.027 1.00 20.07 226 GLU B CA 1
ATOM 3912 C C . GLU B 1 198 ? 2.762 -18.963 1.236 1.00 20.80 226 GLU B C 1
ATOM 3913 O O . GLU B 1 198 ? 2.147 -19.890 1.767 1.00 20.18 226 GLU B O 1
ATOM 3919 N N . SER B 1 199 ? 3.180 -18.992 -0.028 1.00 19.49 227 SER B N 1
ATOM 3920 C CA . SER B 1 199 ? 2.912 -20.129 -0.900 1.00 21.47 227 SER B CA 1
ATOM 3921 C C . SER B 1 199 ? 4.013 -21.182 -0.863 1.00 21.99 227 SER B C 1
ATOM 3922 O O . SER B 1 199 ? 3.925 -22.212 -1.541 1.00 21.55 227 SER B O 1
ATOM 3925 N N . GLY B 1 200 ? 5.054 -20.923 -0.077 1.00 21.55 228 GLY B N 1
ATOM 3926 C CA . GLY B 1 200 ? 6.146 -21.869 0.031 1.00 24.09 228 GLY B CA 1
ATOM 3927 C C . GLY B 1 200 ? 7.208 -21.753 -1.047 1.00 23.58 228 GLY B C 1
ATOM 3928 O O . GLY B 1 200 ? 8.050 -22.648 -1.186 1.00 25.43 228 GLY B O 1
ATOM 3929 N N . SER B 1 201 ? 7.182 -20.668 -1.816 1.00 22.20 229 SER B N 1
ATOM 3930 C CA . SER B 1 201 ? 8.174 -20.472 -2.868 1.00 22.89 229 SER B CA 1
ATOM 3931 C C . SER B 1 201 ? 9.509 -20.036 -2.282 1.00 22.55 229 SER B C 1
ATOM 3932 O O . SER B 1 201 ? 10.549 -20.198 -2.911 1.00 24.57 229 SER B O 1
ATOM 3935 N N . ILE B 1 202 ? 9.463 -19.455 -1.088 1.00 19.81 230 ILE B N 1
ATOM 3936 C CA . ILE B 1 202 ? 10.658 -19.016 -0.374 1.00 19.32 230 ILE B CA 1
ATOM 3937 C C . ILE B 1 202 ? 10.513 -19.603 1.020 1.00 17.52 230 ILE B C 1
ATOM 3938 O O . ILE B 1 202 ? 9.403 -19.686 1.539 1.00 17.35 230 ILE B O 1
ATOM 3943 N N . ASP B 1 203 ? 11.623 -20.004 1.631 1.00 15.78 231 ASP B N 1
ATOM 3944 C CA . ASP B 1 203 ? 11.551 -20.582 2.976 1.00 15.77 231 ASP B CA 1
ATOM 3945 C C . ASP B 1 203 ? 11.547 -19.522 4.081 1.00 15.20 231 ASP B C 1
ATOM 3946 O O . ASP B 1 203 ? 10.738 -19.592 5.015 1.00 14.68 231 ASP B O 1
ATOM 3951 N N . TYR B 1 204 ? 12.429 -18.534 3.965 1.00 13.92 232 TYR B N 1
ATOM 3952 C CA . TYR B 1 204 ? 12.527 -17.488 4.980 1.00 12.24 232 TYR B CA 1
ATOM 3953 C C . TYR B 1 204 ? 12.681 -16.113 4.363 1.00 12.47 232 TYR B C 1
ATOM 3954 O O . TYR B 1 204 ? 13.314 -15.970 3.321 1.00 15.16 232 TYR B O 1
ATOM 3963 N N . ILE B 1 205 ? 12.094 -15.097 4.989 1.00 11.35 233 ILE B N 1
ATOM 3964 C CA . ILE B 1 205 ? 12.273 -13.742 4.471 1.00 12.15 233 ILE B CA 1
ATOM 3965 C C . ILE B 1 205 ? 12.605 -12.768 5.587 1.00 13.10 233 ILE B C 1
ATOM 3966 O O . ILE B 1 205 ? 12.157 -12.936 6.720 1.00 14.31 233 ILE B O 1
ATOM 3971 N N . PHE B 1 206 ? 13.436 -11.778 5.270 1.00 12.43 234 PHE B N 1
ATOM 3972 C CA . PHE B 1 206 ? 13.767 -10.737 6.234 1.00 12.90 234 PHE B CA 1
ATOM 3973 C C . PHE B 1 206 ? 12.680 -9.697 6.026 1.00 13.54 234 PHE B C 1
ATOM 3974 O O . PHE B 1 206 ? 12.471 -9.216 4.911 1.00 13.65 234 PHE B O 1
ATOM 3982 N N . ILE B 1 207 ? 11.960 -9.353 7.087 1.00 14.69 235 ILE B N 1
ATOM 3983 C CA . ILE B 1 207 ? 10.889 -8.387 6.935 1.00 14.77 235 ILE B CA 1
ATOM 3984 C C . ILE B 1 207 ? 10.572 -7.737 8.271 1.00 14.18 235 ILE B C 1
ATOM 3985 O O . ILE B 1 207 ? 11.004 -8.223 9.318 1.00 12.88 235 ILE B O 1
ATOM 3990 N N . TYR B 1 208 ? 9.849 -6.621 8.236 1.00 13.48 236 TYR B N 1
ATOM 3991 C CA . TYR B 1 208 ? 9.476 -5.937 9.471 1.00 11.74 236 TYR B CA 1
ATOM 3992 C C . TYR B 1 208 ? 8.504 -6.741 10.320 1.00 12.06 236 TYR B C 1
ATOM 3993 O O . TYR B 1 208 ? 7.606 -7.422 9.815 1.00 11.03 236 TYR B O 1
ATOM 4002 N N . LYS B 1 209 ? 8.683 -6.610 11.626 1.00 9.49 237 LYS B N 1
ATOM 4003 C CA . LYS B 1 209 ? 7.810 -7.278 12.592 1.00 10.38 237 LYS B CA 1
ATOM 4004 C C . LYS B 1 209 ? 6.347 -6.850 12.391 1.00 12.48 237 LYS B C 1
ATOM 4005 O O . LYS B 1 209 ? 5.434 -7.675 12.462 1.00 11.69 237 LYS B O 1
ATOM 4011 N N . SER B 1 210 ? 6.100 -5.568 12.122 1.00 10.94 238 SER B N 1
ATOM 4012 C CA . SER B 1 210 ? 4.704 -5.133 11.958 1.00 10.85 238 SER B CA 1
ATOM 4013 C C . SER B 1 210 ? 4.030 -5.817 10.787 1.00 11.86 238 SER B C 1
ATOM 4014 O O . SER B 1 210 ? 2.857 -6.171 10.858 1.00 11.75 238 SER B O 1
ATOM 4017 N N . VAL B 1 211 ? 4.780 -6.012 9.709 1.00 11.61 239 VAL B N 1
ATOM 4018 C CA . VAL B 1 211 ? 4.240 -6.621 8.508 1.00 11.71 239 VAL B CA 1
ATOM 4019 C 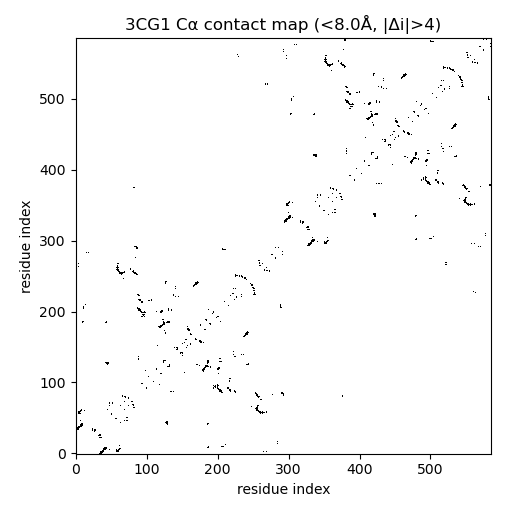C . VAL B 1 211 ? 3.974 -8.112 8.729 1.00 12.64 239 VAL B C 1
ATOM 4020 O O . VAL B 1 211 ? 2.944 -8.626 8.302 1.00 13.65 239 VAL B O 1
ATOM 4024 N N . ALA B 1 212 ? 4.875 -8.788 9.434 1.00 11.77 240 ALA B N 1
ATOM 4025 C CA . ALA B 1 212 ? 4.672 -10.208 9.718 1.00 11.85 240 ALA B CA 1
ATOM 4026 C C . ALA B 1 212 ? 3.384 -10.359 10.543 1.00 12.72 240 ALA B C 1
ATOM 4027 O O . ALA B 1 212 ? 2.545 -11.215 10.253 1.00 14.20 240 ALA B O 1
ATOM 4029 N N . LYS B 1 213 ? 3.215 -9.511 11.561 1.00 11.05 241 LYS B N 1
ATOM 4030 C CA . LYS B 1 213 ? 2.020 -9.590 12.406 1.00 11.73 241 LYS B CA 1
ATOM 4031 C C . LYS B 1 213 ? 0.747 -9.311 11.620 1.00 12.08 241 LYS B C 1
ATOM 4032 O O . LYS B 1 213 ? -0.266 -9.987 11.801 1.00 13.16 241 LYS B O 1
ATOM 4038 N N . GLN B 1 214 ? 0.797 -8.299 10.763 1.00 11.23 242 GLN B N 1
ATOM 4039 C CA . GLN B 1 214 ? -0.346 -7.922 9.948 1.00 12.01 242 GLN B CA 1
ATOM 4040 C C . GLN B 1 214 ? -0.799 -9.037 9.024 1.00 13.15 242 GLN B C 1
ATOM 4041 O O . GLN B 1 214 ? -2.001 -9.193 8.769 1.00 16.22 242 GLN B O 1
ATOM 4047 N N . HIS B 1 215 ? 0.158 -9.815 8.531 1.00 13.88 243 HIS B N 1
ATOM 4048 C CA . HIS B 1 215 ? -0.155 -10.879 7.592 1.00 14.61 243 HIS B CA 1
ATOM 4049 C C . HIS B 1 215 ? -0.152 -12.300 8.144 1.00 15.44 243 HIS B C 1
ATOM 4050 O O . HIS B 1 215 ? -0.052 -13.265 7.385 1.00 16.37 243 HIS B O 1
ATOM 4057 N N . ASN B 1 216 ? -0.272 -12.420 9.463 1.00 16.69 244 ASN B N 1
ATOM 4058 C CA . ASN B 1 216 ? -0.330 -13.724 10.127 1.00 17.30 244 ASN B CA 1
ATOM 4059 C C . ASN B 1 216 ? 0.836 -14.650 9.819 1.00 16.47 244 ASN B C 1
ATOM 4060 O O . ASN B 1 216 ? 0.659 -15.868 9.688 1.00 17.49 244 ASN B O 1
ATOM 4065 N N . LEU B 1 217 ? 2.029 -14.075 9.706 1.00 14.79 245 LEU B N 1
ATOM 4066 C CA . LEU B 1 217 ? 3.225 -14.857 9.448 1.00 15.27 245 LEU B CA 1
ATOM 4067 C C . LEU B 1 217 ? 4.003 -15.078 10.739 1.00 15.18 245 LEU B C 1
ATOM 4068 O O . LEU B 1 217 ? 4.264 -14.137 11.486 1.00 15.88 245 LEU B O 1
ATOM 4073 N N . SER B 1 218 ? 4.361 -16.326 11.003 1.00 16.28 246 SER B N 1
ATOM 4074 C CA . SER B 1 218 ? 5.152 -16.637 12.184 1.00 16.31 246 SER B CA 1
ATOM 4075 C C . SER B 1 218 ? 6.560 -16.158 11.901 1.00 15.78 246 SER B C 1
ATOM 4076 O O . SER B 1 218 ? 6.940 -16.008 10.741 1.00 14.59 246 SER B O 1
ATOM 4079 N N . TYR B 1 219 ? 7.340 -15.923 12.949 1.00 14.01 247 TYR B N 1
ATOM 4080 C CA . TYR B 1 219 ? 8.694 -15.438 12.750 1.00 13.95 247 TYR B CA 1
ATOM 4081 C C . TYR B 1 219 ? 9.555 -15.668 13.974 1.00 14.62 247 TYR B C 1
ATOM 4082 O O . TYR B 1 219 ? 9.053 -16.043 15.043 1.00 15.64 247 TYR B O 1
ATOM 4091 N N . ILE B 1 220 ? 10.862 -15.506 13.804 1.00 14.74 248 ILE B N 1
ATOM 4092 C CA . ILE B 1 220 ? 11.756 -15.605 14.947 1.00 16.32 248 ILE B CA 1
ATOM 4093 C C . ILE B 1 220 ? 12.384 -14.228 15.108 1.00 15.81 248 ILE B C 1
ATOM 4094 O O . ILE B 1 220 ? 12.532 -13.473 14.136 1.00 13.84 248 ILE B O 1
ATOM 4099 N N . THR B 1 221 ? 12.710 -13.876 16.343 1.00 15.41 249 THR B N 1
ATOM 4100 C CA . THR B 1 221 ? 13.334 -12.598 16.591 1.00 16.01 249 THR B CA 1
ATOM 4101 C C . THR B 1 221 ? 14.840 -12.785 16.650 1.00 15.63 249 THR B C 1
ATOM 4102 O O . THR B 1 221 ? 15.336 -13.875 16.935 1.00 16.43 249 THR B O 1
ATOM 4106 N N . LEU B 1 222 ? 15.562 -11.715 16.357 1.00 13.90 250 LEU B N 1
ATOM 4107 C CA . LEU B 1 222 ? 17.016 -11.727 16.344 1.00 14.52 250 LEU B CA 1
ATOM 4108 C C . LEU B 1 222 ? 17.537 -10.918 17.532 1.00 13.87 250 LEU B C 1
ATOM 4109 O O . LEU B 1 222 ? 16.776 -10.174 18.173 1.00 13.68 250 LEU B O 1
ATOM 4114 N N . PRO B 1 223 ? 18.832 -11.060 17.855 1.00 14.07 251 PRO B N 1
ATOM 4115 C CA . PRO B 1 223 ? 19.417 -10.320 18.979 1.00 14.25 251 PRO B CA 1
ATOM 4116 C C . PRO B 1 223 ? 19.207 -8.811 18.864 1.00 14.47 251 PRO B C 1
ATOM 4117 O O . PRO B 1 223 ? 19.251 -8.246 17.763 1.00 14.39 251 PRO B O 1
ATOM 4121 N N . SER B 1 224 ? 18.992 -8.149 19.998 1.00 15.72 252 SER B N 1
ATOM 4122 C CA . SER B 1 224 ? 18.785 -6.703 19.974 1.00 15.05 252 SER B CA 1
ATOM 4123 C C . SER B 1 224 ? 19.935 -5.938 19.323 1.00 14.27 252 SER B C 1
ATOM 4124 O O . SER B 1 224 ? 19.708 -4.889 18.739 1.00 14.00 252 SER B O 1
ATOM 4127 N N . GLU B 1 225 ? 21.166 -6.442 19.415 1.00 14.77 253 GLU B N 1
ATOM 4128 C CA . GLU B 1 225 ? 22.279 -5.733 18.791 1.00 14.71 253 GLU B CA 1
ATOM 4129 C C . GLU B 1 225 ? 22.314 -5.789 17.269 1.00 13.80 253 GLU B C 1
ATOM 4130 O O . GLU B 1 225 ? 23.120 -5.091 16.653 1.00 14.08 253 GLU B O 1
ATOM 4136 N N . ILE B 1 226 ? 21.440 -6.586 16.654 1.00 13.33 254 ILE B N 1
ATOM 4137 C CA . ILE B 1 226 ? 21.422 -6.646 15.192 1.00 12.60 254 ILE B CA 1
ATOM 4138 C C . ILE B 1 226 ? 20.064 -6.417 14.537 1.00 13.89 254 ILE B C 1
ATOM 4139 O O . ILE B 1 226 ? 20.013 -6.236 13.319 1.00 14.98 254 ILE B O 1
ATOM 4144 N N . ASN B 1 227 ? 18.979 -6.371 15.316 1.00 12.37 255 ASN B N 1
ATOM 4145 C CA . ASN B 1 227 ? 17.652 -6.252 14.699 1.00 11.90 255 ASN B CA 1
ATOM 4146 C C . ASN B 1 227 ? 17.111 -4.871 14.347 1.00 12.64 255 ASN B C 1
ATOM 4147 O O . ASN B 1 227 ? 16.033 -4.758 13.734 1.00 12.16 255 ASN B O 1
ATOM 4152 N N . LEU B 1 228 ? 17.872 -3.844 14.718 1.00 12.41 256 LEU B N 1
ATOM 4153 C CA . LEU B 1 228 ? 17.555 -2.446 14.437 1.00 12.83 256 LEU B CA 1
ATOM 4154 C C . LEU B 1 228 ? 16.297 -1.904 15.104 1.00 13.19 256 LEU B C 1
ATOM 4155 O O . LEU B 1 228 ? 15.841 -0.807 14.769 1.00 14.29 256 LEU B O 1
ATOM 4160 N N . GLY B 1 229 ? 15.759 -2.642 16.066 1.00 12.61 257 GLY B N 1
ATOM 4161 C CA . GLY B 1 229 ? 14.561 -2.178 16.745 1.00 14.40 257 GLY B CA 1
ATOM 4162 C C . GLY B 1 229 ? 14.782 -1.699 18.174 1.00 14.91 257 GLY B C 1
ATOM 4163 O O . GLY B 1 229 ? 13.833 -1.263 18.826 1.00 16.26 257 GLY B O 1
ATOM 4164 N N . ASP B 1 230 ? 16.022 -1.766 18.654 1.00 13.19 258 ASP B N 1
ATOM 4165 C CA . ASP B 1 230 ? 16.349 -1.371 20.031 1.00 15.70 258 ASP B CA 1
ATOM 4166 C C . ASP B 1 230 ? 17.147 -0.074 20.024 1.00 14.75 258 ASP B C 1
ATOM 4167 O O . ASP B 1 230 ? 18.323 -0.052 19.656 1.00 14.69 258 ASP B O 1
ATOM 4172 N N . PHE B 1 231 ? 16.508 1.015 20.438 1.00 14.86 259 PHE B N 1
ATOM 4173 C CA . PHE B 1 231 ? 17.184 2.301 20.424 1.00 13.66 259 PHE B CA 1
ATOM 4174 C C . PHE B 1 231 ? 18.454 2.350 21.268 1.00 14.13 259 PHE B C 1
ATOM 4175 O O . PHE B 1 231 ? 19.391 3.072 20.930 1.00 15.07 259 PHE B O 1
ATOM 4183 N N . SER B 1 232 ? 18.509 1.560 22.335 1.00 14.16 260 SER B N 1
ATOM 4184 C CA . SER B 1 232 ? 19.685 1.576 23.196 1.00 14.41 260 SER B CA 1
ATOM 4185 C C . SER B 1 232 ? 20.926 0.953 22.550 1.00 14.85 260 SER B C 1
ATOM 4186 O O . SER B 1 232 ? 22.028 1.094 23.086 1.00 16.47 260 SER B O 1
ATOM 4189 N N . LYS B 1 233 ? 20.750 0.264 21.420 1.00 15.50 261 LYS B N 1
ATOM 4190 C CA . LYS B 1 233 ? 21.880 -0.364 20.722 1.00 15.53 261 LYS B CA 1
ATOM 4191 C C . LYS B 1 233 ? 22.376 0.443 19.521 1.00 15.55 261 LYS B C 1
ATOM 4192 O O . LYS B 1 233 ? 23.102 -0.067 18.662 1.00 15.27 261 LYS B O 1
ATOM 4198 N N . GLU B 1 234 ? 21.996 1.712 19.488 1.00 15.02 262 GLU B N 1
ATOM 4199 C CA . GLU B 1 234 ? 22.377 2.622 18.421 1.00 16.66 262 GLU B CA 1
ATOM 4200 C C . GLU B 1 234 ? 23.878 2.648 18.107 1.00 16.80 262 GLU B C 1
ATOM 4201 O O . GLU B 1 234 ? 24.276 2.668 16.940 1.00 15.74 262 GLU B O 1
ATOM 4207 N N . LYS B 1 235 ? 24.721 2.641 19.128 1.00 16.51 263 LYS B N 1
ATOM 4208 C CA . LYS B 1 235 ? 26.152 2.687 18.865 1.00 16.38 263 LYS B CA 1
ATOM 4209 C C . LYS B 1 235 ? 26.653 1.398 18.221 1.00 15.84 263 LYS B C 1
ATOM 4210 O O . LYS B 1 235 ? 27.553 1.430 17.374 1.00 17.11 263 LYS B O 1
ATOM 4216 N N . PHE B 1 236 ? 26.070 0.265 18.599 1.00 14.81 264 PHE B N 1
ATOM 4217 C CA . PHE B 1 236 ? 26.491 -0.996 17.999 1.00 14.62 264 PHE B CA 1
ATOM 4218 C C . PHE B 1 236 ? 26.068 -0.995 16.516 1.00 14.74 264 PHE B C 1
ATOM 4219 O O . PHE B 1 236 ? 26.859 -1.321 15.629 1.00 14.50 264 PHE B O 1
ATOM 4227 N N . TYR B 1 237 ? 24.824 -0.610 16.256 1.00 14.69 265 TYR B N 1
ATOM 4228 C CA . TYR B 1 237 ? 24.298 -0.578 14.891 1.00 12.90 265 TYR B CA 1
ATOM 4229 C C . TYR B 1 237 ? 25.188 0.283 13.996 1.00 14.55 265 TYR B C 1
ATOM 4230 O O . TYR B 1 237 ? 25.508 -0.093 12.863 1.00 13.57 265 TYR B O 1
ATOM 4239 N N . GLY B 1 238 ? 25.576 1.439 14.531 1.00 14.92 266 GLY B N 1
ATOM 4240 C CA . GLY B 1 238 ? 26.385 2.396 13.794 1.00 16.00 266 GLY B CA 1
ATOM 4241 C C . GLY B 1 238 ? 27.725 1.950 13.244 1.00 17.27 266 GLY B C 1
ATOM 4242 O O . GLY B 1 238 ? 28.354 2.684 12.476 1.00 18.15 266 GLY B O 1
ATOM 4243 N N . GLN B 1 239 ? 28.176 0.763 13.626 1.00 16.15 267 GLN B N 1
ATOM 4244 C CA . GLN B 1 239 ? 29.445 0.251 13.121 1.00 15.94 267 GLN B CA 1
ATOM 4245 C C . GLN B 1 239 ? 29.344 -0.078 11.633 1.00 16.98 267 GLN B C 1
ATOM 4246 O O . GLN B 1 239 ? 30.346 -0.085 10.926 1.00 17.96 267 GLN B O 1
ATOM 4252 N N . ILE B 1 240 ? 28.130 -0.365 11.180 1.00 15.91 268 ILE B N 1
ATOM 4253 C CA . ILE B 1 240 ? 27.879 -0.749 9.798 1.00 15.22 268 ILE B CA 1
ATOM 4254 C C . ILE B 1 240 ? 27.170 0.335 8.982 1.00 16.49 268 ILE B C 1
ATOM 4255 O O . ILE B 1 240 ? 26.324 1.068 9.496 1.00 16.62 268 ILE B O 1
ATOM 4260 N N . SER B 1 241 ? 27.547 0.435 7.707 1.00 16.19 269 SER B N 1
ATOM 4261 C CA . SER B 1 241 ? 26.945 1.382 6.771 1.00 17.01 269 SER B CA 1
ATOM 4262 C C . SER B 1 241 ? 26.834 0.723 5.405 1.00 16.35 269 SER B C 1
ATOM 4263 O O . SER B 1 241 ? 27.488 -0.291 5.140 1.00 17.40 269 SER B O 1
ATOM 4266 N N . ILE B 1 242 ? 25.986 1.285 4.548 1.00 15.88 270 ILE B N 1
ATOM 4267 C CA . ILE B 1 242 ? 25.806 0.763 3.203 1.00 15.88 270 ILE B CA 1
ATOM 4268 C C . ILE B 1 242 ? 25.749 1.911 2.199 1.00 16.41 270 ILE B C 1
ATOM 4269 O O . ILE B 1 242 ? 25.201 2.980 2.492 1.00 16.25 270 ILE B O 1
ATOM 4274 N N . THR B 1 243 ? 26.345 1.694 1.026 1.00 14.15 271 THR B N 1
ATOM 4275 C CA . THR B 1 243 ? 26.330 2.694 -0.040 1.00 15.68 271 THR B CA 1
ATOM 4276 C C . THR B 1 243 ? 25.413 2.136 -1.120 1.00 17.05 271 THR B C 1
ATOM 4277 O O . THR B 1 243 ? 25.602 1.001 -1.581 1.00 17.87 271 THR B O 1
ATOM 4281 N N . LEU B 1 244 ? 24.409 2.918 -1.510 1.00 16.65 272 LEU B N 1
ATOM 4282 C CA . LEU B 1 244 ? 23.438 2.475 -2.506 1.00 16.30 272 LEU B CA 1
ATOM 4283 C C . LEU B 1 244 ? 23.791 2.877 -3.925 1.00 17.90 272 LEU B C 1
ATOM 4284 O O . LEU B 1 244 ? 24.122 4.032 -4.191 1.00 18.50 272 LEU B O 1
ATOM 4289 N N . GLY B 1 245 ? 23.708 1.922 -4.842 1.00 18.50 273 GLY B N 1
ATOM 4290 C CA . GLY B 1 245 ? 24.007 2.227 -6.229 1.00 19.71 273 GLY B CA 1
ATOM 4291 C C . GLY B 1 245 ? 23.039 3.234 -6.826 1.00 19.13 273 GLY B C 1
ATOM 4292 O O . GLY B 1 245 ? 23.431 4.083 -7.627 1.00 20.23 273 GLY B O 1
ATOM 4293 N N . SER B 1 246 ? 21.773 3.162 -6.423 1.00 18.00 274 SER B N 1
ATOM 4294 C CA . SER B 1 246 ? 20.759 4.055 -6.960 1.00 16.96 274 SER B CA 1
ATOM 4295 C C . SER B 1 246 ? 20.955 5.524 -6.600 1.00 18.67 274 SER B C 1
ATOM 4296 O O . SER B 1 246 ? 20.684 6.401 -7.421 1.00 21.36 274 SER B O 1
ATOM 4299 N N . THR B 1 247 ? 21.432 5.799 -5.388 1.00 17.55 275 THR B N 1
ATOM 4300 C CA . THR B 1 247 ? 21.624 7.187 -4.941 1.00 18.97 275 THR B CA 1
ATOM 4301 C C . THR B 1 247 ? 23.084 7.621 -4.883 1.00 19.13 275 THR B C 1
ATOM 4302 O O . THR B 1 247 ? 23.395 8.824 -4.899 1.00 19.27 275 THR B O 1
ATOM 4306 N N . GLY B 1 248 ? 23.973 6.639 -4.784 1.00 19.97 276 GLY B N 1
ATOM 4307 C CA . GLY B 1 248 ? 25.390 6.925 -4.681 1.00 19.65 276 GLY B CA 1
ATOM 4308 C C . GLY B 1 248 ? 25.736 7.408 -3.286 1.00 20.50 276 GLY B C 1
ATOM 4309 O O . GLY B 1 248 ? 26.871 7.786 -3.013 1.00 23.33 276 GLY B O 1
ATOM 4310 N N . LYS B 1 249 ? 24.759 7.391 -2.387 1.00 19.77 277 LYS B N 1
ATOM 4311 C CA . LYS B 1 249 ? 24.999 7.862 -1.036 1.00 19.60 277 LYS B CA 1
ATOM 4312 C C . LYS B 1 249 ? 25.043 6.764 0.017 1.00 18.48 277 LYS B C 1
ATOM 4313 O O . LYS B 1 249 ? 24.538 5.661 -0.189 1.00 18.22 277 LYS B O 1
ATOM 4319 N N . THR B 1 250 ? 25.682 7.079 1.135 1.00 16.85 278 THR B N 1
ATOM 4320 C CA . THR B 1 250 ? 25.828 6.136 2.225 1.00 17.30 278 THR B CA 1
ATOM 4321 C C . THR B 1 250 ? 24.799 6.370 3.319 1.00 16.57 278 THR B C 1
ATOM 4322 O O . THR B 1 250 ? 24.423 7.511 3.614 1.00 16.78 278 THR B O 1
ATOM 4326 N N . ILE B 1 251 ? 24.345 5.269 3.906 1.00 14.70 279 ILE B N 1
ATOM 4327 C CA . ILE B 1 251 ? 23.370 5.288 4.991 1.00 14.95 279 ILE B CA 1
ATOM 4328 C C . ILE B 1 251 ? 23.894 4.411 6.126 1.00 15.08 279 ILE B C 1
ATOM 4329 O O . ILE B 1 251 ? 24.258 3.258 5.915 1.00 14.30 279 ILE B O 1
ATOM 4334 N N . LYS B 1 252 ? 23.940 4.967 7.331 1.00 13.87 280 LYS B N 1
ATOM 4335 C CA . LYS B 1 252 ? 24.424 4.236 8.494 1.00 14.35 280 LYS B CA 1
ATOM 4336 C C . LYS B 1 252 ? 23.306 3.381 9.078 1.00 14.50 280 LYS B C 1
ATOM 4337 O O . LYS B 1 252 ? 22.127 3.754 8.998 1.00 14.54 280 LYS B O 1
ATOM 4343 N N . ALA B 1 253 ? 23.660 2.213 9.618 1.00 13.02 281 ALA B N 1
ATOM 4344 C CA . ALA B 1 253 ? 22.656 1.368 10.261 1.00 14.13 281 ALA B CA 1
ATOM 4345 C C . ALA B 1 253 ? 22.295 2.119 11.542 1.00 13.69 281 ALA B C 1
ATOM 4346 O O . ALA B 1 253 ? 23.175 2.632 12.245 1.00 14.37 281 ALA B O 1
ATOM 4348 N N . LYS B 1 254 ? 21.006 2.164 11.853 1.00 13.93 282 LYS B N 1
ATOM 4349 C CA . LYS B 1 254 ? 20.527 2.889 13.024 1.00 13.77 282 LYS B CA 1
ATOM 4350 C C . LYS B 1 254 ? 19.134 2.382 13.387 1.00 12.89 282 LYS B C 1
ATOM 4351 O O . LYS B 1 254 ? 18.514 1.651 12.611 1.00 13.46 282 LYS B O 1
ATOM 4357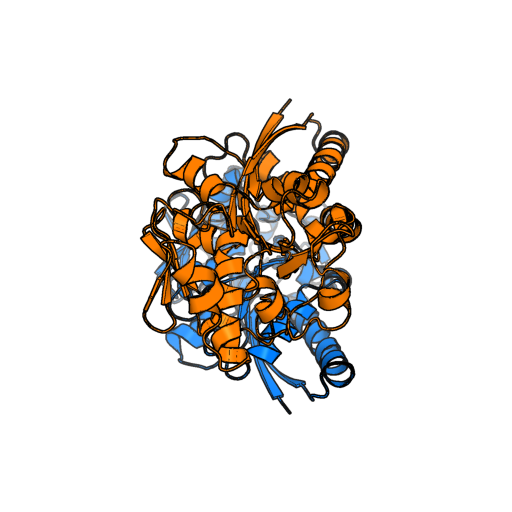 N N . PRO B 1 255 ? 18.634 2.747 14.581 1.00 13.16 283 PRO B N 1
ATOM 4358 C CA . PRO B 1 255 ? 17.295 2.297 14.977 1.00 12.58 283 PRO B CA 1
ATOM 4359 C C . PRO B 1 255 ? 16.293 2.732 13.909 1.00 13.63 283 PRO B C 1
ATOM 4360 O O . PRO B 1 255 ? 16.398 3.832 13.349 1.00 13.49 283 PRO B O 1
ATOM 4364 N N . ILE B 1 256 ? 15.333 1.866 13.632 1.00 12.26 284 ILE B N 1
ATOM 4365 C CA . ILE B 1 256 ? 14.307 2.145 12.631 1.00 10.69 284 ILE B CA 1
ATOM 4366 C C . ILE B 1 256 ? 13.364 3.270 13.058 1.00 11.46 284 ILE B C 1
ATOM 4367 O O . ILE B 1 256 ? 12.644 3.154 14.053 1.00 13.87 284 ILE B O 1
ATOM 4372 N N . VAL B 1 257 ? 13.385 4.364 12.299 1.00 11.88 285 VAL B N 1
ATOM 4373 C CA . VAL B 1 257 ? 12.507 5.499 12.565 1.00 12.39 285 VAL B CA 1
ATOM 4374 C C . VAL B 1 257 ? 11.899 5.949 11.236 1.00 11.84 285 VAL B C 1
ATOM 4375 O O . VAL B 1 257 ? 12.630 6.303 10.295 1.00 12.32 285 VAL B O 1
ATOM 4379 N N . TYR B 1 258 ? 10.571 5.922 11.172 1.00 11.70 286 TYR B N 1
ATOM 4380 C CA . TYR B 1 258 ? 9.829 6.344 9.983 1.00 11.54 286 TYR B CA 1
ATOM 4381 C C . TYR B 1 258 ? 9.683 7.865 9.971 1.00 11.56 286 TYR B C 1
ATOM 4382 O O . TYR B 1 258 ? 9.578 8.500 11.028 1.00 12.67 286 TYR B O 1
ATOM 4391 N N . GLY B 1 259 ? 9.645 8.443 8.773 1.00 11.50 287 GLY B N 1
ATOM 4392 C CA . GLY B 1 259 ? 9.501 9.887 8.645 1.00 10.68 287 GLY B CA 1
ATOM 4393 C C . GLY B 1 259 ? 8.459 10.247 7.607 1.00 11.33 287 GLY B C 1
ATOM 4394 O O . GLY B 1 259 ? 8.189 9.473 6.700 1.00 11.59 287 GLY B O 1
ATOM 4395 N N . VAL B 1 260 ? 7.857 11.419 7.753 1.00 10.24 288 VAL B N 1
ATOM 4396 C CA . VAL B 1 260 ? 6.854 11.869 6.804 1.00 11.59 288 VAL B CA 1
ATOM 4397 C C . VAL B 1 260 ? 7.036 13.368 6.553 1.00 11.74 288 VAL B C 1
ATOM 4398 O O . VAL B 1 260 ? 7.533 14.102 7.408 1.00 13.39 288 VAL B O 1
ATOM 4402 N N . THR B 1 261 ? 6.657 13.815 5.365 1.00 12.13 289 THR B N 1
ATOM 4403 C CA . THR B 1 261 ? 6.782 15.227 5.031 1.00 11.92 289 THR B CA 1
ATOM 4404 C C . THR B 1 261 ? 5.756 15.620 3.976 1.00 13.35 289 THR B C 1
ATOM 4405 O O . THR B 1 261 ? 5.151 14.760 3.338 1.00 15.10 289 THR B O 1
ATOM 4409 N N . VAL B 1 262 ? 5.555 16.927 3.824 1.00 13.06 290 VAL B N 1
ATOM 4410 C CA . VAL B 1 262 ? 4.651 17.477 2.813 1.00 13.17 290 VAL B CA 1
ATOM 4411 C C . VAL B 1 262 ? 5.577 18.312 1.939 1.00 14.72 290 VAL B C 1
ATOM 4412 O O . VAL B 1 262 ? 6.365 19.104 2.444 1.00 15.36 290 VAL B O 1
ATOM 4416 N N . LEU B 1 263 ? 5.502 18.118 0.631 1.00 14.69 291 LEU B N 1
ATOM 4417 C CA . LEU B 1 263 ? 6.383 18.853 -0.270 1.00 16.77 291 LEU B CA 1
ATOM 4418 C C . LEU B 1 263 ? 6.041 20.335 -0.311 1.00 16.56 291 LEU B C 1
ATOM 4419 O O . LEU B 1 263 ? 4.886 20.723 -0.156 1.00 16.32 291 LEU B O 1
ATOM 4424 N N . LYS B 1 264 ? 7.061 21.156 -0.514 1.00 17.15 292 LYS B N 1
ATOM 4425 C CA . LYS B 1 264 ? 6.875 22.602 -0.567 1.00 17.61 292 LYS B CA 1
ATOM 4426 C C . LYS B 1 264 ? 5.861 23.000 -1.645 1.00 19.56 292 LYS B C 1
ATOM 4427 O O . LYS B 1 264 ? 5.003 23.865 -1.420 1.00 20.37 292 LYS B O 1
ATOM 4433 N N . ASP B 1 265 ? 5.957 22.353 -2.803 1.00 19.89 293 ASP B N 1
ATOM 4434 C CA . ASP B 1 265 ? 5.070 22.630 -3.932 1.00 22.35 293 ASP B CA 1
ATOM 4435 C C . ASP B 1 265 ? 3.889 21.666 -4.048 1.00 22.23 293 ASP B C 1
ATOM 4436 O O . ASP B 1 265 ? 3.339 21.472 -5.138 1.00 22.53 293 ASP B O 1
ATOM 4441 N N . ALA B 1 266 ? 3.504 21.050 -2.935 1.00 20.92 294 ALA B N 1
ATOM 4442 C CA . ALA B 1 266 ? 2.367 20.132 -2.941 1.00 20.14 294 ALA B CA 1
ATOM 4443 C C . ALA B 1 266 ? 1.139 20.811 -3.565 1.00 20.43 294 ALA B C 1
ATOM 4444 O O . ALA B 1 266 ? 0.797 21.944 -3.214 1.00 18.83 294 ALA B O 1
ATOM 4446 N N . PRO B 1 267 ? 0.461 20.127 -4.501 1.00 20.85 295 PRO B N 1
ATOM 4447 C CA . PRO B 1 267 ? -0.729 20.687 -5.157 1.00 21.73 295 PRO B CA 1
ATOM 4448 C C . PRO B 1 267 ? -1.819 21.123 -4.172 1.00 21.98 295 PRO B C 1
ATOM 4449 O O . PRO B 1 267 ? -2.506 22.117 -4.393 1.00 23.27 295 PRO B O 1
ATOM 4453 N N . ASN B 1 268 ? -1.989 20.361 -3.096 1.00 20.88 296 ASN B N 1
ATOM 4454 C CA . ASN B 1 268 ? -2.981 20.689 -2.079 1.00 21.28 296 ASN B CA 1
ATOM 4455 C C . ASN B 1 268 ? -2.313 20.670 -0.712 1.00 21.38 296 ASN B C 1
ATOM 4456 O O . ASN B 1 268 ? -2.640 19.854 0.155 1.00 20.46 296 ASN B O 1
ATOM 4461 N N . ARG B 1 269 ? -1.382 21.594 -0.527 1.00 20.97 297 ARG B N 1
ATOM 4462 C CA . ARG B 1 269 ? -0.624 21.680 0.715 1.00 20.75 297 ARG B CA 1
ATOM 4463 C C . ARG B 1 269 ? -1.458 21.823 1.985 1.00 20.97 297 ARG B C 1
ATOM 4464 O O . ARG B 1 269 ? -1.156 21.192 2.994 1.00 18.90 297 ARG B O 1
ATOM 4472 N N . GLU B 1 270 ? -2.487 22.664 1.943 1.00 21.25 298 GLU B N 1
ATOM 4473 C CA . GLU B 1 270 ? -3.340 22.883 3.103 1.00 22.31 298 GLU B CA 1
ATOM 4474 C C . GLU B 1 270 ? -3.965 21.578 3.607 1.00 20.23 298 GLU B C 1
ATOM 4475 O O . GLU B 1 270 ? -3.866 21.242 4.791 1.00 19.30 298 GLU B O 1
ATOM 4481 N N . VAL B 1 271 ? -4.597 20.833 2.710 1.00 19.73 299 VAL B N 1
ATOM 4482 C CA . VAL B 1 271 ? -5.218 19.580 3.108 1.00 19.20 299 VAL B CA 1
ATOM 4483 C C . VAL B 1 271 ? -4.165 18.539 3.499 1.00 18.53 299 VAL B C 1
ATOM 4484 O O . VAL B 1 271 ? -4.387 17.728 4.399 1.00 17.67 299 VAL B O 1
ATOM 4488 N N . ALA B 1 272 ? -3.016 18.577 2.830 1.00 17.70 300 ALA B N 1
ATOM 4489 C CA . ALA B 1 272 ? -1.925 17.645 3.114 1.00 16.86 300 ALA B CA 1
ATOM 4490 C C . ALA B 1 272 ? -1.420 17.832 4.550 1.00 16.16 300 ALA B C 1
ATOM 4491 O O . ALA B 1 272 ? -1.133 16.861 5.249 1.00 16.21 300 ALA B O 1
ATOM 4493 N N . ILE B 1 273 ? -1.324 19.085 4.987 1.00 15.17 301 ILE B N 1
ATOM 4494 C CA . ILE B 1 273 ? -0.875 19.385 6.341 1.00 15.67 301 ILE B CA 1
ATOM 4495 C C . ILE B 1 273 ? -1.914 18.878 7.351 1.00 16.01 301 ILE B C 1
ATOM 4496 O O . ILE B 1 273 ? -1.553 18.386 8.425 1.00 17.94 301 ILE B O 1
ATOM 4501 N N . GLU B 1 274 ? -3.196 18.998 7.009 1.00 16.78 302 GLU B N 1
ATOM 4502 C CA . GLU B 1 274 ? -4.259 18.500 7.882 1.00 16.87 302 GLU B CA 1
ATOM 4503 C C . GLU B 1 274 ? -4.132 16.981 7.969 1.00 16.80 302 GLU B C 1
ATOM 4504 O O . GLU B 1 274 ? -4.332 16.392 9.033 1.00 15.35 302 GLU B O 1
ATOM 4510 N N . PHE B 1 275 ? -3.802 16.342 6.846 1.00 15.52 303 PHE B N 1
ATOM 4511 C CA . PHE B 1 275 ? -3.638 14.885 6.845 1.00 15.33 303 PHE B CA 1
ATOM 4512 C C . PHE B 1 275 ? -2.486 14.501 7.777 1.00 15.94 303 PHE B C 1
ATOM 4513 O O . PHE B 1 275 ? -2.587 13.551 8.559 1.00 14.71 303 PHE B O 1
ATOM 4521 N N . LEU B 1 276 ? -1.385 15.235 7.686 1.00 16.21 304 LEU B N 1
ATOM 4522 C CA . LEU B 1 276 ? -0.232 14.960 8.535 1.00 17.63 304 LEU B CA 1
ATOM 4523 C C . LEU B 1 276 ? -0.604 15.072 10.011 1.00 17.81 304 LEU B C 1
ATOM 4524 O O . LEU B 1 276 ? -0.265 14.198 10.811 1.00 16.54 304 LEU B O 1
ATOM 4529 N N . ARG B 1 277 ? -1.307 16.137 10.388 1.00 18.05 305 ARG B N 1
ATOM 4530 C CA . ARG B 1 277 ? -1.692 16.260 11.781 1.00 17.92 305 ARG B CA 1
ATOM 4531 C C . ARG B 1 277 ? -2.658 15.152 12.201 1.00 15.99 305 ARG B C 1
ATOM 4532 O O . ARG B 1 277 ? -2.630 14.714 13.355 1.00 16.39 305 ARG B O 1
ATOM 4540 N N . TYR B 1 278 ? -3.509 14.692 11.283 1.00 14.65 306 TYR B N 1
ATOM 4541 C CA . TYR B 1 278 ? -4.433 13.612 11.635 1.00 15.64 306 TYR B CA 1
ATOM 4542 C C . TYR B 1 278 ? -3.610 12.348 11.894 1.00 15.75 306 TYR B C 1
ATOM 4543 O O . TYR B 1 278 ? -3.847 11.619 12.852 1.00 15.68 306 TYR B O 1
ATOM 4552 N N . LEU B 1 279 ? -2.627 12.094 11.035 1.00 15.84 307 LEU B N 1
ATOM 4553 C CA . LEU B 1 279 ? -1.766 10.929 11.208 1.00 16.83 307 LEU B CA 1
ATOM 4554 C C . LEU B 1 279 ? -1.037 10.942 12.562 1.00 15.82 307 LEU B C 1
ATOM 4555 O O . LEU B 1 279 ? -0.868 9.904 13.198 1.00 16.95 307 LEU B O 1
ATOM 4560 N N . LEU B 1 280 ? -0.620 12.124 13.009 1.00 16.06 308 LEU B N 1
ATOM 4561 C CA . LEU B 1 280 ? 0.101 12.266 14.273 1.00 17.32 308 LEU B CA 1
ATOM 4562 C C . LEU B 1 280 ? -0.808 12.290 15.506 1.00 17.66 308 LEU B C 1
ATOM 4563 O O . LEU B 1 280 ? -0.346 12.091 16.638 1.00 18.10 308 LEU B O 1
ATOM 4568 N N . SER B 1 281 ? -2.097 12.530 15.278 1.00 17.70 309 SER B N 1
ATOM 4569 C CA . SER B 1 281 ? -3.084 12.610 16.353 1.00 18.27 309 SER B CA 1
ATOM 4570 C C . SER B 1 281 ? -3.280 11.273 17.057 1.00 18.12 309 SER B C 1
ATOM 4571 O O . SER B 1 281 ? -2.749 10.250 16.627 1.00 17.32 309 SER B O 1
ATOM 4574 N N . GLU B 1 282 ? -4.068 11.283 18.130 1.00 17.68 310 GLU B N 1
ATOM 4575 C CA . GLU B 1 282 ? -4.342 10.056 18.871 1.00 19.38 310 GLU B CA 1
ATOM 4576 C C . GLU B 1 282 ? -5.009 9.043 17.940 1.00 19.29 310 GLU B C 1
ATOM 4577 O O . GLU B 1 282 ? -4.896 7.836 18.136 1.00 17.57 310 GLU B O 1
ATOM 4583 N N . ASN B 1 283 ? -5.689 9.538 16.909 1.00 19.66 311 ASN B N 1
ATOM 4584 C CA . ASN B 1 283 ? -6.368 8.665 15.953 1.00 19.65 311 ASN B CA 1
ATOM 4585 C C . ASN B 1 283 ? -5.376 7.875 15.118 1.00 19.37 311 ASN B C 1
ATOM 4586 O O . ASN B 1 283 ? -5.527 6.667 14.933 1.00 18.60 311 ASN B O 1
ATOM 4591 N N . GLY B 1 284 ? -4.366 8.565 14.604 1.00 16.72 312 GLY B N 1
ATOM 4592 C CA . GLY B 1 284 ? -3.356 7.885 13.817 1.00 16.63 312 GLY B CA 1
ATOM 4593 C C . GLY B 1 284 ? -2.578 6.899 14.673 1.00 16.03 312 GLY B C 1
ATOM 4594 O O . GLY B 1 284 ? -2.286 5.782 14.245 1.00 15.09 312 GLY B O 1
ATOM 4595 N N . LYS B 1 285 ? -2.244 7.298 15.893 1.00 14.38 313 LYS B N 1
ATOM 4596 C CA . LYS B 1 285 ? -1.492 6.411 16.781 1.00 15.38 313 LYS B CA 1
ATOM 4597 C C . LYS B 1 285 ? -2.308 5.157 17.070 1.00 16.24 313 LYS B C 1
ATOM 4598 O O . LYS B 1 285 ? -1.798 4.035 17.006 1.00 15.12 313 LYS B O 1
ATOM 4604 N N . ARG B 1 286 ? -3.588 5.352 17.371 1.00 16.11 314 ARG B N 1
ATOM 4605 C CA . ARG B 1 286 ? -4.484 4.241 17.649 1.00 15.93 314 ARG B CA 1
ATOM 4606 C C . ARG B 1 286 ? -4.529 3.285 16.454 1.00 16.07 314 ARG B C 1
ATOM 4607 O O . ARG B 1 286 ? -4.480 2.064 16.615 1.00 15.33 314 ARG B O 1
ATOM 4615 N N . ILE B 1 287 ? -4.624 3.845 15.253 1.00 14.84 315 ILE B N 1
ATOM 4616 C CA . ILE B 1 287 ? -4.680 3.024 14.053 1.00 14.40 315 ILE B CA 1
ATOM 4617 C C . ILE B 1 287 ? -3.375 2.250 13.823 1.00 14.51 315 ILE B C 1
ATOM 4618 O O . ILE B 1 287 ? -3.394 1.064 13.454 1.00 14.76 315 ILE B O 1
ATOM 4623 N N . PHE B 1 288 ? -2.236 2.892 14.049 1.00 15.70 316 PHE B N 1
ATOM 4624 C CA . PHE B 1 288 ? -0.981 2.175 13.871 1.00 15.13 316 PHE B CA 1
ATOM 4625 C C . PHE B 1 288 ? -0.832 1.045 14.882 1.00 14.53 316 PHE B C 1
ATOM 4626 O O . PHE B 1 288 ? -0.448 -0.065 14.519 1.00 13.10 316 PHE B O 1
ATOM 4634 N N . GLU B 1 289 ? -1.148 1.320 16.143 1.00 15.35 317 GLU B N 1
ATOM 4635 C CA . GLU B 1 289 ? -1.025 0.294 17.176 1.00 15.75 317 GLU B CA 1
ATOM 4636 C C . GLU B 1 289 ? -1.981 -0.868 16.938 1.00 16.02 317 GLU B C 1
ATOM 4637 O O . GLU B 1 289 ? -1.611 -2.020 17.160 1.00 15.67 317 GLU B O 1
ATOM 4643 N N . LYS B 1 290 ? -3.205 -0.565 16.501 1.00 15.56 318 LYS B N 1
ATOM 4644 C CA . LYS B 1 290 ? -4.204 -1.595 16.203 1.00 16.79 318 LYS B CA 1
ATOM 4645 C C . LYS B 1 290 ? -3.629 -2.486 15.112 1.00 16.55 318 LYS B C 1
ATOM 4646 O O . LYS B 1 290 ? -3.883 -3.695 15.076 1.00 16.96 318 LYS B O 1
ATOM 4652 N N . ASN B 1 291 ? -2.853 -1.874 14.219 1.00 13.67 319 ASN B N 1
ATOM 4653 C CA . ASN B 1 291 ? -2.239 -2.618 13.128 1.00 14.52 319 ASN B CA 1
ATOM 4654 C C . ASN B 1 291 ? -0.800 -3.069 13.373 1.00 14.62 319 ASN B C 1
ATOM 4655 O O . ASN B 1 291 ? -0.010 -3.257 12.438 1.00 14.94 319 ASN B O 1
ATOM 4660 N N . HIS B 1 292 ? -0.457 -3.238 14.645 1.00 14.52 320 HIS B N 1
ATOM 4661 C CA . HIS B 1 292 ? 0.831 -3.788 15.050 1.00 14.50 320 HIS B CA 1
ATOM 4662 C C . HIS B 1 292 ? 2.124 -3.040 14.754 1.00 15.13 320 HIS B C 1
ATOM 4663 O O . HIS B 1 292 ? 3.171 -3.659 14.558 1.00 14.64 320 HIS B O 1
ATOM 4670 N N . GLN B 1 293 ? 2.064 -1.711 14.720 1.00 14.35 321 GLN B N 1
ATOM 4671 C CA . GLN B 1 293 ? 3.282 -0.934 14.524 1.00 14.15 321 GLN B CA 1
ATOM 4672 C C . GLN B 1 293 ? 3.299 0.162 15.583 1.00 14.56 321 GLN B C 1
ATOM 4673 O O . GLN B 1 293 ? 2.303 0.855 15.764 1.00 16.32 321 GLN B O 1
ATOM 4679 N N . ASP B 1 294 ? 4.416 0.308 16.287 1.00 13.75 322 ASP B N 1
ATOM 4680 C CA . ASP B 1 294 ? 4.505 1.324 17.327 1.00 14.39 322 ASP B CA 1
ATOM 4681 C C . ASP B 1 294 ? 4.846 2.703 16.808 1.00 15.21 322 ASP B C 1
ATOM 4682 O O . ASP B 1 294 ? 5.588 2.848 15.835 1.00 14.62 322 ASP B O 1
ATOM 4687 N N . PHE B 1 295 ? 4.304 3.718 17.470 1.00 14.45 323 PHE B N 1
ATOM 4688 C CA . PHE B 1 295 ? 4.639 5.087 17.137 1.00 16.46 323 PHE B CA 1
ATOM 4689 C C . PHE B 1 295 ? 5.944 5.355 17.876 1.00 19.02 323 PHE B C 1
ATOM 4690 O O . PHE B 1 295 ? 6.349 4.583 18.754 1.00 19.82 323 PHE B O 1
ATOM 4698 N N . LEU B 1 296 ? 6.609 6.444 17.522 1.00 19.98 324 LEU B N 1
ATOM 4699 C CA . LEU B 1 296 ? 7.863 6.786 18.173 1.00 23.70 324 LEU B CA 1
ATOM 4700 C C . LEU B 1 296 ? 7.565 7.317 19.573 1.00 24.91 324 LEU B C 1
ATOM 4701 O O . LEU B 1 296 ? 6.523 7.987 19.734 1.00 26.96 324 LEU B O 1
#